Protein AF-0000000065808896 (afdb_homodimer)

Secondary structure (DSSP, 8-state):
--HHHHHHHHHHHHHHHHGGGTT-GGG--EEEE-TTSPEEEHHHHHHHHHHHHHHGGGT-EEEETTTEEE----SEEEEEEEEETHHHHHHT-S--EEEEEEEETTEEEEEEEEETTTTEEEEEETTS-EEETTEEE-PPPP-TTS-EEEEE--TT--HHHHHHH-SEEEB-S-HHHHHHHHHTTS-SEEEEEEEEEEHHHHHHHHHHHHHHT-EEE-TTSSBP---S-SS-EEEEEEESSHHHHHHHHHH-/--HHHHHHHHHHHHHHHHGGGTT-GGG--EEEE-TTSPEEEHHHHHHHHHHHHHHGGGT-EEEETTTEEE----SEEEEEEEEETHHHHHHT-S--EEEEEEEETTEEEEEEEEETTTTEEEEEETTS-EEETTEEE-PPPP-TTS-EEEEE--TT--HHHHHHH-SEEEB-S-HHHHHHHHHTTS-SEEEEEEEEEEHHHHHHHHHHHHHHT-EEE-TTSSBP---S-SS-EEEEEEESSHHHHHHHHHH-

pLDDT: mean 96.2, std 3.29, range [74.62, 98.94]

Radius of gyration: 22.64 Å; Cα contacts (8 Å, |Δi|>4): 1267; chains: 2; bounding box: 44×69×54 Å

Foldseek 3Di:
DPLVVLVVVLQVVLLVPCVVQFQVLVPWDFDDAWPQGHTDIPSQVVSVVSSCVSCVVVQAWEAEQRPWTDCSPAQKYKFWRSKQQVVCRNRNNQFIWIWIWIGGNQHGAKIWIARNPVRWIWIDGVPPAIDIPRHGAAADDDDQVAAEEEEDDDPLFDVVLCVVRHDYYDHRRGQQRSLVCRLRHNHQKYWYLPLPADCSSHNRSVRNHVRRQKQKDALQSHHDDDGRTNHGGGTIMIGRDPVRVVSSNVRD/DPLVVLVVVLQVVLLVPCVVQFQVLVPWDFDDAWPQGHTDIPSQVVSVVSSCVSCVVVLAWEAEQRPWTDDSPAQKYKFWRSKQQVVCRNRNNQFIWIWIWMAGNQHGAKIWIARNPVRWIWIDGVPPAIDIPRHGAAADDDDQVAAEEEEDDDPLFDVVLCVVRHDYYDHRRGQQRRLVCRLRHNHQKYWYQPQPADCSSHNRSVRNHVRRQKAKDALQRHHDDDGRTNHGTGTIMIGRDPVRVVSSNVRD

InterPro domains:
  IPR000760 Inositol monophosphatase-like [PF00459] (5-245)
  IPR000760 Inositol monophosphatase-like [PR00377] (38-58)
  IPR000760 Inositol monophosphatase-like [PR00377] (78-94)
  IPR000760 Inositol monophosphatase-like [PR00377] (127-150)
  IPR000760 Inositol monophosphatase-like [PR00377] (164-185)
  IPR000760 Inositol monophosphatase-like [PR00377] (197-221)
  IPR020550 Inositol monophosphatase, conserved site [PS00630] (200-214)
  IPR020583 Inositol monophosphatase, metal-binding site [PS00629] (78-91)

Solvent-accessible surface area (backbone atoms only — not comparable to full-atom values): 25191 Å² total; per-residue (Å²): 132,65,60,67,58,54,51,50,51,40,50,52,54,38,45,69,69,47,55,87,48,57,38,36,44,91,76,54,47,77,73,50,63,19,75,66,68,44,78,30,39,46,65,50,51,54,32,41,51,54,44,44,66,68,46,61,81,67,56,43,17,35,31,25,47,63,81,21,76,45,82,54,86,39,59,38,36,38,32,27,18,56,47,38,17,53,69,27,36,37,52,53,42,74,44,39,25,32,30,38,14,34,22,50,76,87,32,79,40,36,12,31,36,34,32,64,88,80,67,40,41,36,33,19,40,69,91,68,35,12,25,48,71,83,38,77,41,35,33,41,78,88,47,82,88,65,28,29,34,33,50,51,94,50,77,55,52,41,55,60,59,44,60,73,55,37,69,42,72,31,22,75,66,19,66,30,58,50,40,45,34,21,16,60,34,60,23,45,25,37,37,33,74,55,69,71,42,35,37,34,51,31,48,8,30,50,42,22,19,50,39,13,55,35,46,56,17,26,77,85,68,43,77,62,79,81,66,94,41,48,59,56,57,36,40,40,33,37,15,35,37,72,69,53,40,51,52,53,56,72,32,80,131,65,61,68,58,52,52,52,52,40,51,52,52,39,45,70,70,47,53,87,47,56,38,37,45,91,77,53,47,78,73,49,63,19,75,66,66,44,78,30,38,46,66,50,50,54,31,41,51,53,43,43,68,67,44,62,82,66,56,42,18,37,29,25,46,63,82,22,75,44,83,54,86,41,59,39,36,38,33,27,18,56,48,38,16,52,69,28,36,36,52,53,42,74,44,38,25,33,31,39,12,34,22,51,76,86,33,80,40,38,11,31,37,34,30,63,89,79,67,40,41,37,34,17,40,68,92,68,35,12,26,48,72,84,38,79,39,36,32,40,78,88,47,82,87,65,29,30,34,34,52,52,93,49,78,54,54,42,54,60,60,44,60,73,56,37,70,42,71,28,21,75,66,20,68,30,59,50,40,45,34,21,18,61,34,59,23,43,26,38,36,37,76,76,49,75,44,34,38,33,51,31,48,9,31,50,42,23,19,49,39,13,54,34,46,56,18,26,78,86,68,43,75,62,78,83,68,94,41,48,57,56,55,36,39,40,34,38,18,34,39,70,69,53,41,51,52,52,56,71,33,80

Nearest PDB structures (foldseek):
  1g0i-assembly1_B  TM=9.920E-01  e=6.447E-48  Methanocaldococcus jannaschii
  3luz-assembly1_B  TM=8.859E-01  e=7.071E-20  Bartonella henselae
  3t0j-assembly1_C  TM=7.912E-01  e=3.668E-19  Staphylococcus aureus subsp. aureus MSSA476
  2czk-assembly1_A-2  TM=7.836E-01  e=5.288E-19  Homo sapiens
  5i3s-assembly1_A  TM=7.750E-01  e=8.102E-19  Staphylococcus aureus subsp. aureus MSSA476

Organism: Methanocaldococcus jannaschii (strain ATCC 43067 / DSM 2661 / JAL-1 / JCM 10045 / NBRC 100440) (NCBI:txid243232)

Structure (mmCIF, N/CA/C/O backbone):
data_AF-0000000065808896-model_v1
#
loop_
_entity.id
_entity.type
_entity.pdbx_description
1 polymer Fructose-1,6-bisphosphatase/inositol-1-monophosphatase
#
loop_
_atom_site.group_PDB
_atom_site.id
_atom_site.type_symbol
_atom_site.label_atom_id
_atom_site.label_alt_id
_atom_site.label_comp_id
_atom_site.label_asym_id
_atom_site.label_entity_id
_atom_site.label_seq_id
_atom_site.pdbx_PDB_ins_code
_atom_site.Cartn_x
_atom_site.Cartn_y
_atom_site.Cartn_z
_atom_site.occupancy
_atom_site.B_iso_or_equiv
_atom_site.auth_seq_id
_atom_site.auth_comp_id
_atom_site.auth_asym_id
_atom_site.auth_atom_id
_atom_site.pdbx_PDB_model_num
ATOM 1 N N . MET A 1 1 ? -5.238 35.219 -0.29 1 74.75 1 MET A N 1
ATOM 2 C CA . MET A 1 1 ? -4.266 34.344 -0.957 1 74.75 1 MET A CA 1
ATOM 3 C C . MET A 1 1 ? -4.941 33.094 -1.523 1 74.75 1 MET A C 1
ATOM 5 O O . MET A 1 1 ? -5.863 32.562 -0.911 1 74.75 1 MET A O 1
ATOM 9 N N . LYS A 1 2 ? -4.59 32.688 -2.709 1 93.25 2 LYS A N 1
ATOM 10 C CA . LYS A 1 2 ? -5.137 31.469 -3.332 1 93.25 2 LYS A CA 1
ATOM 11 C C . LYS A 1 2 ? -4.312 30.25 -2.973 1 93.25 2 LYS A C 1
ATOM 13 O O . LYS A 1 2 ? -3.521 29.766 -3.785 1 93.25 2 LYS A O 1
ATOM 18 N N . TRP A 1 3 ? -4.547 29.719 -1.718 1 97.44 3 TRP A N 1
ATOM 19 C CA . TRP A 1 3 ? -3.742 28.656 -1.145 1 97.44 3 TRP A CA 1
ATOM 20 C C . TRP A 1 3 ? -3.84 27.391 -1.991 1 97.44 3 TRP A C 1
ATOM 22 O O . TRP A 1 3 ? -2.861 26.656 -2.133 1 97.44 3 TRP A O 1
ATOM 32 N N . ASP A 1 4 ? -5.055 27.219 -2.553 1 97.94 4 ASP A N 1
ATOM 33 C CA . ASP A 1 4 ? -5.258 26.047 -3.393 1 97.94 4 ASP A CA 1
ATOM 34 C C . ASP A 1 4 ? -4.359 26.094 -4.629 1 97.94 4 ASP A C 1
ATOM 36 O O . ASP A 1 4 ? -3.684 25.109 -4.949 1 97.94 4 ASP A O 1
ATOM 40 N N . GLU A 1 5 ? -4.242 27.25 -5.266 1 97.62 5 GLU A N 1
ATOM 41 C CA . GLU A 1 5 ? -3.391 27.406 -6.441 1 97.62 5 GLU A CA 1
ATOM 42 C C . GLU A 1 5 ? -1.917 27.25 -6.078 1 97.62 5 GLU A C 1
ATOM 44 O O . GLU A 1 5 ? -1.16 26.594 -6.801 1 97.62 5 GLU A O 1
ATOM 49 N N . ILE A 1 6 ? -1.535 27.844 -4.938 1 97.69 6 ILE A N 1
ATOM 50 C CA . ILE A 1 6 ? -0.151 27.781 -4.48 1 97.69 6 ILE A CA 1
ATOM 51 C C . ILE A 1 6 ? 0.228 26.328 -4.195 1 97.69 6 ILE A C 1
ATOM 53 O O . ILE A 1 6 ? 1.244 25.844 -4.695 1 97.69 6 ILE A O 1
ATOM 57 N N . GLY A 1 7 ? -0.607 25.609 -3.402 1 98.12 7 GLY A N 1
ATOM 58 C CA . GLY A 1 7 ? -0.345 24.219 -3.068 1 98.12 7 GLY A CA 1
ATOM 59 C C . GLY A 1 7 ? -0.258 23.312 -4.285 1 98.12 7 GLY A C 1
ATOM 60 O O . GLY A 1 7 ? 0.642 22.469 -4.383 1 98.12 7 GLY A O 1
ATOM 61 N N . LYS A 1 8 ? -1.204 23.547 -5.207 1 98.25 8 LYS A N 1
ATOM 62 C CA . LYS A 1 8 ? -1.245 22.719 -6.414 1 98.25 8 LYS A CA 1
ATOM 63 C C . LYS A 1 8 ? -0.019 22.953 -7.289 1 98.25 8 LYS A C 1
ATOM 65 O O . LYS A 1 8 ? 0.536 22.016 -7.863 1 98.25 8 LYS A O 1
ATOM 70 N N . ASN A 1 9 ? 0.423 24.188 -7.395 1 97.88 9 ASN A N 1
ATOM 71 C CA . ASN A 1 9 ? 1.619 24.5 -8.164 1 97.88 9 ASN A CA 1
ATOM 72 C C . ASN A 1 9 ? 2.863 23.859 -7.562 1 97.88 9 ASN A C 1
ATOM 74 O O . ASN A 1 9 ? 3.699 23.312 -8.289 1 97.88 9 ASN A O 1
ATOM 78 N N . ILE A 1 10 ? 2.961 23.922 -6.254 1 98.38 10 ILE A N 1
ATOM 79 C CA . ILE A 1 10 ? 4.086 23.312 -5.559 1 98.38 10 ILE A CA 1
ATOM 80 C C . ILE A 1 10 ? 4.09 21.797 -5.82 1 98.38 10 ILE A C 1
ATOM 82 O O . ILE A 1 10 ? 5.117 21.234 -6.188 1 98.38 10 ILE A O 1
ATOM 86 N N . ALA A 1 11 ? 2.918 21.172 -5.672 1 98.5 11 ALA A N 1
ATOM 87 C CA . ALA A 1 11 ? 2.781 19.734 -5.852 1 98.5 11 ALA A CA 1
ATOM 88 C C . ALA A 1 11 ? 3.209 19.312 -7.254 1 98.5 11 ALA A C 1
ATOM 90 O O . ALA A 1 11 ? 3.959 18.344 -7.418 1 98.5 11 ALA A O 1
ATOM 91 N N . LYS A 1 12 ? 2.785 20.047 -8.227 1 98.31 12 LYS A N 1
ATOM 92 C CA . LYS A 1 12 ? 3.078 19.734 -9.617 1 98.31 12 LYS A CA 1
ATOM 93 C C . LYS A 1 12 ? 4.566 19.875 -9.914 1 98.31 12 LYS A C 1
ATOM 95 O O . LYS A 1 12 ? 5.141 19.078 -10.656 1 98.31 12 LYS A O 1
ATOM 100 N N . GLU A 1 13 ? 5.125 20.906 -9.391 1 98.5 13 GLU A N 1
ATOM 101 C CA . GLU A 1 13 ? 6.555 21.109 -9.594 1 98.5 13 GLU A CA 1
ATOM 102 C C . GLU A 1 13 ? 7.367 20 -8.922 1 98.5 13 GLU A C 1
ATOM 104 O O . GLU A 1 13 ? 8.336 19.5 -9.492 1 98.5 13 GLU A O 1
ATOM 109 N N . ILE A 1 14 ? 6.988 19.641 -7.676 1 98.56 14 ILE A N 1
ATOM 110 C CA . ILE A 1 14 ? 7.668 18.562 -6.984 1 98.56 14 ILE A CA 1
ATOM 111 C C . ILE A 1 14 ? 7.527 17.266 -7.793 1 98.56 14 ILE A C 1
ATOM 113 O O . ILE A 1 14 ? 8.508 16.547 -7.988 1 98.56 14 ILE A O 1
ATOM 117 N N . GLU A 1 15 ? 6.316 17.016 -8.227 1 98.44 15 GLU A N 1
ATOM 118 C CA . GLU A 1 15 ? 6.055 15.828 -9.031 1 98.44 15 GLU A CA 1
ATOM 119 C C . GLU A 1 15 ? 7.004 15.742 -10.219 1 98.44 15 GLU A C 1
ATOM 121 O O . GLU A 1 15 ? 7.645 14.711 -10.445 1 98.44 15 GLU A O 1
ATOM 126 N N . LYS A 1 16 ? 7.082 16.797 -10.953 1 98.06 16 LYS A N 1
ATOM 127 C CA . LYS A 1 16 ? 7.91 16.859 -12.148 1 98.06 16 LYS A CA 1
ATOM 128 C C . LYS A 1 16 ? 9.375 16.562 -11.82 1 98.06 16 LYS A C 1
ATOM 130 O O . LYS A 1 16 ? 10.062 15.875 -12.578 1 98.06 16 LYS A O 1
ATOM 135 N N . GLU A 1 17 ? 9.828 17 -10.734 1 97.88 17 GLU A N 1
ATOM 136 C CA . GLU A 1 17 ? 11.25 16.938 -10.398 1 97.88 17 GLU A CA 1
ATOM 137 C C . GLU A 1 17 ? 11.617 15.555 -9.852 1 97.88 17 GLU A C 1
ATOM 139 O O . GLU A 1 17 ? 12.688 15.023 -10.148 1 97.88 17 GLU A O 1
ATOM 144 N N . ILE A 1 18 ? 10.727 14.961 -9.047 1 97.62 18 ILE A N 1
ATOM 145 C CA . ILE A 1 18 ? 11.234 13.828 -8.289 1 97.62 18 ILE A CA 1
ATOM 146 C C . ILE A 1 18 ? 10.648 12.531 -8.844 1 97.62 18 ILE A C 1
ATOM 148 O O . ILE A 1 18 ? 11.211 11.445 -8.641 1 97.62 18 ILE A O 1
ATOM 152 N N . LEU A 1 19 ? 9.539 12.562 -9.523 1 97.44 19 LEU A N 1
ATOM 153 C CA . LEU A 1 19 ? 8.82 11.352 -9.906 1 97.44 19 LEU A CA 1
ATOM 154 C C . LEU A 1 19 ? 9.688 10.469 -10.797 1 97.44 19 LEU A C 1
ATOM 156 O O . LEU A 1 19 ? 9.633 9.242 -10.711 1 97.44 19 LEU A O 1
ATOM 160 N N . PRO A 1 20 ? 10.555 11.047 -11.695 1 96.94 20 PRO A N 1
ATOM 161 C CA . PRO A 1 20 ? 11.438 10.211 -12.516 1 96.94 20 PRO A CA 1
ATOM 162 C C . PRO A 1 20 ? 12.367 9.328 -11.672 1 96.94 20 PRO A C 1
ATOM 164 O O . PRO A 1 20 ? 12.945 8.367 -12.188 1 96.94 20 PRO A O 1
ATOM 167 N N . TYR A 1 21 ? 12.523 9.625 -10.391 1 97.12 21 TYR A N 1
ATOM 168 C CA . TYR A 1 21 ? 13.461 8.906 -9.531 1 97.12 21 TYR A CA 1
ATOM 169 C C . TYR A 1 21 ? 12.719 7.938 -8.617 1 97.12 21 TYR A C 1
ATOM 171 O O . TYR A 1 21 ? 13.328 7.324 -7.73 1 97.12 21 TYR A O 1
ATOM 179 N N . PHE A 1 22 ? 11.453 7.824 -8.844 1 97.75 22 PHE A N 1
ATOM 180 C CA . PHE A 1 22 ? 10.648 6.871 -8.086 1 97.75 22 PHE A CA 1
ATOM 181 C C . PHE A 1 22 ? 11.234 5.469 -8.188 1 97.75 22 PHE A C 1
ATOM 183 O O . PHE A 1 22 ? 11.445 4.957 -9.289 1 97.75 22 PHE A O 1
ATOM 190 N N . GLY A 1 23 ? 11.547 4.926 -7.035 1 96.38 23 GLY A N 1
ATOM 191 C CA . GLY A 1 23 ? 12.07 3.57 -6.977 1 96.38 23 GLY A CA 1
ATOM 192 C C . GLY A 1 23 ? 13.555 3.49 -7.246 1 96.38 23 GLY A C 1
ATOM 193 O O . GLY A 1 23 ? 14.117 2.398 -7.34 1 96.38 23 GLY A O 1
ATOM 194 N N . ARG A 1 24 ? 14.164 4.645 -7.418 1 94.81 24 ARG A N 1
ATOM 195 C CA . ARG A 1 24 ? 15.602 4.672 -7.695 1 94.81 24 ARG A CA 1
ATOM 196 C C . ARG A 1 24 ? 16.406 4.867 -6.41 1 94.81 24 ARG A C 1
ATOM 198 O O . ARG A 1 24 ? 17.031 5.906 -6.223 1 94.81 24 ARG A O 1
ATOM 205 N N . LYS A 1 25 ? 16.391 3.846 -5.719 1 93.25 25 LYS A N 1
ATOM 206 C CA . LYS A 1 25 ? 17.125 3.855 -4.453 1 93.25 25 LYS A CA 1
ATOM 207 C C . LYS A 1 25 ? 18.594 4.145 -4.676 1 93.25 25 LYS A C 1
ATOM 209 O O . LYS A 1 25 ? 19.234 4.793 -3.848 1 93.25 25 LYS A O 1
ATOM 214 N N . ASP A 1 26 ? 19.109 3.729 -5.777 1 93.25 26 ASP A N 1
ATOM 215 C CA . ASP A 1 26 ? 20.531 3.893 -6.113 1 93.25 26 ASP A CA 1
ATOM 216 C C . ASP A 1 26 ? 20.875 5.367 -6.297 1 93.25 26 ASP A C 1
ATOM 218 O O . ASP A 1 26 ? 22.062 5.734 -6.281 1 93.25 26 ASP A O 1
ATOM 222 N N . LYS A 1 27 ? 19.875 6.18 -6.445 1 95.31 27 LYS A N 1
ATOM 223 C CA . LYS A 1 27 ? 20.109 7.605 -6.656 1 95.31 27 LYS A CA 1
ATOM 224 C C . LYS A 1 27 ? 19.797 8.406 -5.395 1 95.31 27 LYS A C 1
ATOM 226 O O . LYS A 1 27 ? 19.969 9.625 -5.367 1 95.31 27 LYS A O 1
ATOM 231 N N . SER A 1 28 ? 19.359 7.699 -4.418 1 95.19 28 SER A N 1
ATOM 232 C CA . SER A 1 28 ? 19.047 8.359 -3.152 1 95.19 28 SER A CA 1
ATOM 233 C C . SER A 1 28 ? 20.234 8.289 -2.189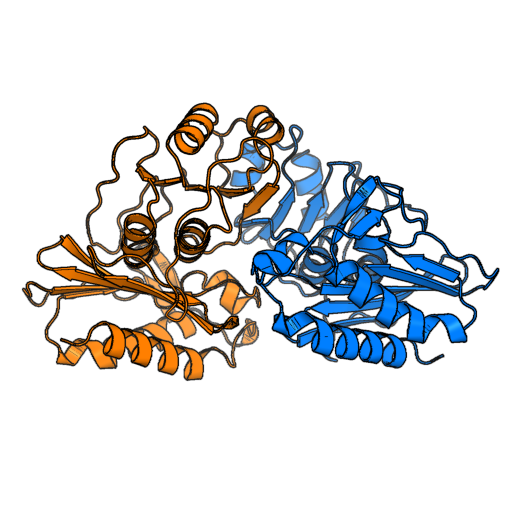 1 95.19 28 SER A C 1
ATOM 235 O O . SER A 1 28 ? 20.938 7.285 -2.141 1 95.19 28 SER A O 1
ATOM 237 N N . TYR A 1 29 ? 20.5 9.391 -1.517 1 95.88 29 TYR A N 1
ATOM 238 C CA . TYR A 1 29 ? 21.562 9.438 -0.512 1 95.88 29 TYR A CA 1
ATOM 239 C C . TYR A 1 29 ? 21.234 10.461 0.569 1 95.88 29 TYR A C 1
ATOM 241 O O . TYR A 1 29 ? 20.469 11.398 0.339 1 95.88 29 TYR A O 1
ATOM 249 N N . VAL A 1 30 ? 21.812 10.227 1.733 1 95.19 30 VAL A N 1
ATOM 250 C CA . VAL A 1 30 ? 21.562 11.062 2.898 1 95.19 30 VAL A CA 1
ATOM 251 C C . VAL A 1 30 ? 22.281 12.398 2.746 1 95.19 30 VAL A C 1
ATOM 253 O O . VAL A 1 30 ? 23.469 12.43 2.42 1 95.19 30 VAL A O 1
ATOM 256 N N . VAL A 1 31 ? 21.562 13.453 3.006 1 95.69 31 VAL A N 1
ATOM 257 C CA . VAL A 1 31 ? 22.156 14.766 2.83 1 95.69 31 VAL A CA 1
ATOM 258 C C . VAL A 1 31 ? 22.078 15.555 4.137 1 95.69 31 VAL A C 1
ATOM 260 O O . VAL A 1 31 ? 22.594 16.672 4.227 1 95.69 31 VAL A O 1
ATOM 263 N N . GLY A 1 32 ? 21.438 15 5.137 1 93.75 32 GLY A N 1
ATOM 264 C CA . GLY A 1 32 ? 21.312 15.672 6.418 1 93.75 32 GLY A CA 1
ATOM 265 C C . GLY A 1 32 ? 20.422 14.93 7.398 1 93.75 32 GLY A C 1
ATOM 266 O O . GLY A 1 32 ? 20.219 13.719 7.27 1 93.75 32 GLY A O 1
ATOM 267 N N . THR A 1 33 ? 20.031 15.719 8.492 1 92.56 33 THR A N 1
ATOM 268 C CA . THR A 1 33 ? 19.156 15.188 9.523 1 92.56 33 THR A CA 1
ATOM 269 C C . THR A 1 33 ? 18.062 16.203 9.875 1 92.56 33 THR A C 1
ATOM 271 O O . THR A 1 33 ? 18.344 17.391 10.047 1 92.56 33 THR A O 1
ATOM 274 N N . SER A 1 34 ? 16.844 15.719 9.914 1 90.31 34 SER A N 1
ATOM 275 C CA . SER A 1 34 ? 15.719 16.562 10.266 1 90.31 34 SER A CA 1
ATOM 276 C C . SER A 1 34 ? 15.758 16.953 11.742 1 90.31 34 SER A C 1
ATOM 278 O O . SER A 1 34 ? 16.5 16.375 12.523 1 90.31 34 SER A O 1
ATOM 280 N N . PRO A 1 35 ? 14.953 17.938 12.109 1 88.5 35 PRO A N 1
ATOM 281 C CA . PRO A 1 35 ? 14.898 18.359 13.516 1 88.5 35 PRO A CA 1
ATOM 282 C C . PRO A 1 35 ? 14.5 17.219 14.453 1 88.5 35 PRO A C 1
ATOM 284 O O . PRO A 1 35 ? 14.898 17.203 15.617 1 88.5 35 PRO A O 1
ATOM 287 N N . SER A 1 36 ? 13.797 16.266 13.938 1 87.56 36 SER A N 1
ATOM 288 C CA . SER A 1 36 ? 13.344 15.141 14.758 1 87.56 36 SER A CA 1
ATOM 289 C C . SER A 1 36 ? 14.414 14.055 14.828 1 87.56 36 SER A C 1
ATOM 291 O O . SER A 1 36 ? 14.234 13.055 15.531 1 87.56 36 SER A O 1
ATOM 293 N N . GLY A 1 37 ? 15.492 14.203 14.102 1 88.25 37 GLY A N 1
ATOM 294 C CA . GLY A 1 37 ? 16.594 13.258 14.164 1 88.25 37 GLY A CA 1
ATOM 295 C C . GLY A 1 37 ? 16.562 12.234 13.047 1 88.25 37 GLY A C 1
ATOM 296 O O . GLY A 1 37 ? 17.438 11.359 12.977 1 88.25 37 GLY A O 1
ATOM 297 N N . ASP A 1 38 ? 15.656 12.336 12.141 1 88.38 38 ASP A N 1
ATOM 298 C CA . ASP A 1 38 ? 15.547 11.406 11.023 1 88.38 38 ASP A CA 1
ATOM 299 C C . ASP A 1 38 ? 16.469 11.805 9.883 1 88.38 38 ASP A C 1
ATOM 301 O O . ASP A 1 38 ? 16.75 12.992 9.68 1 88.38 38 ASP A O 1
ATOM 305 N N . GLU A 1 39 ? 16.906 10.852 9.172 1 91.88 39 GLU A N 1
ATOM 306 C CA . GLU A 1 39 ? 17.75 11.125 8.008 1 91.88 39 GLU A CA 1
ATOM 307 C C . GLU A 1 39 ? 16.953 11.828 6.914 1 91.88 39 GLU A C 1
ATOM 309 O O . GLU A 1 39 ? 15.789 11.5 6.672 1 91.88 39 GLU A O 1
ATOM 314 N N . THR A 1 40 ? 17.609 12.797 6.371 1 94.06 40 THR A N 1
ATOM 315 C CA . THR A 1 40 ? 17.047 13.492 5.215 1 94.06 40 THR A CA 1
ATOM 316 C C . THR A 1 40 ? 17.719 13.008 3.928 1 94.06 40 THR A C 1
ATOM 318 O O . THR A 1 40 ? 18.922 13.148 3.758 1 94.06 40 THR A O 1
ATOM 321 N N . GLU A 1 41 ? 16.828 12.477 3.053 1 95.31 41 GLU A N 1
ATOM 322 C CA . GLU A 1 41 ? 17.344 12.039 1.76 1 95.31 41 GLU A CA 1
ATOM 323 C C . GLU A 1 41 ? 17.281 13.156 0.729 1 95.31 41 GLU A C 1
ATOM 325 O O . GLU A 1 41 ? 16.516 14.109 0.887 1 95.31 41 GLU A O 1
ATOM 330 N N . ILE A 1 42 ? 17.984 13.078 -0.324 1 97.38 42 ILE A N 1
ATOM 331 C CA . ILE A 1 42 ? 18.188 14.102 -1.341 1 97.38 42 ILE A CA 1
ATOM 332 C C . ILE A 1 42 ? 16.828 14.516 -1.917 1 97.38 42 ILE A C 1
ATOM 334 O O . ILE A 1 42 ? 16.578 15.703 -2.131 1 97.38 42 ILE A O 1
ATOM 338 N N . PHE A 1 43 ? 15.914 13.594 -2.16 1 97.25 43 PHE A N 1
ATOM 339 C CA . PHE A 1 43 ? 14.641 13.922 -2.795 1 97.25 43 PHE A CA 1
ATOM 340 C C . PHE A 1 43 ? 13.734 14.664 -1.825 1 97.25 43 PHE A C 1
ATOM 342 O O . PHE A 1 43 ? 12.93 15.508 -2.238 1 97.25 43 PHE A O 1
ATOM 349 N N . ASP A 1 44 ? 13.836 14.359 -0.525 1 96.44 44 ASP A N 1
ATOM 350 C CA . ASP A 1 44 ? 13.148 15.164 0.478 1 96.44 44 ASP A CA 1
ATOM 351 C C . ASP A 1 44 ? 13.617 16.609 0.442 1 96.44 44 ASP A C 1
ATOM 353 O O . ASP A 1 44 ? 12.805 17.531 0.499 1 96.44 44 ASP A O 1
ATOM 357 N N . LYS A 1 45 ? 14.891 16.766 0.315 1 96.56 45 LYS A N 1
ATOM 358 C CA . LYS A 1 45 ? 15.477 18.094 0.288 1 96.56 45 LYS A CA 1
ATOM 359 C C . LYS A 1 45 ? 15.062 18.859 -0.975 1 96.56 45 LYS A C 1
ATOM 361 O O . LYS A 1 45 ? 14.68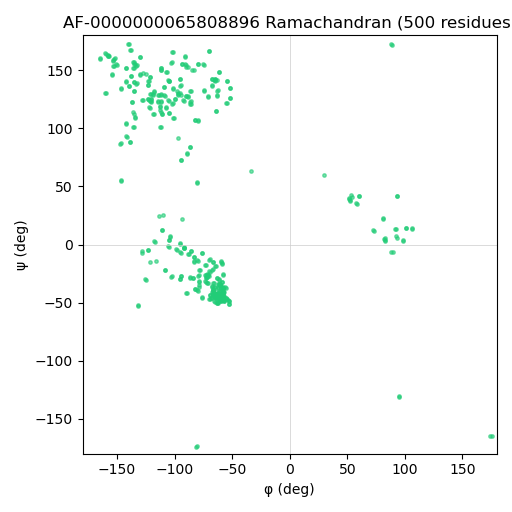8 20.031 -0.91 1 96.56 45 LYS A O 1
ATOM 366 N N . ILE A 1 46 ? 15.148 18.188 -2.088 1 97.56 46 ILE A N 1
ATOM 367 C CA . ILE A 1 46 ? 14.766 18.781 -3.355 1 97.56 46 ILE A CA 1
ATOM 368 C C . ILE A 1 46 ? 13.312 19.266 -3.281 1 97.56 46 ILE A C 1
ATOM 370 O O . ILE A 1 46 ? 13.008 20.391 -3.662 1 97.56 46 ILE A O 1
ATOM 374 N N . SER A 1 47 ? 12.445 18.406 -2.799 1 97.81 47 SER A N 1
ATOM 375 C CA . SER A 1 47 ? 11.023 18.734 -2.689 1 97.81 47 SER A CA 1
ATOM 376 C C . SER A 1 47 ? 10.797 19.906 -1.739 1 97.81 47 SER A C 1
ATOM 378 O O . SER A 1 47 ? 9.977 20.781 -2.021 1 97.81 47 SER A O 1
ATOM 380 N N . GLU A 1 48 ? 11.461 19.875 -0.647 1 97.19 48 GLU A N 1
ATOM 381 C CA . GLU A 1 48 ? 11.336 20.969 0.319 1 97.19 48 GLU A CA 1
ATOM 382 C C . GLU A 1 48 ? 11.789 22.297 -0.284 1 97.19 48 GLU A C 1
ATOM 384 O O . GLU A 1 48 ? 11.117 23.312 -0.113 1 97.19 48 GLU A O 1
ATOM 389 N N . ASP A 1 49 ? 12.891 22.281 -0.991 1 97.38 49 ASP A N 1
ATOM 390 C CA . ASP A 1 49 ? 13.422 23.484 -1.614 1 97.38 49 ASP A CA 1
ATOM 391 C C . ASP A 1 49 ? 12.43 24.062 -2.615 1 97.38 49 ASP A C 1
ATOM 393 O O . ASP A 1 49 ? 12.273 25.281 -2.705 1 97.38 49 ASP A O 1
ATOM 397 N N . ILE A 1 50 ? 11.82 23.25 -3.289 1 97.88 50 ILE A N 1
ATOM 398 C CA . ILE A 1 50 ? 10.812 23.688 -4.246 1 97.88 50 ILE A CA 1
ATOM 399 C C . ILE A 1 50 ? 9.68 24.391 -3.51 1 97.88 50 ILE A C 1
ATOM 401 O O . ILE A 1 50 ? 9.266 25.484 -3.896 1 97.88 50 ILE A O 1
ATOM 405 N N . ALA A 1 51 ? 9.188 23.734 -2.492 1 97.19 51 ALA A N 1
ATOM 406 C CA . ALA A 1 51 ? 8.086 24.328 -1.726 1 97.19 51 ALA A CA 1
ATOM 407 C C . ALA A 1 51 ? 8.492 25.672 -1.14 1 97.19 51 ALA A C 1
ATOM 409 O O . ALA A 1 51 ? 7.727 26.641 -1.195 1 97.19 51 ALA A O 1
ATOM 410 N N . LEU A 1 52 ? 9.695 25.75 -0.639 1 96.12 52 LEU A N 1
ATOM 411 C CA . LEU A 1 52 ? 10.172 26.969 0.019 1 96.12 52 LEU A CA 1
ATOM 412 C C . LEU A 1 52 ? 10.32 28.109 -0.982 1 96.12 52 LEU A C 1
ATOM 414 O O . LEU A 1 52 ? 10.102 29.266 -0.64 1 96.12 52 LEU A O 1
ATOM 418 N N . LYS A 1 53 ? 10.719 27.734 -2.148 1 95.44 53 LYS A N 1
ATOM 419 C CA . LYS A 1 53 ? 10.844 28.75 -3.197 1 95.44 53 LYS A CA 1
ATOM 420 C C . LYS A 1 53 ? 9.523 29.484 -3.408 1 95.44 53 LYS A C 1
ATOM 422 O O . LYS A 1 53 ? 9.516 30.703 -3.639 1 95.44 53 LYS A O 1
ATOM 427 N N . TYR A 1 54 ? 8.414 28.797 -3.309 1 94.44 54 TYR A N 1
ATOM 428 C CA . TYR A 1 54 ? 7.094 29.391 -3.484 1 94.44 54 TYR A CA 1
ATOM 429 C C . TYR A 1 54 ? 6.668 30.141 -2.234 1 94.44 54 TYR A C 1
ATOM 431 O O . TYR A 1 54 ? 6.012 31.188 -2.326 1 94.44 54 TYR A O 1
ATOM 439 N N . LEU A 1 55 ? 7.09 29.703 -1.061 1 96.19 55 LEU A N 1
ATOM 440 C CA . LEU A 1 55 ? 6.492 30.156 0.185 1 96.19 55 LEU A CA 1
ATOM 441 C C . LEU A 1 55 ? 7.281 31.328 0.767 1 96.19 55 LEU A C 1
ATOM 443 O O . LEU A 1 55 ? 6.734 32.156 1.512 1 96.19 55 LEU A O 1
ATOM 447 N N . LYS A 1 56 ? 8.508 31.406 0.488 1 92.25 56 LYS A N 1
ATOM 448 C CA . LYS A 1 56 ? 9.367 32.406 1.1 1 92.25 56 LYS A CA 1
ATOM 449 C C . LYS A 1 56 ? 8.906 33.812 0.755 1 92.25 56 LYS A C 1
ATOM 451 O O . LYS A 1 56 ? 8.969 34.719 1.591 1 92.25 56 LYS A O 1
ATOM 456 N N . SER A 1 57 ? 8.406 33.969 -0.402 1 91.44 57 SER A N 1
ATOM 457 C CA . SER A 1 57 ? 8 35.312 -0.827 1 91.44 57 SER A CA 1
ATOM 458 C C . SER A 1 57 ? 6.691 35.719 -0.165 1 91.44 57 SER A C 1
ATOM 460 O O . SER A 1 57 ? 6.336 36.906 -0.176 1 91.44 57 SER A O 1
ATOM 462 N N . LEU A 1 58 ? 6.035 34.844 0.538 1 95.38 58 LEU A N 1
ATOM 463 C CA . LEU A 1 58 ? 4.715 35.125 1.088 1 95.38 58 LEU A CA 1
ATOM 464 C C . LEU A 1 58 ? 4.812 35.625 2.525 1 95.38 58 LEU A C 1
ATOM 466 O O . LEU A 1 58 ? 3.818 36.062 3.105 1 95.38 58 LEU A O 1
ATOM 470 N N . ASN A 1 59 ? 5.934 35.625 3.139 1 94.38 59 ASN A N 1
ATOM 471 C CA . ASN A 1 59 ? 6.195 36.062 4.508 1 94.38 59 ASN A CA 1
ATOM 472 C C . ASN A 1 59 ? 5.285 35.375 5.504 1 94.38 59 ASN A C 1
ATOM 474 O O . ASN A 1 59 ? 4.711 36 6.387 1 94.38 59 ASN A O 1
ATOM 478 N N . VAL A 1 60 ? 5.07 34.125 5.375 1 97.56 60 VAL A N 1
ATOM 479 C CA . VAL A 1 60 ? 4.27 33.281 6.27 1 97.56 60 VAL A CA 1
ATOM 480 C C . VAL A 1 60 ? 5.188 32.438 7.16 1 97.56 60 VAL A C 1
ATOM 482 O O . VAL A 1 60 ? 6.379 32.312 6.871 1 97.56 60 VAL A O 1
ATOM 485 N N . ASN A 1 61 ? 4.645 32.031 8.312 1 97.56 61 ASN A N 1
ATOM 486 C CA . ASN A 1 61 ? 5.371 31 9.055 1 97.56 61 ASN A CA 1
ATOM 487 C C . ASN A 1 61 ? 5.426 29.688 8.289 1 97.56 61 ASN A C 1
ATOM 489 O O . ASN A 1 61 ? 4.453 29.297 7.633 1 97.56 61 ASN A O 1
ATOM 493 N N . ILE A 1 62 ? 6.555 29.016 8.383 1 97.31 62 ILE A N 1
ATOM 494 C CA . ILE A 1 62 ? 6.711 27.734 7.695 1 97.31 62 ILE A CA 1
ATOM 495 C C . ILE A 1 62 ? 7.184 26.672 8.688 1 97.31 62 ILE A C 1
ATOM 497 O O . ILE A 1 62 ? 8.133 26.891 9.438 1 97.31 62 ILE A O 1
ATOM 501 N N . VAL A 1 63 ? 6.457 25.625 8.773 1 96.75 63 VAL A N 1
ATOM 502 C CA . VAL A 1 63 ? 6.867 24.438 9.5 1 96.75 63 VAL A CA 1
ATOM 503 C C . VAL A 1 63 ? 7.102 23.297 8.516 1 96.75 63 VAL A C 1
ATOM 505 O O . VAL A 1 63 ? 6.176 22.859 7.824 1 96.75 63 VAL A O 1
ATOM 508 N N . SER A 1 64 ? 8.273 22.859 8.43 1 94.5 64 SER A N 1
ATOM 509 C CA . SER A 1 64 ? 8.633 21.812 7.469 1 94.5 64 SER A CA 1
ATOM 510 C C . SER A 1 64 ? 9.336 20.656 8.156 1 94.5 64 SER A C 1
ATOM 512 O O . SER A 1 64 ? 10.086 20.844 9.109 1 94.5 64 SER A O 1
ATOM 514 N N . GLU A 1 65 ? 9.133 19.484 7.641 1 89.38 65 GLU A N 1
ATOM 515 C CA . GLU A 1 65 ? 9.703 18.281 8.219 1 89.38 65 GLU A CA 1
ATOM 516 C C . GLU A 1 65 ? 11.227 18.359 8.273 1 89.38 65 GLU A C 1
ATOM 518 O O . GLU A 1 65 ? 11.836 18.016 9.297 1 89.38 65 GLU A O 1
ATOM 523 N N . GLU A 1 66 ? 11.828 18.844 7.23 1 88.69 66 GLU A N 1
ATOM 524 C CA . GLU A 1 66 ? 13.273 18.797 7.09 1 88.69 66 GLU A CA 1
ATOM 525 C C . GLU A 1 66 ? 13.93 20.047 7.672 1 88.69 66 GLU A C 1
ATOM 527 O O . GLU A 1 66 ? 14.961 19.953 8.344 1 88.69 66 GLU A O 1
ATOM 532 N N . LEU A 1 67 ? 13.359 21.188 7.445 1 88.81 67 LEU A N 1
ATOM 533 C CA . LEU A 1 67 ? 13.938 22.469 7.801 1 88.81 67 LEU A CA 1
ATOM 534 C C . LEU A 1 67 ? 13.586 22.859 9.234 1 88.81 67 LEU A C 1
ATOM 536 O O . LEU A 1 67 ? 14.32 23.609 9.875 1 88.81 67 LEU A O 1
ATOM 540 N N . GLY A 1 68 ? 12.5 22.391 9.648 1 91.31 68 GLY A N 1
ATOM 541 C CA . GLY A 1 68 ? 12.008 22.859 10.938 1 91.31 68 GLY A CA 1
ATOM 542 C C . GLY A 1 68 ? 11.031 24.016 10.82 1 91.31 68 GLY A C 1
ATOM 543 O O . GLY A 1 68 ? 10.062 23.938 10.062 1 91.31 68 GLY A O 1
ATOM 544 N N . VAL A 1 69 ? 11.367 25.062 11.695 1 93.75 69 VAL A N 1
ATOM 545 C CA . VAL A 1 69 ? 10.375 26.125 11.773 1 93.75 69 VAL A CA 1
ATOM 546 C C . VAL A 1 69 ? 11.016 27.453 11.359 1 93.75 69 VAL A C 1
ATOM 548 O O . VAL A 1 69 ? 12.117 27.781 11.805 1 93.75 69 VAL A O 1
ATOM 551 N N . ILE A 1 70 ? 10.359 28.156 10.438 1 94.25 70 ILE A N 1
ATOM 552 C CA . ILE A 1 70 ? 10.625 29.547 10.125 1 94.25 70 ILE A CA 1
ATOM 553 C C . ILE A 1 70 ? 9.5 30.422 10.664 1 94.25 70 ILE A C 1
ATOM 555 O O . ILE A 1 70 ? 8.344 30.281 10.258 1 94.25 70 ILE A O 1
ATOM 559 N N . ASP A 1 71 ? 9.875 31.281 11.562 1 95.56 71 ASP A N 1
ATOM 560 C CA . ASP A 1 71 ? 8.891 32.156 12.188 1 95.56 71 ASP A CA 1
ATOM 561 C C . ASP A 1 71 ? 8.992 33.562 11.633 1 95.56 71 ASP A C 1
ATOM 563 O O . ASP A 1 71 ? 9.953 34.281 11.93 1 95.56 71 ASP A O 1
ATOM 567 N N . ASN A 1 72 ? 7.984 34 10.93 1 96.38 72 ASN A N 1
ATOM 568 C CA . ASN A 1 72 ? 7.941 35.344 10.367 1 96.38 72 ASN A CA 1
ATOM 569 C C . ASN A 1 72 ? 6.883 36.219 11.047 1 96.38 72 ASN A C 1
ATOM 571 O O . ASN A 1 72 ? 6.445 37.219 10.492 1 96.38 72 ASN A O 1
ATOM 575 N N . SER A 1 73 ? 6.398 35.688 12.172 1 96.75 73 SER A N 1
ATOM 576 C CA . SER A 1 73 ? 5.402 36.375 12.977 1 96.75 73 SER A CA 1
ATOM 577 C C . SER A 1 73 ? 4.148 36.688 12.172 1 96.75 73 SER A C 1
ATOM 579 O O . SER A 1 73 ? 3.568 37.781 12.289 1 96.75 73 SER A O 1
ATOM 581 N N . SER A 1 74 ? 3.816 35.812 11.305 1 96.94 74 SER A N 1
ATOM 582 C CA . SER A 1 74 ? 2.625 35.938 10.469 1 96.94 74 SER A CA 1
ATOM 583 C C . SER A 1 74 ? 1.419 35.281 11.141 1 96.94 74 SER A C 1
ATOM 585 O O . SER A 1 74 ? 1.574 34.438 12.023 1 96.94 74 SER A O 1
ATOM 587 N N . GLU A 1 75 ? 0.236 35.75 10.773 1 97.5 75 GLU A N 1
ATOM 588 C CA . GLU A 1 75 ? -0.966 35.031 11.219 1 97.5 75 GLU A CA 1
ATOM 589 C C . GLU A 1 75 ? -1.146 33.719 10.469 1 97.5 75 GLU A C 1
ATOM 591 O O . GLU A 1 75 ? -1.943 32.875 10.875 1 97.5 75 GLU A O 1
ATOM 596 N N . TRP A 1 76 ? -0.452 33.594 9.328 1 97.94 76 TRP A N 1
ATOM 597 C CA . TRP A 1 76 ? -0.522 32.406 8.5 1 97.94 76 TRP A CA 1
ATOM 598 C C . TRP A 1 76 ? 0.654 31.469 8.789 1 97.94 76 TRP A C 1
ATOM 600 O O . TRP A 1 76 ? 1.8 31.922 8.867 1 97.94 76 TRP A O 1
ATOM 610 N N . THR A 1 77 ? 0.367 30.25 9 1 98 77 THR A N 1
ATOM 611 C CA . THR A 1 77 ? 1.376 29.203 9.125 1 98 77 THR A CA 1
ATOM 612 C C . THR A 1 77 ? 1.147 28.094 8.102 1 98 77 THR A C 1
ATOM 614 O O . THR A 1 77 ? 0.045 27.562 7.996 1 98 77 THR A O 1
ATOM 617 N N . VAL A 1 78 ? 2.158 27.828 7.348 1 98.12 78 VAL A N 1
ATOM 618 C CA . VAL A 1 78 ? 2.115 26.734 6.379 1 98.12 78 VAL A CA 1
ATOM 619 C C . VAL A 1 78 ? 2.936 25.547 6.895 1 98.12 78 VAL A C 1
ATOM 621 O O . VAL A 1 78 ? 4.094 25.719 7.293 1 98.12 78 VAL A O 1
ATOM 624 N N . VAL A 1 79 ? 2.297 24.453 6.977 1 97.81 79 VAL A N 1
ATOM 625 C CA . VAL A 1 79 ? 2.939 23.219 7.41 1 97.81 79 VAL A CA 1
ATOM 626 C C . VAL A 1 79 ? 3.102 22.266 6.219 1 97.81 79 VAL A C 1
ATOM 628 O O . VAL A 1 79 ? 2.127 21.953 5.527 1 97.81 79 VAL A O 1
ATOM 631 N N . ILE A 1 80 ? 4.332 21.766 6 1 96.94 80 ILE A N 1
ATOM 632 C CA . ILE A 1 80 ? 4.523 20.938 4.812 1 96.94 80 ILE A CA 1
ATOM 633 C C . ILE A 1 80 ? 5.273 19.656 5.188 1 96.94 80 ILE A C 1
ATOM 635 O O . ILE A 1 80 ? 6.16 19.672 6.043 1 96.94 80 ILE A O 1
ATOM 639 N N . ASP A 1 81 ? 4.914 18.594 4.68 1 96.31 81 ASP A N 1
ATOM 640 C CA . ASP A 1 81 ? 5.664 17.359 4.492 1 96.31 81 ASP A CA 1
ATOM 641 C C . ASP A 1 81 ? 5.906 17.078 3.01 1 96.31 81 ASP A C 1
ATOM 643 O O . ASP A 1 81 ? 5.008 16.625 2.301 1 96.31 81 ASP A O 1
ATOM 647 N N . PRO A 1 82 ? 7.059 17.375 2.584 1 95.38 82 PRO A N 1
ATOM 648 C CA . PRO A 1 82 ? 7.309 17.297 1.143 1 95.38 82 PRO A CA 1
ATOM 649 C C . PRO A 1 82 ? 7.043 15.914 0.561 1 95.38 82 PRO A C 1
ATOM 651 O O . PRO A 1 82 ? 6.539 15.797 -0.56 1 95.38 82 PRO A O 1
ATOM 654 N N . ILE A 1 83 ? 7.418 14.898 1.288 1 97.12 83 ILE A N 1
ATOM 655 C CA . ILE A 1 83 ? 7.152 13.539 0.829 1 97.12 83 ILE A CA 1
ATOM 656 C C . ILE A 1 83 ? 6.695 12.68 2.006 1 97.12 83 ILE A C 1
ATOM 658 O O . ILE A 1 83 ? 7.516 12.055 2.68 1 97.12 83 ILE A O 1
ATOM 662 N N . ASP A 1 84 ? 5.445 12.672 2.244 1 97 84 ASP A N 1
ATOM 663 C CA . ASP A 1 84 ? 4.898 11.648 3.129 1 97 84 ASP A CA 1
ATOM 664 C C . ASP A 1 84 ? 5.066 10.25 2.531 1 97 84 ASP A C 1
ATOM 666 O O . ASP A 1 84 ? 4.43 9.922 1.528 1 97 84 ASP A O 1
ATOM 670 N N . GLY A 1 85 ? 5.859 9.406 3.154 1 97.25 85 GLY A N 1
ATOM 671 C CA . GLY A 1 85 ? 6.195 8.117 2.57 1 97.25 85 GLY A CA 1
ATOM 672 C C . GLY A 1 85 ? 7.48 8.141 1.763 1 97.25 85 GLY A C 1
ATOM 673 O O . GLY A 1 85 ? 7.535 7.598 0.659 1 97.25 85 GLY A O 1
ATOM 674 N N . SER A 1 86 ? 8.5 8.836 2.291 1 96.19 86 SER A N 1
ATOM 675 C CA . SER A 1 86 ? 9.781 8.93 1.613 1 96.19 86 SER A CA 1
ATOM 676 C C . SER A 1 86 ? 10.398 7.555 1.392 1 96.19 86 SER A C 1
ATOM 678 O O . SER A 1 86 ? 10.961 7.281 0.331 1 96.19 86 SER A O 1
ATOM 680 N N . PHE A 1 87 ? 10.258 6.648 2.406 1 96.19 87 PHE A N 1
ATOM 681 C CA . PHE A 1 87 ? 10.727 5.277 2.252 1 96.19 87 PHE A CA 1
ATOM 682 C C . PHE A 1 87 ? 10.055 4.602 1.065 1 96.19 87 PHE A C 1
ATOM 684 O O . PHE A 1 87 ? 10.711 3.926 0.27 1 96.19 87 PHE A O 1
ATOM 691 N N . ASN A 1 88 ? 8.742 4.758 0.99 1 98.38 88 ASN A N 1
ATOM 692 C CA . ASN A 1 88 ? 7.988 4.195 -0.127 1 98.38 88 ASN A CA 1
ATOM 693 C C . ASN A 1 88 ? 8.492 4.727 -1.466 1 98.38 88 ASN A C 1
ATOM 695 O O . ASN A 1 88 ? 8.742 3.951 -2.393 1 98.38 88 ASN A O 1
ATOM 699 N N . PHE A 1 89 ? 8.734 6.031 -1.542 1 98.44 89 PHE A N 1
ATOM 700 C CA . PHE A 1 89 ? 9.188 6.676 -2.77 1 98.44 89 PHE A CA 1
ATOM 701 C C . PHE A 1 89 ? 10.508 6.078 -3.238 1 98.44 89 PHE A C 1
ATOM 703 O O . PHE A 1 89 ? 10.625 5.652 -4.391 1 98.44 89 PHE A O 1
ATOM 710 N N . ILE A 1 90 ? 11.438 5.969 -2.342 1 97.31 90 ILE A N 1
ATOM 711 C CA . ILE A 1 90 ? 12.797 5.559 -2.684 1 97.31 90 ILE A CA 1
ATOM 712 C C . ILE A 1 90 ? 12.812 4.074 -3.043 1 97.31 90 ILE A C 1
ATOM 714 O O . ILE A 1 90 ? 13.602 3.645 -3.885 1 97.31 90 ILE A O 1
ATOM 718 N N . ASN A 1 91 ? 11.875 3.338 -2.529 1 97.38 91 ASN A N 1
ATOM 719 C CA . ASN A 1 91 ? 11.906 1.889 -2.703 1 97.38 91 ASN A CA 1
ATOM 720 C C . ASN A 1 91 ? 10.875 1.423 -3.727 1 97.38 91 ASN A C 1
ATOM 722 O O . ASN A 1 91 ? 10.656 0.221 -3.889 1 97.38 91 ASN A O 1
ATOM 726 N N . GLY A 1 92 ? 10.172 2.33 -4.367 1 97.62 92 GLY A N 1
ATOM 727 C CA . GLY A 1 92 ? 9.273 1.998 -5.457 1 97.62 92 GLY A CA 1
ATOM 728 C C . GLY A 1 92 ? 7.926 1.489 -4.984 1 97.62 92 GLY A C 1
ATOM 729 O O . GLY A 1 92 ? 7.297 0.665 -5.652 1 97.62 92 GLY A O 1
ATOM 730 N N . ILE A 1 93 ? 7.504 1.768 -3.828 1 98.38 93 ILE A N 1
ATOM 731 C CA . ILE A 1 93 ? 6.164 1.475 -3.328 1 98.38 93 ILE A CA 1
ATOM 732 C C . ILE A 1 93 ? 5.215 2.611 -3.697 1 98.38 93 ILE A C 1
ATOM 734 O O . ILE A 1 93 ? 5.465 3.771 -3.361 1 98.38 93 ILE A O 1
ATOM 738 N N . PRO A 1 94 ? 4.18 2.334 -4.426 1 98.38 94 PRO A N 1
ATOM 739 C CA . PRO A 1 94 ? 3.355 3.385 -5.027 1 98.38 94 PRO A CA 1
ATOM 740 C C . PRO A 1 94 ? 2.359 3.992 -4.043 1 98.38 94 PRO A C 1
ATOM 742 O O . PRO A 1 94 ? 1.179 4.148 -4.367 1 98.38 94 PRO A O 1
ATOM 745 N N . PHE A 1 95 ? 2.805 4.457 -2.908 1 98.69 95 PHE A N 1
ATOM 746 C CA . PHE A 1 95 ? 1.961 5.062 -1.885 1 98.69 95 PHE A CA 1
ATOM 747 C C . PHE A 1 95 ? 2.713 6.16 -1.141 1 98.69 95 PHE A C 1
ATOM 749 O O . PHE A 1 95 ? 3.352 5.898 -0.12 1 98.69 95 PHE A O 1
ATOM 756 N N . PHE A 1 96 ? 2.676 7.371 -1.671 1 98.5 96 PHE A N 1
ATOM 757 C CA . PHE A 1 96 ? 3.336 8.547 -1.107 1 98.5 96 PHE A CA 1
ATOM 758 C C . PHE A 1 96 ? 2.67 9.828 -1.594 1 98.5 96 PHE A C 1
ATOM 760 O O . PHE A 1 96 ? 1.907 9.805 -2.561 1 98.5 96 PHE A O 1
ATOM 767 N N . ALA A 1 97 ? 2.955 10.906 -0.857 1 98.62 97 ALA A N 1
ATOM 768 C CA . ALA A 1 97 ? 2.189 12.117 -1.155 1 98.62 97 ALA A CA 1
ATOM 769 C C . ALA A 1 97 ? 2.93 13.367 -0.691 1 98.62 97 ALA A C 1
ATOM 771 O O . ALA A 1 97 ? 3.889 13.273 0.079 1 98.62 97 ALA A O 1
ATOM 772 N N . PHE A 1 98 ? 2.498 14.469 -1.232 1 98.56 98 PHE A N 1
ATOM 773 C CA . PHE A 1 98 ? 2.852 15.797 -0.746 1 98.56 98 PHE A CA 1
ATOM 774 C C . PHE A 1 98 ? 1.766 16.344 0.175 1 98.56 98 PHE A C 1
ATOM 776 O O . PHE A 1 98 ? 0.583 16.328 -0.174 1 98.56 98 PHE A O 1
ATOM 783 N N . CYS A 1 99 ? 2.158 16.812 1.359 1 98.38 99 CYS A N 1
ATOM 784 C CA . CYS A 1 99 ? 1.202 17.344 2.324 1 98.38 99 CYS A CA 1
ATOM 785 C C . CYS A 1 99 ? 1.415 18.828 2.545 1 98.38 99 CYS A C 1
ATOM 787 O O . CYS A 1 99 ? 2.535 19.266 2.812 1 98.38 99 CYS A O 1
ATOM 789 N N . PHE A 1 100 ? 0.338 19.594 2.422 1 98.56 100 PHE A N 1
ATOM 790 C CA . PHE A 1 100 ? 0.315 21.047 2.494 1 98.56 100 PHE A CA 1
ATOM 791 C C . PHE A 1 100 ? -0.848 21.531 3.355 1 98.56 100 PHE A C 1
ATOM 793 O O . PHE A 1 100 ? -2 21.5 2.918 1 98.56 100 PHE A O 1
ATOM 800 N N . GLY A 1 101 ? -0.537 21.891 4.598 1 98.44 101 GLY A N 1
ATOM 801 C CA . GLY A 1 101 ? -1.543 22.406 5.508 1 98.44 101 GLY A CA 1
ATOM 802 C C . GLY A 1 101 ? -1.384 23.891 5.793 1 98.44 101 GLY A C 1
ATOM 803 O O . GLY A 1 101 ? -0.268 24.359 6 1 98.44 101 GLY A O 1
ATOM 804 N N . VAL A 1 102 ? -2.49 24.625 5.77 1 98.62 102 VAL A N 1
ATOM 805 C CA . VAL A 1 102 ? -2.486 26.062 6.039 1 98.62 102 VAL A CA 1
ATOM 806 C C . VAL A 1 102 ? -3.355 26.359 7.262 1 98.62 102 VAL A C 1
ATOM 808 O O . VAL A 1 102 ? -4.508 25.922 7.328 1 98.62 102 VAL A O 1
ATOM 811 N N . PHE A 1 103 ? -2.754 27.078 8.133 1 98.25 103 PHE A N 1
ATOM 812 C CA . PHE A 1 103 ? -3.432 27.484 9.359 1 98.25 103 PHE A CA 1
ATOM 813 C C . PHE A 1 103 ? -3.443 29 9.508 1 98.25 103 PHE A C 1
ATOM 815 O O . PHE A 1 103 ? -2.467 29.672 9.156 1 98.25 103 PHE A O 1
ATOM 822 N N . LYS A 1 104 ? -4.508 29.531 9.969 1 98 104 LYS A N 1
ATOM 823 C CA . LYS A 1 104 ? -4.633 30.938 10.32 1 98 104 LYS A CA 1
ATOM 824 C C . LYS A 1 104 ? -4.809 31.109 11.828 1 98 104 LYS A C 1
ATOM 826 O O . LYS A 1 104 ? -5.789 30.625 12.406 1 98 104 LYS A O 1
ATOM 831 N N . ASN A 1 105 ? -3.844 31.828 12.461 1 96.69 105 ASN A N 1
ATOM 832 C CA . ASN A 1 105 ? -3.857 31.969 13.914 1 96.69 105 ASN A CA 1
ATOM 833 C C . ASN A 1 105 ? -3.961 30.625 14.609 1 96.69 105 ASN A C 1
ATOM 835 O O . ASN A 1 105 ? -4.793 30.438 15.5 1 96.69 105 ASN A O 1
ATOM 839 N N . ASN A 1 106 ? -3.268 29.609 14.031 1 94 106 ASN A N 1
ATOM 840 C CA . ASN A 1 106 ? -3.123 28.266 14.57 1 94 106 ASN A CA 1
ATOM 841 C C . ASN A 1 106 ? -4.422 27.469 14.453 1 94 106 ASN A C 1
ATOM 843 O O . ASN A 1 106 ? -4.578 26.438 15.094 1 94 106 ASN A O 1
ATOM 847 N N . GLU A 1 107 ? -5.332 28.016 13.68 1 96.88 107 GLU A N 1
ATOM 848 C CA . GLU A 1 107 ? -6.562 27.297 13.367 1 96.88 107 GLU A CA 1
ATOM 849 C C . GLU A 1 107 ? -6.539 26.75 11.938 1 96.88 107 GLU A C 1
ATOM 851 O O . GLU A 1 107 ? -6.066 27.422 11.023 1 96.88 107 GLU A O 1
ATOM 856 N N . PRO A 1 108 ? -7.051 25.562 11.805 1 97.75 108 PRO A N 1
ATOM 857 C CA . PRO A 1 108 ? -7.07 25 10.453 1 97.75 108 PRO A CA 1
ATOM 858 C C . PRO A 1 108 ? -7.758 25.906 9.438 1 97.75 108 PRO A C 1
ATOM 860 O O . PRO A 1 108 ? -8.781 26.516 9.75 1 97.75 108 PRO A O 1
ATOM 863 N N . TYR A 1 109 ? -7.191 25.984 8.211 1 98.62 109 TYR A N 1
ATOM 864 C CA . TYR A 1 109 ? -7.773 26.844 7.18 1 98.62 109 TYR A CA 1
ATOM 865 C C . TYR A 1 109 ? -7.902 26.078 5.859 1 98.62 109 TYR A C 1
ATOM 867 O O . TYR A 1 109 ? -8.992 26 5.293 1 98.62 109 TYR A O 1
ATOM 875 N N . TYR A 1 110 ? -6.812 25.469 5.402 1 98.81 110 TYR A N 1
ATOM 876 C CA . TYR A 1 110 ? -6.789 24.766 4.129 1 98.81 110 TYR A CA 1
ATOM 877 C C . TYR A 1 110 ? -5.848 23.562 4.195 1 98.81 110 TYR A C 1
ATOM 879 O O . TYR A 1 110 ? -4.766 23.641 4.777 1 98.81 110 TYR A O 1
ATOM 887 N N . GLY A 1 111 ? -6.301 22.453 3.715 1 98.88 111 GLY A N 1
ATOM 888 C CA . GLY A 1 111 ? -5.477 21.266 3.57 1 98.88 111 GLY A CA 1
ATOM 889 C C . GLY A 1 111 ? -5.426 20.734 2.146 1 98.88 111 GLY A C 1
ATOM 890 O O . GLY A 1 111 ? -6.438 20.734 1.444 1 98.88 111 GLY A O 1
ATOM 891 N N . LEU A 1 112 ? -4.211 20.359 1.741 1 98.88 112 LEU A N 1
ATOM 892 C CA . LEU A 1 112 ? -3.984 19.719 0.453 1 98.88 112 LEU A CA 1
ATOM 893 C C . LEU A 1 112 ? -3.012 18.547 0.592 1 98.88 112 LEU A C 1
ATOM 895 O O . LEU A 1 112 ? -1.93 18.703 1.164 1 98.88 112 LEU A O 1
ATOM 899 N N . THR A 1 113 ? -3.418 17.422 0.217 1 98.94 113 THR A N 1
ATOM 900 C CA . THR A 1 113 ? -2.564 16.25 0.071 1 98.94 113 THR A CA 1
ATOM 901 C C . THR A 1 113 ? -2.594 15.734 -1.365 1 98.94 113 THR A C 1
ATOM 903 O O . THR A 1 113 ? -3.664 15.469 -1.912 1 98.94 113 THR A O 1
ATOM 906 N N . TYR A 1 114 ? -1.441 15.664 -1.953 1 98.88 114 TYR A N 1
ATOM 907 C CA . TYR A 1 114 ? -1.348 15.234 -3.344 1 98.88 114 TYR A CA 1
ATOM 908 C C . TYR A 1 114 ? -0.688 13.867 -3.449 1 98.88 114 TYR A C 1
ATOM 910 O O . TYR A 1 114 ? 0.484 13.703 -3.1 1 98.88 114 TYR A O 1
ATOM 918 N N . GLU A 1 115 ? -1.435 12.883 -3.848 1 98.62 115 GLU A N 1
ATOM 919 C CA . GLU A 1 115 ? -0.915 11.547 -4.109 1 98.62 115 GLU A CA 1
ATOM 920 C C . GLU A 1 115 ? -0.306 11.453 -5.504 1 98.62 115 GLU A C 1
ATOM 922 O O . GLU A 1 115 ? -1.029 11.367 -6.5 1 98.62 115 GLU A O 1
ATOM 927 N N . PHE A 1 116 ? 0.975 11.383 -5.613 1 97.88 116 PHE A N 1
ATOM 928 C CA . PHE A 1 116 ? 1.753 11.633 -6.82 1 97.88 116 PHE A CA 1
ATOM 929 C C . PHE A 1 116 ? 1.361 10.664 -7.926 1 97.88 116 PHE A C 1
ATOM 931 O O . PHE A 1 116 ? 1.028 11.078 -9.039 1 97.88 116 PHE A O 1
ATOM 938 N N . LEU A 1 117 ? 1.267 9.398 -7.625 1 96.31 117 LEU A N 1
ATOM 939 C CA . LEU A 1 117 ? 1.173 8.391 -8.68 1 96.31 117 LEU A CA 1
ATOM 940 C C . LEU A 1 117 ? -0.244 8.32 -9.242 1 96.31 117 LEU A C 1
ATOM 942 O O . LEU A 1 117 ? -0.433 8.117 -10.438 1 96.31 117 LEU A O 1
ATOM 946 N N . THR A 1 118 ? -1.219 8.492 -8.391 1 96.75 118 THR A N 1
ATOM 947 C CA . THR A 1 118 ? -2.6 8.422 -8.859 1 96.75 118 THR A CA 1
ATOM 948 C C . THR A 1 118 ? -3.076 9.789 -9.344 1 96.75 118 THR A C 1
ATOM 950 O O . THR A 1 118 ? -4.168 9.906 -9.898 1 96.75 118 THR A O 1
ATOM 953 N N . LYS A 1 119 ? -2.242 10.805 -9.109 1 96.94 119 LYS A N 1
ATOM 954 C CA . LYS A 1 119 ? -2.57 12.172 -9.484 1 96.94 119 LYS A CA 1
ATOM 955 C C . LYS A 1 119 ? -3.84 12.648 -8.773 1 96.94 119 LYS A C 1
ATOM 957 O O . LYS A 1 119 ? -4.707 13.266 -9.398 1 96.94 119 LYS A O 1
ATOM 962 N N . SER A 1 120 ? -3.938 12.312 -7.555 1 98.31 120 SER A N 1
ATOM 963 C CA . SER A 1 120 ? -5.117 12.641 -6.758 1 98.31 120 SER A CA 1
ATOM 964 C C . SER A 1 120 ? -4.867 13.859 -5.879 1 98.31 120 SER A C 1
ATOM 966 O O . SER A 1 120 ? -3.924 13.875 -5.086 1 98.31 120 SER A O 1
ATOM 968 N N . PHE A 1 121 ? -5.734 14.844 -6.012 1 98.75 121 PHE A N 1
ATOM 969 C CA . PHE A 1 121 ? -5.723 16.016 -5.141 1 98.75 121 PHE A CA 1
ATOM 970 C C . PHE A 1 121 ? -6.812 15.906 -4.078 1 98.75 121 PHE A C 1
ATOM 972 O O . PHE A 1 121 ? -8 16.016 -4.391 1 98.75 121 PHE A O 1
ATOM 979 N N . TYR A 1 122 ? -6.383 15.695 -2.875 1 98.88 122 TYR A N 1
ATOM 980 C CA . TYR A 1 122 ? -7.281 15.852 -1.737 1 98.88 122 TYR A CA 1
ATOM 981 C C . TYR A 1 122 ? -7.234 17.281 -1.196 1 98.88 122 TYR A C 1
ATOM 983 O O . TYR A 1 122 ? -6.156 17.797 -0.916 1 98.88 122 TYR A O 1
ATOM 991 N N . GLU A 1 123 ? -8.398 17.859 -1.072 1 98.81 123 GLU A N 1
ATOM 992 C CA . GLU A 1 123 ? -8.422 19.25 -0.635 1 98.81 123 GLU A CA 1
ATOM 993 C C . GLU A 1 123 ? -9.602 19.516 0.298 1 98.81 123 GLU A C 1
ATOM 995 O O . GLU A 1 123 ? -10.648 18.875 0.176 1 98.81 123 GLU A O 1
ATOM 1000 N N . ALA A 1 124 ? -9.375 20.484 1.147 1 98.81 124 ALA A N 1
ATOM 1001 C CA . ALA A 1 124 ? -10.469 20.953 1.987 1 98.81 124 ALA A CA 1
ATOM 1002 C C . ALA A 1 124 ? -10.188 22.359 2.525 1 98.81 124 ALA A C 1
ATOM 1004 O O . ALA A 1 124 ? -9.078 22.641 2.99 1 98.81 124 ALA A O 1
ATOM 1005 N N . TYR A 1 125 ? -11.094 23.234 2.408 1 98.62 125 TYR A N 1
ATOM 1006 C CA . TYR A 1 125 ? -11.172 24.469 3.191 1 98.62 125 TYR A CA 1
ATOM 1007 C C . TYR A 1 125 ? -12.078 24.281 4.398 1 98.62 125 TYR A C 1
ATOM 1009 O O . TYR A 1 125 ? -13.117 23.625 4.309 1 98.62 125 TYR A O 1
ATOM 1017 N N . LYS A 1 126 ? -11.656 24.891 5.449 1 98.12 126 LYS A N 1
ATOM 1018 C CA . LYS A 1 126 ? -12.492 24.812 6.645 1 98.12 126 LYS A CA 1
ATOM 1019 C C . LYS A 1 126 ? -13.93 25.219 6.328 1 98.12 126 LYS A C 1
ATOM 1021 O O . LYS A 1 126 ? -14.172 26.281 5.746 1 98.12 126 LYS A O 1
ATOM 1026 N N . GLY A 1 127 ? -14.82 24.344 6.676 1 98.25 127 GLY A N 1
ATOM 1027 C CA . GLY A 1 127 ? -16.234 24.625 6.566 1 98.25 127 GLY A CA 1
ATOM 1028 C C . GLY A 1 127 ? -16.781 24.406 5.168 1 98.25 127 GLY A C 1
ATOM 1029 O O . GLY A 1 127 ? -17.969 24.641 4.918 1 98.25 127 GLY A O 1
ATOM 1030 N N . LYS A 1 128 ? -16 23.922 4.27 1 98.25 128 LYS A N 1
ATOM 1031 C CA . LYS A 1 128 ? -16.453 23.828 2.885 1 98.25 128 LYS A CA 1
ATOM 1032 C C . LYS A 1 128 ? -16.516 22.391 2.408 1 98.25 128 LYS A C 1
ATOM 1034 O O . LYS A 1 128 ? -16.844 22.125 1.249 1 98.25 128 LYS A O 1
ATOM 1039 N N . GLY A 1 129 ? -16.219 21.453 3.25 1 98.69 129 GLY A N 1
ATOM 1040 C CA . GLY A 1 129 ? -16.203 20.062 2.848 1 98.69 129 GLY A CA 1
ATOM 1041 C C . GLY A 1 129 ? -14.859 19.609 2.299 1 98.69 129 GLY A C 1
ATOM 1042 O O . GLY A 1 129 ? -13.945 20.422 2.141 1 98.69 129 GLY A O 1
ATOM 1043 N N . ALA A 1 130 ? -14.703 18.406 2.078 1 98.88 130 ALA A N 1
ATOM 1044 C CA . ALA A 1 130 ? -13.5 17.812 1.51 1 98.88 130 ALA A CA 1
ATOM 1045 C C . ALA A 1 130 ? -13.734 17.375 0.069 1 98.88 130 ALA A C 1
ATOM 1047 O O . ALA A 1 130 ? -14.844 16.953 -0.288 1 98.88 130 ALA A O 1
ATOM 1048 N N . TYR A 1 131 ? -12.727 17.422 -0.746 1 98.88 131 TYR A N 1
ATOM 1049 C CA . TYR A 1 131 ? -12.859 17.125 -2.168 1 98.88 131 TYR A CA 1
ATOM 1050 C C . TYR A 1 131 ? -11.695 16.281 -2.658 1 98.88 131 TYR A C 1
ATOM 1052 O O . TYR A 1 131 ? -10.57 16.406 -2.168 1 98.88 131 TYR A O 1
ATOM 1060 N N . LEU A 1 132 ? -11.977 15.406 -3.582 1 98.69 132 LEU A N 1
ATOM 1061 C CA . LEU A 1 132 ? -11.008 14.641 -4.355 1 98.69 132 LEU A CA 1
ATOM 1062 C C . LEU A 1 132 ? -11.117 14.961 -5.84 1 98.69 132 LEU A C 1
ATOM 1064 O O . LEU A 1 132 ? -12.125 14.641 -6.477 1 98.69 132 LEU A O 1
ATOM 1068 N N . ASN A 1 133 ? -10.094 15.578 -6.305 1 98 133 ASN A N 1
ATOM 1069 C CA . ASN A 1 133 ? -10.102 16 -7.699 1 98 133 ASN A CA 1
ATOM 1070 C C . ASN A 1 133 ? -11.367 16.781 -8.047 1 98 133 ASN A C 1
ATOM 1072 O O . ASN A 1 133 ? -11.992 16.531 -9.07 1 98 133 ASN A O 1
ATOM 1076 N N . GLY A 1 134 ? -11.75 17.562 -7.16 1 97.69 134 GLY A N 1
ATOM 1077 C CA . GLY A 1 134 ? -12.867 18.469 -7.402 1 97.69 134 GLY A CA 1
ATOM 1078 C C . GLY A 1 134 ? -14.211 17.859 -7.043 1 97.69 134 GLY A C 1
ATOM 1079 O O . GLY A 1 134 ? -15.227 18.562 -7.043 1 97.69 134 GLY A O 1
ATOM 1080 N N . ARG A 1 135 ? -14.273 16.672 -6.719 1 97.62 135 ARG A N 1
ATOM 1081 C CA . ARG A 1 135 ? -15.516 16 -6.316 1 97.62 135 ARG A CA 1
ATOM 1082 C C . ARG A 1 135 ? -15.594 15.859 -4.801 1 97.62 135 ARG A C 1
ATOM 1084 O O . ARG A 1 135 ? -14.617 15.453 -4.164 1 97.62 135 ARG A O 1
ATOM 1091 N N . LYS A 1 136 ? -16.703 16.172 -4.215 1 98.56 136 LYS A N 1
ATOM 1092 C CA . LYS A 1 136 ? -16.875 16.094 -2.768 1 98.56 136 LYS A CA 1
ATOM 1093 C C . LYS A 1 136 ? -16.734 14.656 -2.271 1 98.56 136 LYS A C 1
ATOM 1095 O O . LYS A 1 136 ? -17.219 13.727 -2.916 1 98.56 136 LYS A O 1
ATOM 1100 N N . ILE A 1 137 ? -16.125 14.531 -1.175 1 98.56 137 ILE A N 1
ATOM 1101 C CA . ILE A 1 137 ? -15.945 13.211 -0.58 1 98.56 137 ILE A CA 1
ATOM 1102 C C . ILE A 1 137 ? -16.391 13.242 0.882 1 98.56 137 ILE A C 1
ATOM 1104 O O . ILE A 1 137 ? -16.484 14.312 1.484 1 98.56 137 ILE A O 1
ATOM 1108 N N . LYS A 1 138 ? -16.641 12.102 1.43 1 98.62 138 LYS A N 1
ATOM 1109 C CA . LYS A 1 138 ? -16.984 11.898 2.836 1 98.62 138 LYS A CA 1
ATOM 1110 C C . LYS A 1 138 ? -16.562 10.5 3.303 1 98.62 138 LYS A C 1
ATOM 1112 O O . LYS A 1 138 ? -16.359 9.609 2.484 1 98.62 138 LYS A O 1
ATOM 1117 N N . VAL A 1 139 ? -16.438 10.375 4.539 1 98.81 139 VAL A N 1
ATOM 1118 C CA . VAL A 1 139 ? -16.141 9.07 5.113 1 98.81 139 VAL A CA 1
ATOM 1119 C C . VAL A 1 139 ? -17.266 8.094 4.797 1 98.81 139 VAL A C 1
ATOM 1121 O O . VAL A 1 139 ? -18.406 8.5 4.602 1 98.81 139 VAL A O 1
ATOM 1124 N N . LYS A 1 140 ? -16.922 6.82 4.648 1 97.62 140 LYS A N 1
ATOM 1125 C CA . LYS A 1 140 ? -17.953 5.832 4.359 1 97.62 140 LYS A CA 1
ATOM 1126 C C . LYS A 1 140 ? -18.797 5.531 5.602 1 97.62 140 LYS A C 1
ATOM 1128 O O . LYS A 1 140 ? -18.328 5.699 6.727 1 97.62 140 LYS A O 1
ATOM 1133 N N . ASP A 1 141 ? -20 5.094 5.363 1 97.69 141 ASP A N 1
ATOM 1134 C CA . ASP A 1 141 ? -20.875 4.699 6.465 1 97.69 141 ASP A CA 1
ATOM 1135 C C . ASP A 1 141 ? -20.344 3.447 7.164 1 97.69 141 ASP A C 1
ATOM 1137 O O . ASP A 1 141 ? -19.844 2.533 6.512 1 97.69 141 ASP A O 1
ATOM 1141 N N . PHE A 1 142 ? -20.516 3.492 8.398 1 97.94 142 PHE A N 1
ATOM 1142 C CA . PHE A 1 142 ? -20.047 2.365 9.195 1 97.94 142 PHE A CA 1
ATOM 1143 C C . PHE A 1 142 ? -20.797 1.092 8.828 1 97.94 142 PHE A C 1
ATOM 1145 O O . PHE A 1 142 ? -22.031 1.101 8.711 1 97.94 142 PHE A O 1
ATOM 1152 N N . ASN A 1 143 ? -20.125 0.051 8.547 1 97.69 143 ASN A N 1
ATOM 1153 C CA . ASN A 1 143 ? -20.609 -1.303 8.305 1 97.69 143 ASN A CA 1
ATOM 1154 C C . ASN A 1 143 ? -19.766 -2.34 9.047 1 97.69 143 ASN A C 1
ATOM 1156 O O . ASN A 1 143 ? -18.641 -2.631 8.648 1 97.69 143 ASN A O 1
ATOM 1160 N N . PRO A 1 144 ? -20.328 -2.977 10.094 1 96.31 144 PRO A N 1
ATOM 1161 C CA . PRO A 1 144 ? -19.547 -3.898 10.922 1 96.31 144 PRO A CA 1
ATOM 1162 C C . PRO A 1 144 ? -19.078 -5.137 10.156 1 96.31 144 PRO A C 1
ATOM 1164 O O . PRO A 1 144 ? -18.172 -5.836 10.594 1 96.31 144 PRO A O 1
ATOM 1167 N N . ASN A 1 145 ? -19.703 -5.438 9.016 1 95.12 145 ASN A N 1
ATOM 1168 C CA . ASN A 1 145 ? -19.391 -6.656 8.281 1 95.12 145 ASN A CA 1
ATOM 1169 C C . ASN A 1 145 ? -18.297 -6.41 7.234 1 95.12 145 ASN A C 1
ATOM 1171 O O . ASN A 1 145 ? -17.875 -7.336 6.547 1 95.12 145 ASN A O 1
ATOM 1175 N N . ASN A 1 146 ? -17.859 -5.18 7.121 1 95.75 146 ASN A N 1
ATOM 1176 C CA . ASN A 1 146 ? -16.891 -4.84 6.082 1 95.75 146 ASN A CA 1
ATOM 1177 C C . ASN A 1 146 ? -15.938 -3.744 6.543 1 95.75 146 ASN A C 1
ATOM 1179 O O . ASN A 1 146 ? -15.789 -2.723 5.871 1 95.75 146 ASN A O 1
ATOM 1183 N N . ILE A 1 147 ? -15.297 -3.99 7.676 1 98.25 147 ILE A N 1
ATOM 1184 C CA . ILE A 1 147 ? -14.383 -3.016 8.258 1 98.25 147 ILE A CA 1
ATOM 1185 C C . ILE A 1 147 ? -12.992 -3.184 7.652 1 98.25 147 ILE A C 1
ATOM 1187 O O . ILE A 1 147 ? -12.445 -4.293 7.629 1 98.25 147 ILE A O 1
ATOM 1191 N N . VAL A 1 148 ? -12.508 -2.172 7.105 1 98.44 148 VAL A N 1
ATOM 1192 C CA . VAL A 1 148 ? -11.156 -2.119 6.562 1 98.44 148 VAL A CA 1
ATOM 1193 C C . VAL A 1 148 ? -10.359 -1.02 7.258 1 98.44 148 VAL A C 1
ATOM 1195 O O . VAL A 1 148 ? -10.773 0.143 7.27 1 98.44 148 VAL A O 1
ATOM 1198 N N . ILE A 1 149 ? -9.188 -1.343 7.84 1 98.69 149 ILE A N 1
ATOM 1199 C CA . ILE A 1 149 ? -8.43 -0.333 8.57 1 98.69 149 ILE A CA 1
ATOM 1200 C C . ILE A 1 149 ? -6.957 -0.4 8.172 1 98.69 149 ILE A C 1
ATOM 1202 O O . ILE A 1 149 ? -6.504 -1.403 7.617 1 98.69 149 ILE A O 1
ATOM 1206 N N . SER A 1 150 ? -6.305 0.637 8.32 1 98.5 150 SER A N 1
ATOM 1207 C CA . SER A 1 150 ? -4.848 0.669 8.43 1 98.5 150 SER A CA 1
ATOM 1208 C C . SER A 1 150 ? -4.41 0.932 9.867 1 98.5 150 SER A C 1
ATOM 1210 O O . SER A 1 150 ? -5.074 1.665 10.602 1 98.5 150 SER A O 1
ATOM 1212 N N . TYR A 1 151 ? -3.355 0.252 10.258 1 96.44 151 TYR A N 1
ATOM 1213 C CA . TYR A 1 151 ? -2.889 0.435 11.625 1 96.44 151 TYR A CA 1
ATOM 1214 C C . TYR A 1 151 ? -1.397 0.135 11.742 1 96.44 151 TYR A C 1
ATOM 1216 O O . TYR A 1 151 ? -0.823 -0.518 10.867 1 96.44 151 TYR A O 1
ATOM 1224 N N . TYR A 1 152 ? -0.812 0.649 12.727 1 95.25 152 TYR A N 1
ATOM 1225 C CA . TYR A 1 152 ? 0.582 0.336 13.023 1 95.25 152 TYR A CA 1
ATOM 1226 C C . TYR A 1 152 ? 0.695 -0.468 14.312 1 95.25 152 TYR A C 1
ATOM 1228 O O . TYR A 1 152 ? 0.193 -0.051 15.359 1 95.25 152 TYR A O 1
ATOM 1236 N N . PRO A 1 153 ? 1.314 -1.633 14.18 1 91.44 153 PRO A N 1
ATOM 1237 C CA . PRO A 1 153 ? 1.292 -2.578 15.297 1 91.44 153 PRO A CA 1
ATOM 1238 C C . PRO A 1 153 ? 1.993 -2.037 16.547 1 91.44 153 PRO A C 1
ATOM 1240 O O . PRO A 1 153 ? 3.09 -1.479 16.438 1 91.44 153 PRO A O 1
ATOM 1243 N N . SER A 1 154 ? 1.289 -2.201 17.625 1 89 154 SER A N 1
ATOM 1244 C CA . SER A 1 154 ? 1.78 -1.923 18.969 1 89 154 SER A CA 1
ATOM 1245 C C . SER A 1 154 ? 1.455 -3.066 19.922 1 89 154 SER A C 1
ATOM 1247 O O . SER A 1 154 ? 0.52 -3.834 19.688 1 89 154 SER A O 1
ATOM 1249 N N . LYS A 1 155 ? 2.229 -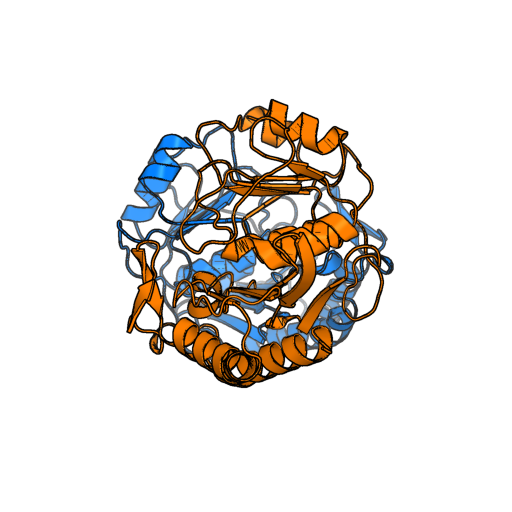3.213 20.953 1 85.19 155 LYS A N 1
ATOM 1250 C CA . LYS A 1 155 ? 2.008 -4.27 21.938 1 85.19 155 LYS A CA 1
ATOM 1251 C C . LYS A 1 155 ? 0.636 -4.133 22.594 1 85.19 155 LYS A C 1
ATOM 1253 O O . LYS A 1 155 ? 0.134 -5.086 23.188 1 85.19 155 LYS A O 1
ATOM 1258 N N . LYS A 1 156 ? 0.05 -3.031 22.406 1 85.94 156 LYS A N 1
ATOM 1259 C CA . LYS A 1 156 ? -1.234 -2.75 23.047 1 85.94 156 LYS A CA 1
ATOM 1260 C C . LYS A 1 156 ? -2.383 -3.396 22.281 1 85.94 156 LYS A C 1
ATOM 1262 O O . LYS A 1 156 ? -3.496 -3.51 22.797 1 85.94 156 LYS A O 1
ATOM 1267 N N . ILE A 1 157 ? -2.125 -3.832 21.094 1 90.75 157 ILE A N 1
ATOM 1268 C CA . ILE A 1 157 ? -3.219 -4.234 20.219 1 90.75 157 ILE A CA 1
ATOM 1269 C C . ILE A 1 157 ? -3.547 -5.707 20.453 1 90.75 157 ILE A C 1
ATOM 1271 O O . ILE A 1 157 ? -2.656 -6.562 20.422 1 90.75 157 ILE A O 1
ATOM 1275 N N . ASP A 1 158 ? -4.738 -5.988 20.688 1 91.75 158 ASP A N 1
ATOM 1276 C CA . ASP A 1 158 ? -5.242 -7.355 20.781 1 91.75 158 ASP A CA 1
ATOM 1277 C C . ASP A 1 158 ? -5.48 -7.953 19.406 1 91.75 158 ASP A C 1
ATOM 1279 O O . ASP A 1 158 ? -6.512 -7.699 18.781 1 91.75 158 ASP A O 1
ATOM 1283 N N . LEU A 1 159 ? -4.652 -8.852 18.984 1 90.94 159 LEU A N 1
ATOM 1284 C CA . LEU A 1 159 ? -4.68 -9.383 17.641 1 90.94 159 LEU A CA 1
ATOM 1285 C C . LEU A 1 159 ? -5.895 -10.289 17.438 1 90.94 159 LEU A C 1
ATOM 1287 O O . LEU A 1 159 ? -6.441 -10.367 16.328 1 90.94 159 LEU A O 1
ATOM 1291 N N . GLU A 1 160 ? -6.301 -10.953 18.406 1 91.38 160 GLU A N 1
ATOM 1292 C CA . GLU A 1 160 ? -7.477 -11.812 18.297 1 91.38 160 GLU A CA 1
ATOM 1293 C C . GLU A 1 160 ? -8.742 -10.984 18.047 1 91.38 160 GLU A C 1
ATOM 1295 O O . GLU A 1 160 ? -9.547 -11.305 17.172 1 91.38 160 GLU A O 1
ATOM 1300 N N . LYS A 1 161 ? -8.859 -9.977 18.891 1 92.75 161 LYS A N 1
ATOM 1301 C CA . LYS A 1 161 ? -10 -9.086 18.703 1 92.75 161 LYS A CA 1
ATOM 1302 C C . LYS A 1 161 ? -9.953 -8.398 17.344 1 92.75 161 LYS A C 1
ATOM 1304 O O . LYS A 1 161 ? -10.984 -8.234 16.703 1 92.75 161 LYS A O 1
ATOM 1309 N N . LEU A 1 162 ? -8.781 -7.957 16.969 1 93.38 162 LEU A N 1
ATOM 1310 C CA . LEU A 1 162 ? -8.594 -7.32 15.664 1 93.38 162 LEU A CA 1
ATOM 1311 C C . LEU A 1 162 ? -9.109 -8.219 14.539 1 93.38 162 LEU A C 1
ATOM 1313 O O . LEU A 1 162 ? -9.883 -7.777 13.688 1 93.38 162 LEU A O 1
ATOM 1317 N N . ARG A 1 163 ? -8.734 -9.453 14.57 1 90.75 163 ARG A N 1
ATOM 1318 C CA . ARG A 1 163 ? -9.094 -10.414 13.523 1 90.75 163 ARG A CA 1
ATOM 1319 C C . ARG A 1 163 ? -10.602 -10.664 13.508 1 90.75 163 ARG A C 1
ATOM 1321 O O . ARG A 1 163 ? -11.188 -10.852 12.438 1 90.75 163 ARG A O 1
ATOM 1328 N N . ASN A 1 164 ? -11.188 -10.617 14.633 1 93.44 164 ASN A N 1
ATOM 1329 C CA . ASN A 1 164 ? -12.602 -10.93 14.75 1 93.44 164 ASN A CA 1
ATOM 1330 C C . ASN A 1 164 ? -13.477 -9.75 14.32 1 93.44 164 ASN A C 1
ATOM 1332 O O . ASN A 1 164 ? -14.594 -9.938 13.836 1 93.44 164 ASN A O 1
ATOM 1336 N N . LYS A 1 165 ? -12.914 -8.578 14.461 1 95.5 165 LYS A N 1
ATOM 1337 C CA . LYS A 1 165 ? -13.742 -7.395 14.266 1 95.5 165 LYS A CA 1
ATOM 1338 C C . LYS A 1 165 ? -13.477 -6.762 12.898 1 95.5 165 LYS A C 1
ATOM 1340 O O . LYS A 1 165 ? -14.352 -6.098 12.344 1 95.5 165 LYS A O 1
ATOM 1345 N N . VAL A 1 166 ? -12.312 -6.957 12.406 1 96.81 166 VAL A N 1
ATOM 1346 C CA . VAL A 1 166 ? -11.883 -6.234 11.211 1 96.81 166 VAL A CA 1
ATOM 1347 C C . VAL A 1 166 ? -11.742 -7.207 10.047 1 96.81 166 VAL A C 1
ATOM 1349 O O . VAL A 1 166 ? -11.07 -8.234 10.164 1 96.81 166 VAL A O 1
ATOM 1352 N N . LYS A 1 167 ? -12.344 -6.867 8.945 1 96 167 LYS A N 1
ATOM 1353 C CA . LYS A 1 167 ? -12.336 -7.734 7.773 1 96 167 LYS A CA 1
ATOM 1354 C C . LYS A 1 167 ? -10.992 -7.68 7.059 1 96 167 LYS A C 1
ATOM 1356 O O . LYS A 1 167 ? -10.469 -8.711 6.629 1 96 167 LYS A O 1
ATOM 1361 N N . ARG A 1 168 ? -10.461 -6.473 6.855 1 96.88 168 ARG A N 1
ATOM 1362 C CA . ARG A 1 168 ? -9.195 -6.289 6.148 1 96.88 168 ARG A CA 1
ATOM 1363 C C . ARG A 1 168 ? -8.305 -5.289 6.875 1 96.88 168 ARG A C 1
ATOM 1365 O O . ARG A 1 168 ? -8.781 -4.27 7.375 1 96.88 168 ARG A O 1
ATOM 1372 N N . VAL A 1 169 ? -7.012 -5.605 6.91 1 97.25 169 VAL A N 1
ATOM 1373 C CA . VAL A 1 169 ? -6.031 -4.719 7.527 1 97.25 169 VAL A CA 1
ATOM 1374 C C . VAL A 1 169 ? -4.969 -4.332 6.496 1 97.25 169 VAL A C 1
ATOM 1376 O O . VAL A 1 169 ? -4.617 -5.133 5.629 1 97.25 169 VAL A O 1
ATOM 1379 N N . ARG A 1 170 ? -4.543 -3.129 6.613 1 98.56 170 ARG A N 1
ATOM 1380 C CA . ARG A 1 170 ? -3.477 -2.596 5.77 1 98.56 170 ARG A CA 1
ATOM 1381 C C . ARG A 1 170 ? -2.467 -1.809 6.598 1 98.56 170 ARG A C 1
ATOM 1383 O O . ARG A 1 170 ? -2.766 -1.39 7.719 1 98.56 170 ARG A O 1
ATOM 1390 N N . ILE A 1 171 ? -1.299 -1.676 6.098 1 98.44 171 ILE A N 1
ATOM 1391 C CA . ILE A 1 171 ? -0.239 -0.755 6.496 1 98.44 171 ILE A CA 1
ATOM 1392 C C . ILE A 1 171 ? 0.496 -0.247 5.258 1 98.44 171 ILE A C 1
ATOM 1394 O O . ILE A 1 171 ? 1.348 -0.946 4.703 1 98.44 171 ILE A O 1
ATOM 1398 N N . PHE A 1 172 ? 0.189 0.969 4.914 1 98.5 172 PHE A N 1
ATOM 1399 C CA . PHE A 1 172 ? 0.704 1.449 3.639 1 98.5 172 PHE A CA 1
ATOM 1400 C C . PHE A 1 172 ? 2.002 2.223 3.836 1 98.5 172 PHE A C 1
ATOM 1402 O O . PHE A 1 172 ? 2.82 2.318 2.92 1 98.5 172 PHE A O 1
ATOM 1409 N N . GLY A 1 173 ? 2.203 2.863 4.961 1 97.75 173 GLY A N 1
ATOM 1410 C CA . GLY A 1 173 ? 3.512 3.41 5.281 1 97.75 173 GLY A CA 1
ATOM 1411 C C . GLY A 1 173 ? 3.613 4.902 5.031 1 97.75 173 GLY A C 1
ATOM 1412 O O . GLY A 1 173 ? 4.715 5.453 4.953 1 97.75 173 GLY A O 1
ATOM 1413 N N . ALA A 1 174 ? 2.498 5.543 4.848 1 98 174 ALA A N 1
ATOM 1414 C CA . ALA A 1 174 ? 2.375 6.996 4.742 1 98 174 ALA A CA 1
ATOM 1415 C C . ALA A 1 174 ? 1.113 7.492 5.445 1 98 174 ALA A C 1
ATOM 1417 O O . ALA A 1 174 ? 0.058 7.617 4.82 1 98 174 ALA A O 1
ATOM 1418 N N . PHE A 1 175 ? 1.269 7.844 6.656 1 97.88 175 PHE A N 1
ATOM 1419 C CA . PHE A 1 175 ? 0.142 8.016 7.562 1 97.88 175 PHE A CA 1
ATOM 1420 C C . PHE A 1 175 ? -0.77 9.141 7.09 1 97.88 175 PHE A C 1
ATOM 1422 O O . PHE A 1 175 ? -1.995 9 7.105 1 97.88 175 PHE A O 1
ATOM 1429 N N . GLY A 1 176 ? -0.189 10.273 6.715 1 98.19 176 GLY A N 1
ATOM 1430 C CA . GLY A 1 176 ? -1.006 11.367 6.207 1 98.19 176 GLY A CA 1
ATOM 1431 C C . GLY A 1 176 ? -1.886 10.961 5.039 1 98.19 176 GLY A C 1
ATOM 1432 O O . GLY A 1 176 ? -3.072 11.297 5.008 1 98.19 176 GLY A O 1
ATOM 1433 N N . LEU A 1 177 ? -1.284 10.273 4.137 1 98.81 177 LEU A N 1
ATOM 1434 C CA . LEU A 1 177 ? -2.043 9.797 2.986 1 98.81 177 LEU A CA 1
ATOM 1435 C C . LEU A 1 177 ? -3.084 8.766 3.41 1 98.81 177 LEU A C 1
ATOM 1437 O O . LEU A 1 177 ? -4.195 8.742 2.873 1 98.81 177 LEU A O 1
ATOM 1441 N N . GLU A 1 178 ? -2.754 7.906 4.312 1 98.88 178 GLU A N 1
ATOM 1442 C CA . GLU A 1 178 ? -3.713 6.934 4.828 1 98.88 178 GLU A CA 1
ATOM 1443 C C . GLU A 1 178 ? -4.934 7.629 5.43 1 98.88 178 GLU A C 1
ATOM 1445 O O . GLU A 1 178 ? -6.059 7.141 5.297 1 98.88 178 GLU A O 1
ATOM 1450 N N . MET A 1 179 ? -4.68 8.766 6.094 1 98.88 179 MET A N 1
ATOM 1451 C CA . MET A 1 179 ? -5.797 9.555 6.613 1 98.88 179 MET A CA 1
ATOM 1452 C C . MET A 1 179 ? -6.742 9.961 5.488 1 98.88 179 MET A C 1
ATOM 1454 O O . MET A 1 179 ? -7.961 9.891 5.641 1 98.88 179 MET A O 1
ATOM 1458 N N . CYS A 1 180 ? -6.18 10.352 4.363 1 98.88 180 CYS A N 1
ATOM 1459 C CA . CYS A 1 180 ? -7 10.75 3.227 1 98.88 180 CYS A CA 1
ATOM 1460 C C . CYS A 1 180 ? -7.84 9.586 2.721 1 98.88 180 CYS A C 1
ATOM 1462 O O . CYS A 1 180 ? -8.938 9.789 2.197 1 98.88 180 CYS A O 1
ATOM 1464 N N . TYR A 1 181 ? -7.367 8.391 2.895 1 98.88 181 TYR A N 1
ATOM 1465 C CA . TYR A 1 181 ? -8.117 7.211 2.475 1 98.88 181 TYR A CA 1
ATOM 1466 C C . TYR A 1 181 ? -9.312 6.973 3.387 1 98.88 181 TYR A C 1
ATOM 1468 O O . TYR A 1 181 ? -10.305 6.375 2.973 1 98.88 181 TYR A O 1
ATOM 1476 N N . VAL A 1 182 ? -9.219 7.402 4.625 1 98.88 182 VAL A N 1
ATOM 1477 C CA . VAL A 1 182 ? -10.406 7.426 5.473 1 98.88 182 VAL A CA 1
ATOM 1478 C C . VAL A 1 182 ? -11.375 8.492 4.973 1 98.88 182 VAL A C 1
ATOM 1480 O O . VAL A 1 182 ? -12.578 8.234 4.848 1 98.88 182 VAL A O 1
ATOM 1483 N N . ALA A 1 183 ? -10.797 9.641 4.648 1 98.94 183 ALA A N 1
ATOM 1484 C CA . ALA A 1 183 ? -11.617 10.773 4.223 1 98.94 183 ALA A CA 1
ATOM 1485 C C . ALA A 1 183 ? -12.414 10.43 2.969 1 98.94 183 ALA A C 1
ATOM 1487 O O . ALA A 1 183 ? -13.562 10.867 2.816 1 98.94 183 ALA A O 1
ATOM 1488 N N . LYS A 1 184 ? -11.812 9.641 2.094 1 98.62 184 LYS A N 1
ATOM 1489 C CA . LYS A 1 184 ? -12.5 9.352 0.834 1 98.62 184 LYS A CA 1
ATOM 1490 C C . LYS A 1 184 ? -13.344 8.086 0.941 1 98.62 184 LYS A C 1
ATOM 1492 O O . LYS A 1 184 ? -13.914 7.629 -0.05 1 98.62 184 LYS A O 1
ATOM 1497 N N . GLY A 1 185 ? -13.305 7.445 2.037 1 98.44 185 GLY A N 1
ATOM 1498 C CA . GLY A 1 185 ? -14.203 6.328 2.277 1 98.44 185 GLY A CA 1
ATOM 1499 C C . GLY A 1 185 ? -13.609 4.988 1.87 1 98.44 185 GLY A C 1
ATOM 1500 O O . GLY A 1 185 ? -14.336 3.998 1.749 1 98.44 185 GLY A O 1
ATOM 1501 N N . THR A 1 186 ? -12.359 4.938 1.622 1 98.25 186 THR A N 1
ATOM 1502 C CA . THR A 1 186 ? -11.688 3.682 1.302 1 98.25 186 THR A CA 1
ATOM 1503 C C . THR A 1 186 ? -11.398 2.883 2.57 1 98.25 186 THR A C 1
ATOM 1505 O O . THR A 1 186 ? -11.508 1.654 2.574 1 98.25 186 THR A O 1
ATOM 1508 N N . LEU A 1 187 ? -11.008 3.541 3.605 1 98.75 187 LEU A N 1
ATOM 1509 C CA . LEU A 1 187 ? -10.75 2.939 4.91 1 98.75 187 LEU A CA 1
ATOM 1510 C C . LEU A 1 187 ? -11.789 3.389 5.93 1 98.75 187 LEU A C 1
ATOM 1512 O O . LEU A 1 187 ? -12.312 4.5 5.836 1 98.75 187 LEU A O 1
ATOM 1516 N N . ASP A 1 188 ? -12.008 2.512 6.898 1 98.88 188 ASP A N 1
ATOM 1517 C CA . ASP A 1 188 ? -12.875 2.891 8.008 1 98.88 188 ASP A CA 1
ATOM 1518 C C . ASP A 1 188 ? -12.094 3.664 9.07 1 98.88 188 ASP A C 1
ATOM 1520 O O . ASP A 1 188 ? -12.672 4.469 9.805 1 98.88 188 ASP A O 1
ATOM 1524 N N . ALA A 1 189 ? -10.812 3.336 9.125 1 98.88 189 ALA A N 1
ATOM 1525 C CA . ALA A 1 189 ? -10.008 3.971 10.156 1 98.88 189 ALA A CA 1
ATOM 1526 C C . ALA A 1 189 ? -8.516 3.797 9.875 1 98.88 189 ALA A C 1
ATOM 1528 O O . ALA A 1 189 ? -8.125 2.924 9.102 1 98.88 189 ALA A O 1
ATOM 1529 N N . VAL A 1 190 ? -7.773 4.621 10.469 1 98.75 190 VAL A N 1
ATOM 1530 C CA . VAL A 1 190 ? -6.324 4.488 10.586 1 98.75 190 VAL A CA 1
ATOM 1531 C C . VAL A 1 190 ? -5.867 4.961 11.961 1 98.75 190 VAL A C 1
ATOM 1533 O O . VAL A 1 190 ? -6.402 5.93 12.5 1 98.75 190 VAL A O 1
ATOM 1536 N N . PHE A 1 191 ? -4.891 4.219 12.531 1 98.19 191 PHE A N 1
ATOM 1537 C CA . PHE A 1 191 ? -4.414 4.684 13.828 1 98.19 191 PHE A CA 1
ATOM 1538 C C . PHE A 1 191 ? -2.988 4.211 14.078 1 98.19 191 PHE A C 1
ATOM 1540 O O . PHE A 1 191 ? -2.572 3.172 13.562 1 98.19 191 PHE A O 1
ATOM 1547 N N . ASP A 1 192 ? -2.277 5.004 14.727 1 97.12 192 ASP A N 1
ATOM 1548 C CA . ASP A 1 192 ? -0.935 4.742 15.234 1 97.12 192 ASP A CA 1
ATOM 1549 C C . ASP A 1 192 ? -0.788 5.227 16.672 1 97.12 192 ASP A C 1
ATOM 1551 O O . ASP A 1 192 ? -0.772 6.434 16.922 1 97.12 192 ASP A O 1
ATOM 1555 N N . VAL A 1 193 ? -0.644 4.289 17.516 1 94 193 VAL A N 1
ATOM 1556 C CA . VAL A 1 193 ? -0.571 4.66 18.922 1 94 193 VAL A CA 1
ATOM 1557 C C . VAL A 1 193 ? 0.844 4.426 19.438 1 94 193 VAL A C 1
ATOM 1559 O O . VAL A 1 193 ? 1.034 4.137 20.625 1 94 193 VAL A O 1
ATOM 1562 N N . ARG A 1 194 ? 1.837 4.484 18.359 1 88 194 ARG A N 1
ATOM 1563 C CA . ARG A 1 194 ? 3.266 4.535 18.641 1 88 194 ARG A CA 1
ATOM 1564 C C . ARG A 1 194 ? 3.785 5.969 18.609 1 88 194 ARG A C 1
ATOM 1566 O O . ARG A 1 194 ? 3.582 6.68 17.625 1 88 194 ARG A O 1
ATOM 1573 N N . PRO A 1 195 ? 3.832 6.676 19.594 1 87.75 195 PRO A N 1
ATOM 1574 C CA . PRO A 1 195 ? 4.211 8.086 19.547 1 87.75 195 PRO A CA 1
ATOM 1575 C C . PRO A 1 195 ? 5.254 8.375 18.469 1 87.75 195 PRO A C 1
ATOM 1577 O O . PRO A 1 195 ? 6.355 8.844 18.781 1 87.75 195 PRO A O 1
ATOM 1580 N N . LYS A 1 196 ? 4.789 8.109 17.062 1 89.81 196 LYS A N 1
ATOM 1581 C CA . LYS A 1 196 ? 5.711 8.234 15.93 1 89.81 196 LYS A CA 1
ATOM 1582 C C . LYS A 1 196 ? 5.207 9.266 14.922 1 89.81 196 LYS A C 1
ATOM 1584 O O . LYS A 1 196 ? 5.969 9.734 14.07 1 89.81 196 LYS A O 1
ATOM 1589 N N . VAL A 1 197 ? 3.965 9.617 15.047 1 92.88 197 VAL A N 1
ATOM 1590 C CA . VAL A 1 197 ? 3.367 10.531 14.078 1 92.88 197 VAL A CA 1
ATOM 1591 C C . VAL A 1 197 ? 3.646 11.969 14.492 1 92.88 197 VAL A C 1
ATOM 1593 O O . VAL A 1 197 ? 3.457 12.344 15.656 1 92.88 197 VAL A O 1
ATOM 1596 N N . ARG A 1 198 ? 4.117 12.781 13.508 1 92.56 198 ARG A N 1
ATOM 1597 C CA . ARG A 1 198 ? 4.387 14.188 13.773 1 92.56 198 ARG A CA 1
ATOM 1598 C C . ARG A 1 198 ? 3.266 15.07 13.234 1 92.56 198 ARG A C 1
ATOM 1600 O O . ARG A 1 198 ? 2.471 14.633 12.398 1 92.56 198 ARG A O 1
ATOM 1607 N N . ALA A 1 199 ? 3.307 16.266 13.688 1 90.44 199 ALA A N 1
ATOM 1608 C CA . ALA A 1 199 ? 2.311 17.234 13.211 1 90.44 199 ALA A CA 1
ATOM 1609 C C . ALA A 1 199 ? 2.447 17.469 11.711 1 90.44 199 ALA A C 1
ATOM 1611 O O . ALA A 1 199 ? 1.445 17.578 11 1 90.44 199 ALA A O 1
ATOM 1612 N N . VAL A 1 200 ? 3.652 17.469 11.211 1 92.25 200 VAL A N 1
ATOM 1613 C CA . VAL A 1 200 ? 3.916 17.734 9.797 1 92.25 200 VAL A CA 1
ATOM 1614 C C . VAL A 1 200 ? 3.365 16.609 8.945 1 92.25 200 VAL A C 1
ATOM 1616 O O . VAL A 1 200 ? 2.967 16.812 7.797 1 92.25 200 VAL A O 1
ATOM 1619 N N . ASP A 1 201 ? 3.172 15.453 9.539 1 92.5 201 ASP A N 1
ATOM 1620 C CA . ASP A 1 201 ? 2.682 14.281 8.82 1 92.5 201 ASP A CA 1
ATOM 1621 C C . ASP A 1 201 ? 1.172 14.367 8.602 1 92.5 201 ASP A C 1
ATOM 1623 O O . ASP A 1 201 ? 0.642 13.766 7.664 1 92.5 201 ASP A O 1
ATOM 1627 N N . ILE A 1 202 ? 0.526 15.172 9.438 1 96.12 202 ILE A N 1
ATOM 1628 C CA . ILE A 1 202 ? -0.923 15.008 9.422 1 96.12 202 ILE A CA 1
ATOM 1629 C C . ILE A 1 202 ? -1.598 16.359 9.227 1 96.12 202 ILE A C 1
ATOM 1631 O O . ILE A 1 202 ? -2.82 16.438 9.094 1 96.12 202 ILE A O 1
ATOM 1635 N N . ALA A 1 203 ? -0.859 17.453 9.219 1 96.31 203 ALA A N 1
ATOM 1636 C CA . ALA A 1 203 ? -1.441 18.797 9.242 1 96.31 203 ALA A CA 1
ATOM 1637 C C . ALA A 1 203 ? -2.467 18.969 8.125 1 96.31 203 ALA A C 1
ATOM 1639 O O . ALA A 1 203 ? -3.58 19.438 8.367 1 96.31 203 ALA A O 1
ATOM 1640 N N . SER A 1 204 ? -2.098 18.594 6.93 1 98 204 SER A N 1
ATOM 1641 C CA . SER A 1 204 ? -3.008 18.734 5.797 1 98 204 SER A CA 1
ATOM 1642 C C . SER A 1 204 ? -4.172 17.75 5.902 1 98 204 SER A C 1
ATOM 1644 O O . SER A 1 204 ? -5.336 18.156 5.812 1 98 204 SER A O 1
ATOM 1646 N N . SER A 1 205 ? -3.885 16.531 6.184 1 98.69 205 SER A N 1
ATOM 1647 C CA . SER A 1 205 ? -4.883 15.461 6.188 1 98.69 205 SER A CA 1
ATOM 1648 C C . SER A 1 205 ? -5.852 15.617 7.355 1 98.69 205 SER A C 1
ATOM 1650 O O . SER A 1 205 ? -7 15.172 7.277 1 98.69 205 SER A O 1
ATOM 1652 N N . TYR A 1 206 ? -5.359 16.266 8.422 1 98.44 206 TYR A N 1
ATOM 1653 C CA . TYR A 1 206 ? -6.234 16.594 9.547 1 98.44 206 TYR A CA 1
ATOM 1654 C C . TYR A 1 206 ? -7.426 17.422 9.086 1 98.44 206 TYR A C 1
ATOM 1656 O O . TYR A 1 206 ? -8.57 17.109 9.414 1 98.44 206 TYR A O 1
ATOM 1664 N N . ILE A 1 207 ? -7.164 18.453 8.32 1 98.81 207 ILE A N 1
ATOM 1665 C CA . ILE A 1 207 ? -8.203 19.359 7.832 1 98.81 207 ILE A CA 1
ATOM 1666 C C . ILE A 1 207 ? -9.125 18.609 6.871 1 98.81 207 ILE A C 1
ATOM 1668 O O . ILE A 1 207 ? -10.352 18.703 6.977 1 98.81 207 ILE A O 1
ATOM 1672 N N . ILE A 1 208 ? -8.562 17.812 6.016 1 98.94 208 ILE A N 1
ATOM 1673 C CA . ILE A 1 208 ? -9.312 17.078 5.008 1 98.94 208 ILE A CA 1
ATOM 1674 C C . ILE A 1 208 ? -10.227 16.062 5.688 1 98.94 208 ILE A C 1
ATOM 1676 O O . ILE A 1 208 ? -11.414 15.984 5.367 1 98.94 208 ILE A O 1
ATOM 1680 N N . CYS A 1 209 ? -9.727 15.352 6.637 1 98.88 209 CYS A N 1
ATOM 1681 C CA . CYS A 1 209 ? -10.5 14.336 7.344 1 98.88 209 CYS A CA 1
ATOM 1682 C C . CYS A 1 209 ? -11.641 14.969 8.125 1 98.88 209 CYS A C 1
ATOM 1684 O O . CYS A 1 209 ? -12.766 14.461 8.094 1 98.88 209 CYS A O 1
ATOM 1686 N N . LYS A 1 210 ? -11.312 16.047 8.812 1 98.62 210 LYS A N 1
ATOM 1687 C CA . LYS A 1 210 ? -12.359 16.719 9.57 1 98.62 210 LYS A CA 1
ATOM 1688 C C . LYS A 1 210 ? -13.5 17.172 8.656 1 98.62 210 LYS A C 1
ATOM 1690 O O . LYS A 1 210 ? -14.672 16.922 8.953 1 98.62 210 LYS A O 1
ATOM 1695 N N . GLU A 1 211 ? -13.156 17.75 7.551 1 98.88 211 GLU A N 1
ATOM 1696 C CA . GLU A 1 211 ? -14.141 18.266 6.609 1 98.88 211 GLU A CA 1
ATOM 1697 C C . GLU A 1 211 ? -14.898 17.125 5.926 1 98.88 211 GLU A C 1
ATOM 1699 O O . GLU A 1 211 ? -16.016 17.312 5.457 1 98.88 211 GLU A O 1
ATOM 1704 N N . ALA A 1 212 ? -14.305 15.938 5.883 1 98.88 212 ALA A N 1
ATOM 1705 C CA . ALA A 1 212 ? -14.945 14.758 5.293 1 98.88 212 ALA A CA 1
ATOM 1706 C C . ALA A 1 212 ? -15.875 14.078 6.297 1 98.88 212 ALA A C 1
ATOM 1708 O O . ALA A 1 212 ? -16.625 13.172 5.938 1 98.88 212 ALA A O 1
ATOM 1709 N N . GLY A 1 213 ? -15.75 14.445 7.555 1 98.75 213 GLY A N 1
ATOM 1710 C CA . GLY A 1 213 ? -16.656 13.922 8.57 1 98.75 213 GLY A CA 1
ATOM 1711 C C . GLY A 1 213 ? -16 12.883 9.461 1 98.75 213 GLY A C 1
ATOM 1712 O O . GLY A 1 213 ? -16.688 12.18 10.203 1 98.75 213 GLY A O 1
ATOM 1713 N N . ALA A 1 214 ? -14.766 12.789 9.43 1 98.88 214 ALA A N 1
ATOM 1714 C CA . ALA A 1 214 ? -14.07 11.805 10.258 1 98.88 214 ALA A CA 1
ATOM 1715 C C . ALA A 1 214 ? -13.93 12.305 11.695 1 98.88 214 ALA A C 1
ATOM 1717 O O . ALA A 1 214 ? -13.922 13.516 11.945 1 98.88 214 ALA A O 1
ATOM 1718 N N . LEU A 1 215 ? -13.789 11.352 12.625 1 98.75 215 LEU A N 1
ATOM 1719 C CA . LEU A 1 215 ? -13.414 11.625 14.008 1 98.75 215 LEU A CA 1
ATOM 1720 C C . LEU A 1 215 ? -11.906 11.461 14.195 1 98.75 215 LEU A C 1
ATOM 1722 O O . LEU A 1 215 ? -11.32 10.477 13.742 1 98.75 215 LEU A O 1
ATOM 1726 N N . ILE A 1 216 ? -11.32 12.445 14.789 1 98.69 216 ILE A N 1
ATOM 1727 C CA . ILE A 1 216 ? -9.891 12.414 15.047 1 98.69 216 ILE A CA 1
ATOM 1728 C C . ILE A 1 216 ? -9.625 12.57 16.547 1 98.69 216 ILE A C 1
ATOM 1730 O O . ILE A 1 216 ? -9.953 13.609 17.125 1 98.69 216 ILE A O 1
ATOM 1734 N N . THR A 1 217 ? -9 11.531 17.156 1 98.44 217 THR A N 1
ATOM 1735 C CA . THR A 1 217 ? -8.828 11.531 18.609 1 98.44 217 THR A CA 1
ATOM 1736 C C . THR A 1 217 ? -7.441 11.031 18.984 1 98.44 217 THR A C 1
ATOM 1738 O O . THR A 1 217 ? -6.695 10.547 18.125 1 98.44 217 THR A O 1
ATOM 1741 N N . ASP A 1 218 ? -7.098 11.234 20.25 1 96.69 218 ASP A N 1
ATOM 1742 C CA . ASP A 1 218 ? -5.918 10.578 20.797 1 96.69 218 ASP A CA 1
ATOM 1743 C C . ASP A 1 218 ? -6.234 9.133 21.203 1 96.69 218 ASP A C 1
ATOM 1745 O O . ASP A 1 218 ? -7.293 8.609 20.859 1 96.69 218 ASP A O 1
ATOM 1749 N N . GLU A 1 219 ? -5.289 8.461 21.828 1 95.44 219 GLU A N 1
ATOM 1750 C CA . GLU A 1 219 ? -5.41 7.035 22.125 1 95.44 219 GLU A CA 1
ATOM 1751 C C . GLU A 1 219 ? -6.473 6.785 23.188 1 95.44 219 GLU A C 1
ATOM 1753 O O . GLU A 1 219 ? -6.887 5.645 23.406 1 95.44 219 GLU A O 1
ATOM 1758 N N . ASN A 1 220 ? -6.922 7.867 23.859 1 95.62 220 ASN A N 1
ATOM 1759 C CA . ASN A 1 220 ? -7.938 7.734 24.906 1 95.62 220 ASN A CA 1
ATOM 1760 C C . ASN A 1 220 ? -9.328 8.062 24.359 1 95.62 220 ASN A C 1
ATOM 1762 O O . ASN A 1 220 ? -10.32 7.945 25.094 1 95.62 220 ASN A O 1
ATOM 1766 N N . GLY A 1 221 ? -9.453 8.484 23.141 1 97.12 221 GLY A N 1
ATOM 1767 C CA . GLY A 1 221 ? -10.727 8.828 22.531 1 97.12 221 GLY A CA 1
ATOM 1768 C C . GLY A 1 221 ? -11.078 10.297 22.672 1 97.12 221 GLY A C 1
ATOM 1769 O O . GLY A 1 221 ? -12.148 10.727 22.25 1 97.12 221 GLY A O 1
ATOM 1770 N N . ASP A 1 222 ? -10.18 11.062 23.156 1 96.94 222 ASP A N 1
ATOM 1771 C CA . ASP A 1 222 ? -10.398 12.5 23.312 1 96.94 222 ASP A CA 1
ATOM 1772 C C . ASP A 1 222 ? -9.961 13.25 22.047 1 96.94 222 ASP A C 1
ATOM 1774 O O . ASP A 1 222 ? -9.109 12.773 21.297 1 96.94 222 ASP A O 1
ATOM 1778 N N . GLU A 1 223 ? -10.609 14.375 21.859 1 95.94 223 GLU A N 1
ATOM 1779 C CA . GLU A 1 223 ? -10.258 15.18 20.688 1 95.94 223 GLU A CA 1
ATOM 1780 C C . GLU A 1 223 ? -8.75 15.422 20.625 1 95.94 223 GLU A C 1
ATOM 1782 O O . GLU A 1 223 ? -8.125 15.758 21.625 1 95.94 223 GLU A O 1
ATOM 1787 N N . LEU A 1 224 ? -8.18 15.258 19.484 1 95.31 224 LEU A N 1
ATOM 1788 C CA . LEU A 1 224 ? -6.742 15.422 19.312 1 95.31 224 LEU A CA 1
ATOM 1789 C C . LEU A 1 224 ? -6.344 16.891 19.422 1 95.31 224 LEU A C 1
ATOM 1791 O O . LEU A 1 224 ? -6.938 17.75 18.766 1 95.31 224 LEU A O 1
ATOM 1795 N N . LYS A 1 225 ? -5.438 17.172 20.234 1 91.75 225 LYS A N 1
ATOM 1796 C CA . LYS A 1 225 ? -4.801 18.484 20.328 1 91.75 225 LYS A CA 1
ATOM 1797 C C . LYS A 1 225 ? -3.312 18.406 20.016 1 91.75 225 LYS A C 1
ATOM 1799 O O . LYS A 1 225 ? -2.639 17.453 20.422 1 91.75 225 LYS A O 1
ATOM 1804 N N . PHE A 1 226 ? -2.873 19.312 19.141 1 90.19 226 PHE A N 1
ATOM 1805 C CA . PHE A 1 226 ? -1.451 19.297 18.812 1 90.19 226 PHE A CA 1
ATOM 1806 C C . PHE A 1 226 ? -0.971 20.672 18.391 1 90.19 226 PHE A C 1
ATOM 1808 O O . PHE A 1 226 ? -1.763 21.5 17.922 1 90.19 226 PHE A O 1
ATOM 1815 N N . ASP A 1 227 ? 0.284 20.875 18.609 1 90.75 227 ASP A N 1
ATOM 1816 C CA . ASP A 1 227 ? 0.932 22.109 18.188 1 90.75 227 ASP A CA 1
ATOM 1817 C C . ASP A 1 227 ? 1.57 21.938 16.797 1 90.75 227 ASP A C 1
ATOM 1819 O O . ASP A 1 227 ? 1.88 20.812 16.391 1 90.75 227 ASP A O 1
ATOM 1823 N N . LEU A 1 228 ? 1.676 23.109 16.203 1 92.56 228 LEU A N 1
ATOM 1824 C CA . LEU A 1 228 ? 2.297 23.094 14.883 1 92.56 228 LEU A CA 1
ATOM 1825 C C . LEU A 1 228 ? 3.814 23.203 14.992 1 92.56 228 LEU A C 1
ATOM 1827 O O . LEU A 1 228 ? 4.375 24.297 14.914 1 92.56 228 LEU A O 1
ATOM 1831 N N . ASN A 1 229 ? 4.422 22.141 15.203 1 88.94 229 ASN A N 1
ATOM 1832 C CA . ASN A 1 229 ? 5.879 22.094 15.242 1 88.94 229 ASN A CA 1
ATOM 1833 C C . ASN A 1 229 ? 6.418 20.844 14.539 1 88.94 229 ASN A C 1
ATOM 1835 O O . ASN A 1 229 ? 5.645 19.984 14.133 1 88.94 229 ASN A O 1
ATOM 1839 N N . ALA A 1 230 ? 7.742 20.828 14.406 1 88.81 230 ALA A N 1
ATOM 1840 C CA . ALA A 1 230 ? 8.344 19.812 13.547 1 88.81 230 ALA A CA 1
ATOM 1841 C C . ALA A 1 230 ? 8.789 18.594 14.359 1 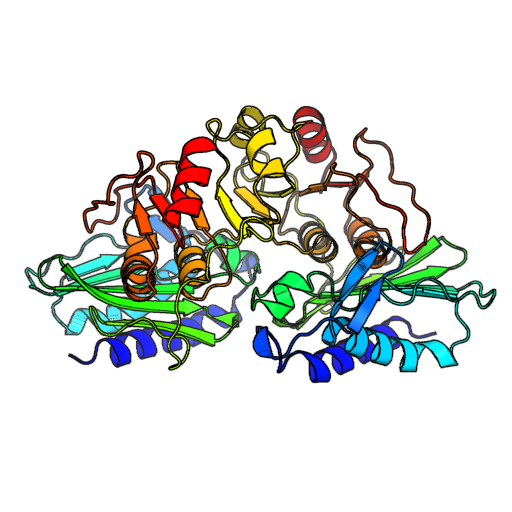88.81 230 ALA A C 1
ATOM 1843 O O . ALA A 1 230 ? 9.156 17.562 13.789 1 88.81 230 ALA A O 1
ATOM 1844 N N . THR A 1 231 ? 8.586 18.578 15.641 1 88.62 231 THR A N 1
ATOM 1845 C CA . THR A 1 231 ? 9.281 17.578 16.438 1 88.62 231 THR A CA 1
ATOM 1846 C C . THR A 1 231 ? 8.297 16.75 17.25 1 88.62 231 THR A C 1
ATOM 1848 O O . THR A 1 231 ? 8.531 15.57 17.516 1 88.62 231 THR A O 1
ATOM 1851 N N . ASP A 1 232 ? 7.215 17.359 17.609 1 89.5 232 ASP A N 1
ATOM 1852 C CA . ASP A 1 232 ? 6.285 16.672 18.5 1 89.5 232 ASP A CA 1
ATOM 1853 C C . ASP A 1 232 ? 5.676 15.445 17.812 1 89.5 232 ASP A C 1
ATOM 1855 O O . ASP A 1 232 ? 5.363 15.484 16.625 1 89.5 232 ASP A O 1
ATOM 1859 N N . ARG A 1 233 ? 5.531 14.375 18.641 1 92.44 233 ARG A N 1
ATOM 1860 C CA . ARG A 1 233 ? 4.953 13.125 18.172 1 92.44 233 ARG A CA 1
ATOM 1861 C C . ARG A 1 233 ? 3.596 12.867 18.812 1 92.44 233 ARG A C 1
ATOM 1863 O O . ARG A 1 233 ? 3.391 13.172 19.984 1 92.44 233 ARG A O 1
ATOM 1870 N N . LEU A 1 234 ? 2.807 12.195 18.047 1 92.94 234 LEU A N 1
ATOM 1871 C CA . LEU A 1 234 ? 1.41 12.078 18.453 1 92.94 234 LEU A CA 1
ATOM 1872 C C . LEU A 1 234 ? 0.95 10.625 18.406 1 92.94 234 LEU A C 1
ATOM 1874 O O . LEU A 1 234 ? 1.444 9.844 17.594 1 92.94 234 LEU A O 1
ATOM 1878 N N . ASN A 1 235 ? 0.022 10.289 19.375 1 95.44 235 ASN A N 1
ATOM 1879 C CA . ASN A 1 235 ? -0.874 9.148 19.234 1 95.44 235 ASN A CA 1
ATOM 1880 C C . ASN A 1 235 ? -2.207 9.547 18.609 1 95.44 235 ASN A C 1
ATOM 1882 O O . ASN A 1 235 ? -2.918 10.398 19.141 1 95.44 235 ASN A O 1
ATOM 1886 N N . ILE A 1 236 ? -2.533 8.898 17.547 1 97.62 236 ILE A N 1
ATOM 1887 C CA . ILE A 1 236 ? -3.666 9.445 16.797 1 97.62 236 ILE A CA 1
ATOM 1888 C C . ILE A 1 236 ? -4.547 8.297 16.297 1 97.62 236 ILE A C 1
ATOM 1890 O O . ILE A 1 236 ? -4.039 7.273 15.844 1 97.62 236 ILE A O 1
ATOM 1894 N N . ILE A 1 237 ? -5.855 8.484 16.438 1 98.44 237 ILE A N 1
ATOM 1895 C CA . ILE A 1 237 ? -6.891 7.621 15.875 1 98.44 237 ILE A CA 1
ATOM 1896 C C . ILE A 1 237 ? -7.805 8.43 14.961 1 98.44 237 ILE A C 1
ATOM 1898 O O . ILE A 1 237 ? -8.305 9.492 15.352 1 98.44 237 ILE A O 1
ATOM 1902 N N . VAL A 1 238 ? -7.93 8.023 13.758 1 98.81 238 VAL A N 1
ATOM 1903 C CA . VAL A 1 238 ? -8.891 8.586 12.812 1 98.81 238 VAL A CA 1
ATOM 1904 C C . VAL A 1 238 ? -9.938 7.531 12.453 1 98.81 238 VAL A C 1
ATOM 1906 O O . VAL A 1 238 ? -9.594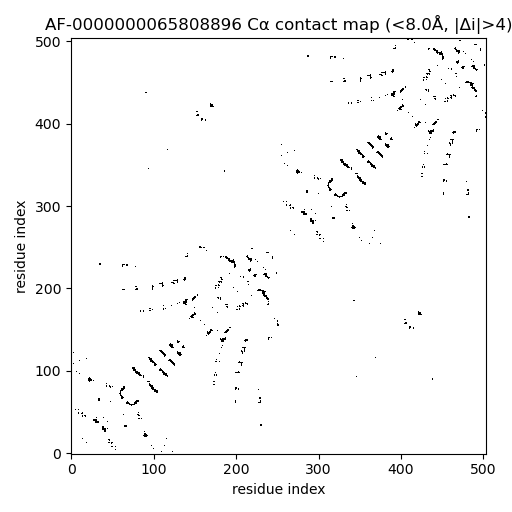 6.438 12 1 98.81 238 VAL A O 1
ATOM 1909 N N . ALA A 1 239 ? -11.203 7.836 12.656 1 98.88 239 ALA A N 1
ATOM 1910 C CA . ALA A 1 239 ? -12.281 6.879 12.422 1 98.88 239 ALA A CA 1
ATOM 1911 C C . ALA A 1 239 ? -13.453 7.531 11.688 1 98.88 239 ALA A C 1
ATOM 1913 O O . ALA A 1 239 ? -13.68 8.734 11.828 1 98.88 239 ALA A O 1
ATOM 1914 N N . ASN A 1 240 ? -14.156 6.723 10.961 1 98.81 240 ASN A N 1
ATOM 1915 C CA . ASN A 1 240 ? -15.25 7.254 10.148 1 98.81 240 ASN A CA 1
ATOM 1916 C C . ASN A 1 240 ? -16.531 7.418 10.969 1 98.81 240 ASN A C 1
ATOM 1918 O O . ASN A 1 240 ? -17.5 8 10.492 1 98.81 240 ASN A O 1
ATOM 1922 N N . SER A 1 241 ? -16.516 6.848 12.211 1 98.69 241 SER A N 1
ATOM 1923 C CA . SER A 1 241 ? -17.719 6.867 13.031 1 98.69 241 SER A CA 1
ATOM 1924 C C . SER A 1 241 ? -17.391 6.641 14.5 1 98.69 241 SER A C 1
ATOM 1926 O O . SER A 1 241 ? -16.281 6.242 14.844 1 98.69 241 SER A O 1
ATOM 1928 N N . LYS A 1 242 ? -18.375 6.961 15.312 1 98.5 242 LYS A N 1
ATOM 1929 C CA . LYS A 1 242 ? -18.219 6.695 16.734 1 98.5 242 LYS A CA 1
ATOM 1930 C C . LYS A 1 242 ? -18.141 5.199 17.016 1 98.5 242 LYS A C 1
ATOM 1932 O O . LYS A 1 242 ? -17.391 4.758 17.891 1 98.5 242 LYS A O 1
ATOM 1937 N N . GLU A 1 243 ? -18.891 4.418 16.281 1 98.56 243 GLU A N 1
ATOM 1938 C CA . GLU A 1 243 ? -18.859 2.965 16.406 1 98.56 243 GLU A CA 1
ATOM 1939 C C . GLU A 1 243 ? -17.469 2.422 16.125 1 98.56 243 GLU A C 1
ATOM 1941 O O . GLU A 1 243 ? -16.938 1.604 16.875 1 98.56 243 GLU A O 1
ATOM 1946 N N . MET A 1 244 ? -16.906 2.9 15.055 1 98.62 244 MET A N 1
ATOM 1947 C CA . MET A 1 244 ? -15.562 2.459 14.672 1 98.62 244 MET A CA 1
ATOM 1948 C C . MET A 1 244 ? -14.531 2.881 15.711 1 98.62 244 MET A C 1
ATOM 1950 O O . MET A 1 244 ? -13.625 2.111 16.047 1 98.62 244 MET A O 1
ATOM 1954 N N . LEU A 1 245 ? -14.648 4.105 16.203 1 98.62 245 LEU A N 1
ATOM 1955 C CA . LEU A 1 245 ? -13.766 4.586 17.25 1 98.62 245 LEU A CA 1
ATOM 1956 C C . LEU A 1 245 ? -13.836 3.684 18.469 1 98.62 245 LEU A C 1
ATOM 1958 O O . LEU A 1 245 ? -12.805 3.299 19.031 1 98.62 245 LEU A O 1
ATOM 1962 N N . ASP A 1 246 ? -14.992 3.312 18.859 1 98.38 246 ASP A N 1
ATOM 1963 C CA . ASP A 1 246 ? -15.188 2.459 20.031 1 98.38 246 ASP A CA 1
ATOM 1964 C C . ASP A 1 246 ? -14.523 1.096 19.828 1 98.38 246 ASP A C 1
ATOM 1966 O O . ASP A 1 246 ? -13.93 0.547 20.75 1 98.38 246 ASP A O 1
ATOM 1970 N N . ILE A 1 247 ? -14.664 0.593 18.672 1 98.06 247 ILE A N 1
ATOM 1971 C CA . ILE A 1 247 ? -14.031 -0.685 18.344 1 98.06 247 ILE A CA 1
ATOM 1972 C C . ILE A 1 247 ? -12.523 -0.571 18.516 1 98.06 247 ILE A C 1
ATOM 1974 O O . ILE A 1 247 ? -11.891 -1.445 19.109 1 98.06 247 ILE A O 1
ATOM 1978 N N . ILE A 1 248 ? -11.922 0.513 18.016 1 97.75 248 ILE A N 1
ATOM 1979 C CA . ILE A 1 248 ? -10.477 0.704 18.078 1 97.75 248 ILE A CA 1
ATOM 1980 C C . ILE A 1 248 ? -10.047 0.823 19.547 1 97.75 248 ILE A C 1
ATOM 1982 O O . ILE A 1 248 ? -9.055 0.224 19.953 1 97.75 248 ILE A O 1
ATOM 1986 N N . LEU A 1 249 ? -10.805 1.611 20.281 1 97.19 249 LEU A N 1
ATOM 1987 C CA . LEU A 1 249 ? -10.477 1.797 21.688 1 97.19 249 LEU A CA 1
ATOM 1988 C C . LEU A 1 249 ? -10.547 0.473 22.453 1 97.19 249 LEU A C 1
ATOM 1990 O O . LEU A 1 249 ? -9.766 0.239 23.375 1 97.19 249 LEU A O 1
ATOM 1994 N N . ASP A 1 250 ? -11.422 -0.424 22.016 1 95.75 250 ASP A N 1
ATOM 1995 C CA . ASP A 1 250 ? -11.547 -1.751 22.609 1 95.75 250 ASP A CA 1
ATOM 1996 C C . ASP A 1 250 ? -10.352 -2.629 22.234 1 95.75 250 ASP A C 1
ATOM 1998 O O . ASP A 1 250 ? -10.016 -3.564 22.969 1 95.75 250 ASP A O 1
ATOM 2002 N N . LEU A 1 251 ? -9.781 -2.35 21.094 1 93.94 251 LEU A N 1
ATOM 2003 C CA . LEU A 1 251 ? -8.625 -3.107 20.641 1 93.94 251 LEU A CA 1
ATOM 2004 C C . LEU A 1 251 ? -7.379 -2.742 21.438 1 93.94 251 LEU A C 1
ATOM 2006 O O . LEU A 1 251 ? -6.426 -3.525 21.516 1 93.94 251 LEU A O 1
ATOM 2010 N N . LEU A 1 252 ? -7.395 -1.544 21.938 1 92.12 252 LEU A N 1
ATOM 2011 C CA . LEU A 1 252 ? -6.219 -1.011 22.609 1 92.12 252 LEU A CA 1
ATOM 2012 C C . LEU A 1 252 ? -6.262 -1.325 24.109 1 92.12 252 LEU A C 1
ATOM 2014 O O . LEU A 1 252 ? -5.219 -1.53 24.734 1 92.12 252 LEU A O 1
ATOM 2018 N N . MET B 1 1 ? 6.602 -21.953 -27.594 1 74.62 1 MET B N 1
ATOM 2019 C CA . MET B 1 1 ? 5.648 -20.875 -27.391 1 74.62 1 MET B CA 1
ATOM 2020 C C . MET B 1 1 ? 6.328 -19.672 -26.734 1 74.62 1 MET B C 1
ATOM 2022 O O . MET B 1 1 ? 7.203 -19.844 -25.891 1 74.62 1 MET B O 1
ATOM 2026 N N . LYS B 1 2 ? 6.023 -18.469 -27.172 1 93.25 2 LYS B N 1
ATOM 2027 C CA . LYS B 1 2 ? 6.57 -17.25 -26.578 1 93.25 2 LYS B CA 1
ATOM 2028 C C . LYS B 1 2 ? 5.695 -16.75 -25.438 1 93.25 2 LYS B C 1
ATOM 2030 O O . LYS B 1 2 ? 4.934 -15.797 -25.609 1 93.25 2 LYS B O 1
ATOM 2035 N N . TRP B 1 3 ? 5.848 -17.438 -24.234 1 97.44 3 TRP B N 1
ATOM 2036 C CA . TRP B 1 3 ? 4.988 -17.188 -23.078 1 97.44 3 TRP B CA 1
ATOM 2037 C C . TRP B 1 3 ? 5.094 -15.75 -22.609 1 97.44 3 TRP B C 1
ATOM 2039 O O . TRP B 1 3 ? 4.105 -15.156 -22.172 1 97.44 3 TRP B O 1
ATOM 2049 N N . ASP B 1 4 ? 6.332 -15.227 -22.766 1 97.94 4 ASP B N 1
ATOM 2050 C CA . ASP B 1 4 ? 6.543 -13.844 -22.344 1 97.94 4 ASP B CA 1
ATOM 2051 C C . ASP B 1 4 ? 5.711 -12.883 -23.203 1 97.94 4 ASP B C 1
ATOM 2053 O O . ASP B 1 4 ? 5.027 -12.008 -22.656 1 97.94 4 ASP B O 1
ATOM 2057 N N . GLU B 1 5 ? 5.668 -13.094 -24.5 1 97.62 5 GLU B N 1
ATOM 2058 C CA . GLU B 1 5 ? 4.879 -12.258 -25.406 1 97.62 5 GLU B CA 1
ATOM 2059 C C . GLU B 1 5 ? 3.385 -12.406 -25.125 1 97.62 5 GLU B C 1
ATOM 2061 O O . GLU B 1 5 ? 2.648 -11.422 -25.109 1 97.62 5 GLU B O 1
ATOM 2066 N N . ILE B 1 6 ? 2.961 -13.656 -24.906 1 97.75 6 ILE B N 1
ATOM 2067 C CA . ILE B 1 6 ? 1.555 -13.938 -24.641 1 97.75 6 ILE B CA 1
ATOM 2068 C C . ILE B 1 6 ? 1.126 -13.25 -23.344 1 97.75 6 ILE B C 1
ATOM 2070 O O . ILE B 1 6 ? 0.124 -12.531 -23.312 1 97.75 6 ILE B O 1
ATOM 2074 N N . GLY B 1 7 ? 1.898 -13.445 -22.25 1 98.12 7 GLY B N 1
ATOM 2075 C CA . GLY B 1 7 ? 1.585 -12.844 -20.969 1 98.12 7 GLY B CA 1
ATOM 2076 C C . GLY B 1 7 ? 1.537 -11.328 -21.016 1 98.12 7 GLY B C 1
ATOM 2077 O O . GLY B 1 7 ? 0.623 -10.711 -20.453 1 98.12 7 GLY B O 1
ATOM 2078 N N . LYS B 1 8 ? 2.539 -10.766 -21.719 1 98.25 8 LYS B N 1
ATOM 2079 C CA . LYS B 1 8 ? 2.619 -9.312 -21.812 1 98.25 8 LYS B CA 1
ATOM 2080 C C . LYS B 1 8 ? 1.446 -8.742 -22.609 1 98.25 8 LYS B C 1
ATOM 2082 O O . LYS B 1 8 ? 0.896 -7.699 -22.25 1 98.25 8 LYS B O 1
ATOM 2087 N N . ASN B 1 9 ? 1.039 -9.414 -23.656 1 97.94 9 ASN B N 1
ATOM 2088 C CA . ASN B 1 9 ? -0.108 -8.977 -24.438 1 97.94 9 ASN B CA 1
ATOM 2089 C C . ASN B 1 9 ? -1.397 -9.016 -23.625 1 97.94 9 ASN B C 1
ATOM 2091 O O . ASN B 1 9 ? -2.209 -8.094 -23.688 1 97.94 9 ASN B O 1
ATOM 2095 N N . ILE B 1 10 ? -1.559 -10.086 -22.875 1 98.38 10 ILE B N 1
ATOM 2096 C CA . ILE B 1 10 ? -2.732 -10.219 -22.016 1 98.38 10 ILE B CA 1
ATOM 2097 C C . ILE B 1 10 ? -2.762 -9.078 -21 1 98.38 10 ILE B C 1
ATOM 2099 O O . ILE B 1 10 ? -3.785 -8.406 -20.828 1 98.38 10 ILE B O 1
ATOM 2103 N N . ALA B 1 11 ? -1.615 -8.836 -20.359 1 98.56 11 ALA B N 1
ATOM 2104 C CA . ALA B 1 11 ? -1.505 -7.805 -19.328 1 98.56 11 ALA B CA 1
ATOM 2105 C C . ALA B 1 11 ? -1.871 -6.434 -19.891 1 98.56 11 ALA B C 1
ATOM 2107 O O . ALA B 1 11 ? -2.637 -5.688 -19.281 1 98.56 11 ALA B O 1
ATOM 2108 N N . LYS B 1 12 ? -1.384 -6.137 -21.047 1 98.31 12 LYS B N 1
ATOM 2109 C CA . LYS B 1 12 ? -1.613 -4.836 -21.672 1 98.31 12 LYS B CA 1
ATOM 2110 C C . LYS B 1 12 ? -3.08 -4.66 -22.047 1 98.31 12 LYS B C 1
ATOM 2112 O O . LYS B 1 12 ? -3.637 -3.568 -21.906 1 98.31 12 LYS B O 1
ATOM 2117 N N . GLU B 1 13 ? -3.635 -5.691 -22.547 1 98.5 13 GLU B N 1
ATOM 2118 C CA . GLU B 1 13 ? -5.047 -5.617 -22.906 1 98.5 13 GLU B CA 1
ATOM 2119 C C . GLU B 1 13 ? -5.922 -5.441 -21.672 1 98.5 13 GLU B C 1
ATOM 2121 O O . GLU B 1 13 ? -6.871 -4.656 -21.688 1 98.5 13 GLU B O 1
ATOM 2126 N N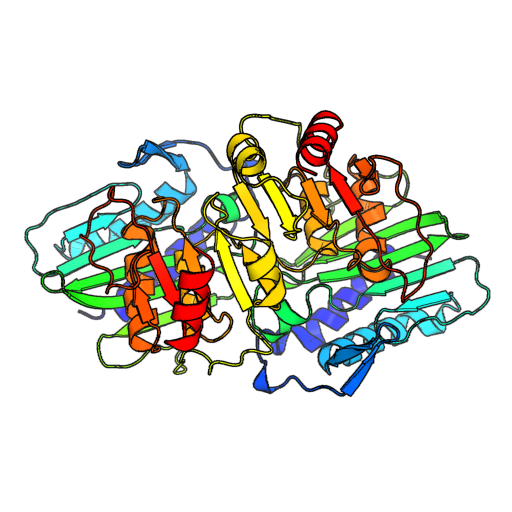 . ILE B 1 14 ? -5.613 -6.211 -20.609 1 98.56 14 ILE B N 1
ATOM 2127 C CA . ILE B 1 14 ? -6.355 -6.062 -19.359 1 98.56 14 ILE B CA 1
ATOM 2128 C C . ILE B 1 14 ? -6.207 -4.633 -18.844 1 98.56 14 ILE B C 1
ATOM 2130 O O . ILE B 1 14 ? -7.191 -4.004 -18.438 1 98.56 14 ILE B O 1
ATOM 2134 N N . GLU B 1 15 ? -4.977 -4.168 -18.844 1 98.5 15 GLU B N 1
ATOM 2135 C CA . GLU B 1 15 ? -4.707 -2.807 -18.391 1 98.5 15 GLU B CA 1
ATOM 2136 C C . GLU B 1 15 ? -5.598 -1.799 -19.125 1 98.5 15 GLU B C 1
ATOM 2138 O O . GLU B 1 15 ? -6.254 -0.974 -18.484 1 98.5 15 GLU B O 1
ATOM 2143 N N . LYS B 1 16 ? -5.605 -1.867 -20.391 1 98.06 16 LYS B N 1
ATOM 2144 C CA . LYS B 1 16 ? -6.371 -0.946 -21.219 1 98.06 16 LYS B CA 1
ATOM 2145 C C . LYS B 1 16 ? -7.855 -0.99 -20.875 1 98.06 16 LYS B C 1
ATOM 2147 O O . LYS B 1 16 ? -8.516 0.048 -20.828 1 98.06 16 LYS B O 1
ATOM 2152 N N . GLU B 1 17 ? -8.359 -2.105 -20.562 1 97.94 17 GLU B N 1
ATOM 2153 C CA . GLU B 1 17 ? -9.789 -2.291 -20.375 1 97.94 17 GLU B CA 1
ATOM 2154 C C . GLU B 1 17 ? -10.227 -1.864 -18.984 1 97.94 17 GLU B C 1
ATOM 2156 O O . GLU B 1 17 ? -11.289 -1.271 -18.812 1 97.94 17 GLU B O 1
ATOM 2161 N N . ILE B 1 18 ? -9.383 -2.143 -17.969 1 97.62 18 ILE B N 1
ATOM 2162 C CA . ILE B 1 18 ? -9.961 -2.021 -16.641 1 97.62 18 ILE B CA 1
ATOM 2163 C C . ILE B 1 18 ? -9.383 -0.793 -15.938 1 97.62 18 ILE B C 1
ATOM 2165 O O . ILE B 1 18 ? -9.984 -0.272 -15 1 97.62 18 ILE B O 1
ATOM 2169 N N . LEU B 1 19 ? -8.25 -0.3 -16.312 1 97.44 19 LEU B N 1
ATOM 2170 C CA . LEU B 1 19 ? -7.551 0.738 -15.57 1 97.44 19 LEU B CA 1
ATOM 2171 C C . LEU B 1 19 ? -8.391 2.004 -15.477 1 97.44 19 LEU B C 1
ATOM 2173 O O . LEU B 1 19 ? -8.383 2.691 -14.453 1 97.44 19 LEU B O 1
ATOM 2177 N N . PRO B 1 20 ? -9.203 2.365 -16.531 1 97 20 PRO B N 1
ATOM 2178 C CA . PRO B 1 20 ? -10.07 3.545 -16.422 1 97 20 PRO B CA 1
ATOM 2179 C C . PRO B 1 20 ? -11.055 3.449 -15.258 1 97 20 PRO B C 1
ATOM 2181 O O . PRO B 1 20 ? -11.641 4.457 -14.852 1 97 20 PRO B O 1
ATOM 2184 N N . TYR B 1 21 ? -11.266 2.26 -14.711 1 97.19 21 TYR B N 1
ATOM 2185 C CA . TYR B 1 21 ? -12.258 2.057 -13.656 1 97.19 21 TYR B CA 1
ATOM 2186 C C . TYR B 1 21 ? -11.594 1.912 -12.297 1 97.19 21 TYR B C 1
ATOM 2188 O O . TYR B 1 21 ? -12.258 1.611 -11.305 1 97.19 21 TYR B O 1
ATOM 2196 N N . PHE B 1 22 ? -10.312 2.141 -12.289 1 97.75 22 PHE B N 1
ATOM 2197 C CA . PHE B 1 22 ? -9.578 2.117 -11.031 1 97.75 22 PHE B CA 1
ATOM 2198 C C . PHE B 1 22 ? -10.188 3.08 -10.023 1 97.75 22 PHE B C 1
ATOM 2200 O O . PHE B 1 22 ? -10.359 4.266 -10.312 1 97.75 22 PHE B O 1
ATOM 2207 N N . GLY B 1 23 ? -10.578 2.512 -8.898 1 96.44 23 GLY B N 1
ATOM 2208 C CA . GLY B 1 23 ? -11.133 3.318 -7.82 1 96.44 23 GLY B CA 1
ATOM 2209 C C . GLY B 1 23 ? -12.609 3.621 -8.008 1 96.44 23 GLY B C 1
ATOM 2210 O O . GLY B 1 23 ? -13.195 4.383 -7.227 1 96.44 23 GLY B O 1
ATOM 2211 N N . ARG B 1 24 ? -13.172 3.064 -9.055 1 94.88 24 ARG B N 1
ATOM 2212 C CA . ARG B 1 24 ? -14.586 3.303 -9.32 1 94.88 24 ARG B CA 1
ATOM 2213 C C . ARG B 1 24 ? -15.453 2.199 -8.719 1 94.88 24 ARG B C 1
ATOM 2215 O O . ARG B 1 24 ? -16.062 1.419 -9.453 1 94.88 24 ARG B O 1
ATOM 2222 N N . LYS B 1 25 ? -15.508 2.287 -7.484 1 93.38 25 LYS B N 1
ATOM 2223 C CA . LYS B 1 25 ? -16.312 1.308 -6.75 1 93.38 25 LYS B CA 1
ATOM 2224 C C . LYS B 1 25 ? -17.766 1.339 -7.195 1 93.38 25 LYS B C 1
ATOM 2226 O O . LYS B 1 25 ? -18.438 0.303 -7.23 1 93.38 25 LYS B O 1
ATOM 2231 N N . ASP B 1 26 ? -18.219 2.479 -7.574 1 93.31 26 ASP B N 1
ATOM 2232 C CA . ASP B 1 26 ? -19.609 2.68 -7.988 1 93.31 26 ASP B CA 1
ATOM 2233 C C . ASP B 1 26 ? -19.906 1.922 -9.281 1 93.31 26 ASP B C 1
ATOM 2235 O O . ASP B 1 26 ? -21.078 1.715 -9.625 1 93.31 26 ASP B O 1
ATOM 2239 N N . LYS B 1 27 ? -18.875 1.499 -9.945 1 95.44 27 LYS B N 1
ATOM 2240 C CA . LYS B 1 27 ? -19.062 0.79 -11.211 1 95.44 27 LYS B CA 1
ATOM 2241 C C . LYS B 1 27 ? -18.797 -0.705 -11.047 1 95.44 27 LYS B C 1
ATOM 2243 O O . LYS B 1 27 ? -18.938 -1.474 -12 1 95.44 27 LYS B O 1
ATOM 2248 N N . SER B 1 28 ? -18.438 -1.043 -9.875 1 95.25 28 SER B N 1
ATOM 2249 C CA . SER B 1 28 ? -18.172 -2.451 -9.594 1 95.25 28 SER B CA 1
ATOM 2250 C C . SER B 1 28 ? -19.406 -3.137 -9.008 1 95.25 28 SER B C 1
ATOM 2252 O O . SER B 1 28 ? -20.141 -2.535 -8.219 1 95.25 28 SER B O 1
ATOM 2254 N N . TYR B 1 29 ? -19.703 -4.328 -9.469 1 95.94 29 TYR B N 1
ATOM 2255 C CA . TYR B 1 29 ? -20.797 -5.121 -8.938 1 95.94 29 TYR B CA 1
ATOM 2256 C C . TYR B 1 29 ? -20.516 -6.613 -9.062 1 95.94 29 TYR B C 1
ATOM 2258 O O . TYR B 1 29 ? -19.703 -7.027 -9.891 1 95.94 29 TYR B O 1
ATOM 2266 N N . VAL B 1 30 ? -21.156 -7.359 -8.18 1 95.38 30 VAL B N 1
ATOM 2267 C CA . VAL B 1 30 ? -20.938 -8.797 -8.102 1 95.38 30 VAL B CA 1
ATOM 2268 C C . VAL B 1 30 ? -21.625 -9.492 -9.281 1 95.38 30 VAL B C 1
ATOM 2270 O O . VAL B 1 30 ? -22.797 -9.234 -9.57 1 95.38 30 VAL B O 1
ATOM 2273 N N . VAL B 1 31 ? -20.875 -10.375 -9.906 1 95.88 31 VAL B N 1
ATOM 2274 C CA . VAL B 1 31 ? -21.438 -11.039 -11.078 1 95.88 31 VAL B CA 1
ATOM 2275 C C . VAL B 1 31 ? -21.406 -12.555 -10.883 1 95.88 31 VAL B C 1
ATOM 2277 O O . VAL B 1 31 ? -21.891 -13.305 -11.727 1 95.88 31 VAL B O 1
ATOM 2280 N N . GLY B 1 32 ? -20.812 -13.008 -9.789 1 93.94 32 GLY B N 1
ATOM 2281 C CA . GLY B 1 32 ? -20.734 -14.43 -9.523 1 93.94 32 GLY B CA 1
ATOM 2282 C C . GLY B 1 32 ? -19.922 -14.758 -8.281 1 93.94 32 GLY B C 1
ATOM 2283 O O . GLY B 1 32 ? -19.766 -13.922 -7.395 1 93.94 32 GLY B O 1
ATOM 2284 N N . THR B 1 33 ? -19.562 -16.109 -8.211 1 92.94 33 THR B N 1
ATOM 2285 C CA . THR B 1 33 ? -18.75 -16.609 -7.109 1 92.94 33 THR B CA 1
ATOM 2286 C C . THR B 1 33 ? -17.641 -17.547 -7.621 1 92.94 33 THR B C 1
ATOM 2288 O O . THR B 1 33 ? -17.891 -18.406 -8.461 1 92.94 33 THR B O 1
ATOM 2291 N N . SER B 1 34 ? -16.453 -17.297 -7.145 1 90.88 34 SER B N 1
ATOM 2292 C CA . SER B 1 34 ? -15.312 -18.125 -7.535 1 90.88 34 SER B CA 1
ATOM 2293 C C . SER B 1 34 ? -15.414 -19.531 -6.93 1 90.88 34 SER B C 1
ATOM 2295 O O . SER B 1 34 ? -16.203 -19.75 -6.016 1 90.88 34 SER B O 1
ATOM 2297 N N . PRO B 1 35 ? -14.602 -20.438 -7.434 1 89.06 35 PRO B N 1
ATOM 2298 C CA . PRO B 1 35 ? -14.609 -21.797 -6.891 1 89.06 35 PRO B CA 1
ATOM 2299 C C . PRO B 1 35 ? -14.297 -21.828 -5.395 1 89.06 35 PRO B C 1
ATOM 2301 O O . PRO B 1 35 ? -14.758 -22.734 -4.688 1 89.06 35 PRO B O 1
ATOM 2304 N N . SER B 1 36 ? -13.594 -20.859 -4.926 1 88.38 36 SER B N 1
ATOM 2305 C CA . SER B 1 36 ? -13.219 -20.812 -3.514 1 88.38 36 SER B CA 1
ATOM 2306 C C . SER B 1 36 ? -14.32 -20.172 -2.672 1 88.38 36 SER B C 1
ATOM 2308 O O . SER B 1 36 ? -14.211 -20.109 -1.446 1 88.38 36 SER B O 1
ATOM 2310 N N . GLY B 1 37 ? -15.359 -19.672 -3.301 1 89 37 GLY B N 1
ATOM 2311 C CA . GLY B 1 37 ? -16.484 -19.109 -2.584 1 89 37 GLY B CA 1
ATOM 2312 C C . GLY B 1 37 ? -16.438 -17.594 -2.473 1 89 37 GLY B C 1
ATOM 2313 O O . GLY B 1 37 ? -17.328 -16.984 -1.879 1 89 37 GLY B O 1
ATOM 2314 N N . ASP B 1 38 ? -15.469 -16.969 -3.062 1 88.69 38 ASP B N 1
ATOM 2315 C CA . ASP B 1 38 ? -15.336 -15.523 -3.016 1 88.69 38 ASP B CA 1
ATOM 2316 C C . ASP B 1 38 ? -16.203 -14.852 -4.086 1 88.69 38 ASP B C 1
ATOM 2318 O O . ASP B 1 38 ? -16.422 -15.43 -5.152 1 88.69 38 ASP B O 1
ATOM 2322 N N . GLU B 1 39 ? -16.625 -13.695 -3.789 1 92.06 39 GLU B N 1
ATOM 2323 C CA . GLU B 1 39 ? -17.391 -12.93 -4.77 1 92.06 39 GLU B CA 1
ATOM 2324 C C . GLU B 1 39 ? -16.531 -12.531 -5.957 1 92.06 39 GLU B C 1
ATOM 2326 O O . GLU B 1 39 ? -15.359 -12.156 -5.785 1 92.06 39 GLU B O 1
ATOM 2331 N N . THR B 1 40 ? -17.125 -12.703 -7.09 1 94.25 40 THR B N 1
ATOM 2332 C CA . THR B 1 40 ? -16.484 -12.242 -8.32 1 94.25 40 THR B CA 1
ATOM 2333 C C . THR B 1 40 ? -17.094 -10.914 -8.773 1 94.25 40 THR B C 1
ATOM 2335 O O . THR B 1 40 ? -18.297 -10.844 -9.055 1 94.25 40 THR B O 1
ATOM 2338 N N . GLU B 1 41 ? -16.188 -9.922 -8.867 1 95.44 41 GLU B N 1
ATOM 2339 C CA . GLU B 1 41 ? -16.641 -8.617 -9.352 1 95.44 41 GLU B CA 1
ATOM 2340 C C . GLU B 1 41 ? -16.5 -8.508 -10.859 1 95.44 41 GLU B C 1
ATOM 2342 O O . GLU B 1 41 ? -15.719 -9.25 -11.477 1 95.44 41 GLU B O 1
ATOM 2347 N N . ILE B 1 42 ? -17.156 -7.625 -11.477 1 97.5 42 ILE B N 1
ATOM 2348 C CA . ILE B 1 42 ? -17.266 -7.461 -12.922 1 97.5 42 ILE B CA 1
ATOM 2349 C C . ILE B 1 42 ? -15.867 -7.305 -13.531 1 97.5 42 ILE B C 1
ATOM 2351 O O . ILE B 1 42 ? -15.578 -7.879 -14.586 1 97.5 42 ILE B O 1
ATOM 2355 N N . PHE B 1 43 ? -14.961 -6.574 -12.914 1 97.38 43 PHE B N 1
ATOM 2356 C CA . PHE B 1 43 ? -13.656 -6.312 -13.5 1 97.38 43 PHE B CA 1
ATOM 2357 C C . PHE B 1 43 ? -12.773 -7.555 -13.43 1 97.38 43 PHE B C 1
ATOM 2359 O O . PHE B 1 43 ? -11.93 -7.77 -14.305 1 97.38 43 PHE B O 1
ATOM 2366 N N . ASP B 1 44 ? -12.961 -8.375 -12.391 1 96.69 44 ASP B N 1
ATOM 2367 C CA . ASP B 1 44 ? -12.297 -9.68 -12.359 1 96.69 44 ASP B CA 1
ATOM 2368 C C . ASP B 1 44 ? -12.734 -10.539 -13.547 1 96.69 44 ASP B C 1
ATOM 2370 O O . ASP B 1 44 ? -11.898 -11.18 -14.195 1 96.69 44 ASP B O 1
ATOM 2374 N N . LYS B 1 45 ? -13.984 -10.492 -13.812 1 96.75 45 LYS B N 1
ATOM 2375 C CA . LYS B 1 45 ? -14.539 -11.289 -14.906 1 96.75 45 LYS B CA 1
ATOM 2376 C C . LYS B 1 45 ? -14.047 -10.773 -16.266 1 96.75 45 LYS B C 1
ATOM 2378 O O . LYS B 1 45 ? -13.641 -11.562 -17.109 1 96.75 45 LYS B O 1
ATOM 2383 N N . ILE B 1 46 ? -14.094 -9.477 -16.422 1 97.69 46 ILE B N 1
ATOM 2384 C CA . ILE B 1 46 ? -13.633 -8.867 -17.672 1 97.69 46 ILE B CA 1
ATOM 2385 C C . ILE B 1 46 ? -12.172 -9.258 -17.922 1 97.69 46 ILE B C 1
ATOM 2387 O O . ILE B 1 46 ? -11.812 -9.664 -19.016 1 97.69 46 ILE B O 1
ATOM 2391 N N . SER B 1 47 ? -11.352 -9.133 -16.906 1 97.88 47 SER B N 1
ATOM 2392 C CA . SER B 1 47 ? -9.93 -9.453 -17.016 1 97.88 47 SER B CA 1
ATOM 2393 C C . SER B 1 47 ? -9.719 -10.93 -17.328 1 97.88 47 SER B C 1
ATOM 2395 O O . SER B 1 47 ? -8.867 -11.273 -18.156 1 97.88 47 SER B O 1
ATOM 2397 N N . GLU B 1 48 ? -10.445 -11.75 -16.672 1 97.38 48 GLU B N 1
ATOM 2398 C CA . GLU B 1 48 ? -10.344 -13.188 -16.922 1 97.38 48 GLU B CA 1
ATOM 2399 C C . GLU B 1 48 ? -10.719 -13.523 -18.359 1 97.38 48 GLU B C 1
ATOM 2401 O O . GLU B 1 48 ? -10.031 -14.305 -19.016 1 97.38 48 GLU B O 1
ATOM 2406 N N . ASP B 1 49 ? -11.789 -12.938 -18.844 1 97.5 49 ASP B N 1
ATOM 2407 C CA . ASP B 1 49 ? -12.258 -13.188 -20.203 1 97.5 49 ASP B CA 1
ATOM 2408 C C . ASP B 1 49 ? -11.195 -12.789 -21.219 1 97.5 49 ASP B C 1
ATOM 2410 O O . ASP B 1 49 ? -11.008 -13.477 -22.234 1 97.5 49 ASP B O 1
ATOM 2414 N N . ILE B 1 50 ? -10.578 -11.758 -20.969 1 98 50 ILE B N 1
ATOM 2415 C CA . ILE B 1 50 ? -9.508 -11.305 -21.859 1 98 50 ILE B CA 1
ATOM 2416 C C . ILE B 1 50 ? -8.391 -12.344 -21.891 1 98 50 ILE B C 1
ATOM 2418 O O . ILE B 1 50 ? -7.93 -12.734 -22.969 1 98 50 ILE B O 1
ATOM 2422 N N . ALA B 1 51 ? -7.969 -12.758 -20.734 1 97.31 51 ALA B N 1
ATOM 2423 C CA . ALA B 1 51 ? -6.898 -13.758 -20.656 1 97.31 51 ALA B CA 1
ATOM 2424 C C . ALA B 1 51 ? -7.297 -15.039 -21.375 1 97.31 51 ALA B C 1
ATOM 2426 O O . ALA B 1 51 ? -6.5 -15.609 -22.125 1 97.31 51 ALA B O 1
ATOM 2427 N N . LEU B 1 52 ? -8.516 -15.445 -21.188 1 96.19 52 LEU B N 1
ATOM 2428 C CA . LEU B 1 52 ? -9 -16.703 -21.766 1 96.19 52 LEU B CA 1
ATOM 2429 C C . LEU B 1 52 ? -9.062 -16.609 -23.281 1 96.19 52 LEU B C 1
ATOM 2431 O O . LEU B 1 52 ? -8.836 -17.609 -23.969 1 96.19 52 LEU B O 1
ATOM 2435 N N . LYS B 1 53 ? -9.414 -15.461 -23.734 1 95.5 53 LYS B N 1
ATOM 2436 C CA . LYS B 1 53 ? -9.453 -15.258 -25.172 1 95.5 53 LYS B CA 1
ATOM 2437 C C . LYS B 1 53 ? -8.109 -15.594 -25.812 1 95.5 53 LYS B C 1
ATOM 2439 O O . LYS B 1 53 ? -8.062 -16.156 -26.922 1 95.5 53 LYS B O 1
ATOM 2444 N N . TYR B 1 54 ? -7.02 -15.281 -25.156 1 94.44 54 TYR B N 1
ATOM 2445 C CA . TYR B 1 54 ? -5.68 -15.547 -25.656 1 94.44 54 TYR B CA 1
ATOM 2446 C C . TYR B 1 54 ? -5.305 -17.016 -25.453 1 94.44 54 TYR B C 1
ATOM 2448 O O . TYR B 1 54 ? -4.621 -17.609 -26.297 1 94.44 54 TYR B O 1
ATOM 2456 N N . LEU B 1 55 ? -5.793 -17.656 -24.406 1 96.19 55 LEU B N 1
ATOM 2457 C CA . LEU B 1 55 ? -5.25 -18.922 -23.953 1 96.19 55 LEU B CA 1
ATOM 2458 C C . LEU B 1 55 ? -6.043 -20.094 -24.547 1 96.19 55 LEU B C 1
ATOM 2460 O O . LEU B 1 55 ? -5.512 -21.188 -24.703 1 96.19 55 LEU B O 1
ATOM 2464 N N . LYS B 1 56 ? -7.254 -19.891 -24.844 1 92.25 56 LYS B N 1
ATOM 2465 C CA . LYS B 1 56 ? -8.125 -20.969 -25.297 1 92.25 56 LYS B CA 1
ATOM 2466 C C . LYS B 1 56 ? -7.613 -21.578 -26.594 1 92.25 56 LYS B C 1
ATOM 2468 O O . LYS B 1 56 ? -7.699 -22.797 -26.797 1 92.25 56 LYS B O 1
ATOM 2473 N N . SER B 1 57 ? -7.047 -20.781 -27.391 1 91.38 57 SER B N 1
ATOM 2474 C CA . SER B 1 57 ? -6.598 -21.281 -28.688 1 91.38 57 SER B CA 1
ATOM 2475 C C . SER B 1 57 ? -5.312 -22.094 -28.547 1 91.38 57 SER B C 1
ATOM 2477 O O . SER B 1 57 ? -4.926 -22.812 -29.469 1 91.38 57 SER B O 1
ATOM 2479 N N . LEU B 1 58 ? -4.711 -22.125 -27.391 1 95.31 58 LEU B N 1
ATOM 2480 C CA . LEU B 1 58 ? -3.408 -22.75 -27.203 1 95.31 58 LEU B CA 1
ATOM 2481 C C . LEU B 1 58 ? -3.564 -24.188 -26.703 1 95.31 58 LEU B C 1
ATOM 2483 O O . LEU B 1 58 ? -2.586 -24.938 -26.641 1 95.31 58 LEU B O 1
ATOM 2487 N N . ASN B 1 59 ? -4.707 -24.656 -26.391 1 94.31 59 ASN B N 1
ATOM 2488 C CA . ASN B 1 59 ? -5.023 -26 -25.906 1 94.31 59 ASN B CA 1
ATOM 2489 C C . ASN B 1 59 ? -4.188 -26.359 -24.688 1 94.31 59 ASN B C 1
ATOM 2491 O O . ASN B 1 59 ? -3.646 -27.453 -24.594 1 94.31 59 ASN B O 1
ATOM 2495 N N . VAL B 1 60 ? -3.984 -25.484 -23.781 1 97.62 60 VAL B N 1
ATOM 2496 C CA . VAL B 1 60 ? -3.254 -25.688 -22.531 1 97.62 60 VAL B CA 1
ATOM 2497 C C . VAL B 1 60 ? -4.238 -25.844 -21.375 1 97.62 60 VAL B C 1
ATOM 2499 O O . VAL B 1 60 ? -5.418 -25.516 -21.5 1 97.62 60 VAL B O 1
ATOM 2502 N N . ASN B 1 61 ? -3.773 -26.5 -20.297 1 97.62 61 ASN B N 1
ATOM 2503 C CA . ASN B 1 61 ? -4.562 -26.422 -19.062 1 97.62 61 ASN B CA 1
ATOM 2504 C C . ASN B 1 61 ? -4.613 -25 -18.516 1 97.62 61 ASN B C 1
ATOM 2506 O O . ASN B 1 61 ? -3.623 -24.281 -18.578 1 97.62 61 ASN B O 1
ATOM 2510 N N . ILE B 1 62 ? -5.762 -24.641 -17.984 1 97.44 62 ILE B N 1
ATOM 2511 C CA . ILE B 1 62 ? -5.914 -23.297 -17.422 1 97.44 62 ILE B CA 1
ATOM 2512 C C . ILE B 1 62 ? -6.465 -23.406 -16 1 97.44 62 ILE B C 1
ATOM 2514 O O . ILE B 1 62 ? -7.441 -24.109 -15.758 1 97.44 62 ILE B O 1
ATOM 2518 N N . VAL B 1 63 ? -5.762 -22.844 -15.094 1 96.94 63 VAL B N 1
ATOM 2519 C CA . VAL B 1 63 ? -6.238 -22.656 -13.727 1 96.94 63 VAL B CA 1
ATOM 2520 C C . VAL B 1 63 ? -6.457 -21.172 -13.453 1 96.94 63 VAL B C 1
ATOM 2522 O O . VAL B 1 63 ? -5.508 -20.391 -13.484 1 96.94 63 VAL B O 1
ATOM 2525 N N . SER B 1 64 ? -7.641 -20.812 -13.25 1 94.81 64 SER B N 1
ATOM 2526 C CA . SER B 1 64 ? -7.98 -19.406 -13.062 1 94.81 64 SER B CA 1
ATOM 2527 C C . SER B 1 64 ? -8.734 -19.188 -11.758 1 94.81 64 SER B C 1
ATOM 2529 O O . SER B 1 64 ? -9.531 -20.031 -11.344 1 94.81 64 SER B O 1
ATOM 2531 N N . GLU B 1 65 ? -8.523 -18.062 -11.156 1 89.88 65 GLU B N 1
ATOM 2532 C CA . GLU B 1 65 ? -9.148 -17.734 -9.875 1 89.88 65 GLU B CA 1
ATOM 2533 C C . GLU B 1 65 ? -10.672 -17.797 -9.969 1 89.88 65 GLU B C 1
ATOM 2535 O O . GLU B 1 65 ? -11.328 -18.375 -9.102 1 89.88 65 GLU B O 1
ATOM 2540 N N . GLU B 1 66 ? -11.219 -17.25 -11.039 1 89.38 66 GLU B N 1
ATOM 2541 C CA . GLU B 1 66 ? -12.672 -17.094 -11.156 1 89.38 66 GLU B CA 1
ATOM 2542 C C . GLU B 1 66 ? -13.312 -18.328 -11.789 1 89.38 66 GLU B C 1
ATOM 2544 O O . GLU B 1 66 ? -14.367 -18.781 -11.344 1 89.38 66 GLU B O 1
ATOM 2549 N N . LEU B 1 67 ? -12.711 -18.875 -12.797 1 89.38 67 LEU B N 1
ATOM 2550 C CA . LEU B 1 67 ? -13.281 -19.938 -13.609 1 89.38 67 LEU B CA 1
ATOM 2551 C C . LEU B 1 67 ? -12.984 -21.297 -13 1 89.38 67 LEU B C 1
ATOM 2553 O O . LEU B 1 67 ? -13.727 -22.266 -13.227 1 89.38 67 LEU B O 1
ATOM 2557 N N . GLY B 1 68 ? -11.93 -21.359 -12.328 1 91.75 68 GLY B N 1
ATOM 2558 C CA . GLY B 1 68 ? -11.484 -22.672 -11.859 1 91.75 68 GLY B CA 1
ATOM 2559 C C . GLY B 1 68 ? -10.477 -23.328 -12.789 1 91.75 68 GLY B C 1
ATOM 2560 O O . GLY B 1 68 ? -9.469 -22.719 -13.148 1 91.75 68 GLY B O 1
ATOM 2561 N N . VAL B 1 69 ? -10.836 -24.641 -13.086 1 94.06 69 VAL B N 1
ATOM 2562 C CA . VAL B 1 69 ? -9.82 -25.391 -13.82 1 94.06 69 VAL B CA 1
ATOM 2563 C C . VAL B 1 69 ? -10.398 -25.891 -15.148 1 94.06 69 VAL B C 1
ATOM 2565 O O . VAL B 1 69 ? -11.516 -26.406 -15.188 1 94.06 69 VAL B O 1
ATOM 2568 N N . ILE B 1 70 ? -9.688 -25.625 -16.219 1 94.44 70 ILE B N 1
ATOM 2569 C CA . ILE B 1 70 ? -9.898 -26.25 -17.531 1 94.44 70 ILE B CA 1
ATOM 2570 C C . ILE B 1 70 ? -8.773 -27.234 -17.812 1 94.44 70 ILE B C 1
ATOM 2572 O O . ILE B 1 70 ? -7.609 -26.844 -17.906 1 94.44 70 ILE B O 1
ATOM 2576 N N . ASP B 1 71 ? -9.172 -28.469 -17.953 1 95.62 71 ASP B N 1
ATOM 2577 C CA . ASP B 1 71 ? -8.195 -29.516 -18.219 1 95.62 71 ASP B CA 1
ATOM 2578 C C . ASP B 1 71 ? -8.234 -29.969 -19.672 1 95.62 71 ASP B C 1
ATOM 2580 O O . ASP B 1 71 ? -9.188 -30.625 -20.094 1 95.62 71 ASP B O 1
ATOM 2584 N N . ASN B 1 72 ? -7.188 -29.688 -20.375 1 96.44 72 ASN B N 1
ATOM 2585 C CA . ASN B 1 72 ? -7.086 -30.078 -21.781 1 96.44 72 ASN B CA 1
ATOM 2586 C C . ASN B 1 72 ? -6.039 -31.172 -21.984 1 96.44 72 ASN B C 1
ATOM 2588 O O . ASN B 1 72 ? -5.551 -31.359 -23.109 1 96.44 72 ASN B O 1
ATOM 2592 N N . SER B 1 73 ? -5.617 -31.75 -20.875 1 96.81 73 SER B N 1
ATOM 2593 C CA . SER B 1 73 ? -4.648 -32.844 -20.875 1 96.81 73 SER B CA 1
ATOM 2594 C C . SER B 1 73 ? -3.344 -32.406 -21.547 1 96.81 73 SER B C 1
ATOM 2596 O O . SER B 1 73 ? -2.748 -33.188 -22.297 1 96.81 73 SER B O 1
ATOM 2598 N N . SER B 1 74 ? -2.99 -31.203 -21.375 1 97 74 SER B N 1
ATOM 2599 C CA . SER B 1 74 ? -1.755 -30.641 -21.922 1 97 74 SER B CA 1
ATOM 2600 C C . SER B 1 74 ? -0.602 -30.797 -20.938 1 97 74 SER B C 1
ATOM 2602 O O . SER B 1 74 ? -0.823 -30.969 -19.734 1 97 74 SER B O 1
ATOM 2604 N N . GLU B 1 75 ? 0.612 -30.828 -21.453 1 97.5 75 GLU B N 1
ATOM 2605 C CA . GLU B 1 75 ? 1.772 -30.781 -20.578 1 97.5 75 GLU B CA 1
ATOM 2606 C C . GLU B 1 75 ? 1.955 -29.375 -20 1 97.5 75 GLU B C 1
ATOM 2608 O O . GLU B 1 75 ? 2.707 -29.188 -19.031 1 97.5 75 GLU B O 1
ATOM 2613 N N . TRP B 1 76 ? 1.314 -28.391 -20.641 1 97.94 76 TRP B N 1
ATOM 2614 C CA . TRP B 1 76 ? 1.394 -27 -20.203 1 97.94 76 TRP B CA 1
ATOM 2615 C C . TRP B 1 76 ? 0.182 -26.625 -19.359 1 97.94 76 TRP B C 1
ATOM 2617 O O . TRP B 1 76 ? -0.956 -26.938 -19.719 1 97.94 76 TRP B O 1
ATOM 2627 N N . THR B 1 77 ? 0.427 -26.031 -18.266 1 98.06 77 THR B N 1
ATOM 2628 C CA . THR B 1 77 ? -0.613 -25.453 -17.406 1 98.06 77 THR B CA 1
ATOM 2629 C C . THR B 1 77 ? -0.364 -23.969 -17.172 1 98.06 77 THR B C 1
ATOM 2631 O O . THR B 1 77 ? 0.729 -23.578 -16.766 1 98.06 77 THR B O 1
ATOM 2634 N N . VAL B 1 78 ? -1.343 -23.188 -17.469 1 98.25 78 VAL B N 1
ATOM 2635 C CA . VAL B 1 78 ? -1.282 -21.75 -17.203 1 98.25 78 VAL B CA 1
ATOM 2636 C C . VAL B 1 78 ? -2.158 -21.406 -16.016 1 98.25 78 VAL B C 1
ATOM 2638 O O . VAL B 1 78 ? -3.328 -21.797 -15.953 1 98.25 78 VAL B O 1
ATOM 2641 N N . VAL B 1 79 ? -1.558 -20.797 -15.07 1 97.94 79 VAL B N 1
ATOM 2642 C CA . VAL B 1 79 ? -2.254 -20.359 -13.867 1 97.94 79 VAL B CA 1
ATOM 2643 C C . VAL B 1 79 ? -2.379 -18.828 -13.867 1 97.94 79 VAL B C 1
ATOM 2645 O O . VAL B 1 79 ? -1.381 -18.125 -14.008 1 97.94 79 VAL B O 1
ATOM 2648 N N . ILE B 1 80 ? -3.607 -18.312 -13.664 1 97.12 80 ILE B N 1
ATOM 2649 C CA . ILE B 1 80 ? -3.756 -16.859 -13.758 1 97.12 80 ILE B CA 1
ATOM 2650 C C . ILE B 1 80 ? -4.559 -16.344 -12.57 1 97.12 80 ILE B C 1
ATOM 2652 O O . ILE B 1 80 ? -5.488 -17 -12.102 1 97.12 80 ILE B O 1
ATOM 2656 N N . ASP B 1 81 ? -4.195 -15.305 -12.023 1 96.62 81 ASP B N 1
ATOM 2657 C CA . ASP B 1 81 ? -4.973 -14.367 -11.211 1 96.62 81 ASP B CA 1
ATOM 2658 C C . ASP B 1 81 ? -5.148 -13.031 -11.93 1 96.62 81 ASP B C 1
ATOM 2660 O O . ASP B 1 81 ? -4.227 -12.219 -11.969 1 96.62 81 ASP B O 1
ATOM 2664 N N . PRO B 1 82 ? -6.273 -12.859 -12.477 1 95.69 82 PRO B N 1
ATOM 2665 C CA . PRO B 1 82 ? -6.457 -11.68 -13.328 1 95.69 82 PRO B CA 1
ATOM 2666 C C . PRO B 1 82 ? -6.191 -10.367 -12.586 1 95.69 82 PRO B C 1
ATOM 2668 O O . PRO B 1 82 ? -5.637 -9.43 -13.164 1 95.69 82 PRO B O 1
ATOM 2671 N N . ILE B 1 83 ? -6.625 -10.297 -11.367 1 97.31 83 ILE B N 1
ATOM 2672 C CA . ILE B 1 83 ? -6.371 -9.102 -10.57 1 97.31 83 ILE B CA 1
ATOM 2673 C C . ILE B 1 83 ? -5.996 -9.492 -9.141 1 97.31 83 ILE B C 1
ATOM 2675 O O . ILE B 1 83 ? -6.863 -9.609 -8.273 1 97.31 83 ILE B O 1
ATOM 2679 N N . ASP B 1 84 ? -4.762 -9.711 -8.93 1 97.19 84 ASP B N 1
ATOM 2680 C CA . ASP B 1 84 ? -4.285 -9.781 -7.547 1 97.19 84 ASP B CA 1
ATOM 2681 C C . ASP B 1 84 ? -4.457 -8.445 -6.836 1 97.19 84 ASP B C 1
ATOM 2683 O O . ASP B 1 84 ? -3.779 -7.469 -7.16 1 97.19 84 ASP B O 1
ATOM 2687 N N . GLY B 1 85 ? -5.305 -8.391 -5.82 1 97.31 85 GLY B N 1
ATOM 2688 C CA . GLY B 1 85 ? -5.645 -7.125 -5.188 1 97.31 85 GLY B CA 1
ATOM 2689 C C . GLY B 1 85 ? -6.883 -6.477 -5.773 1 97.31 85 GLY B C 1
ATOM 2690 O O . GLY B 1 85 ? -6.898 -5.273 -6.031 1 97.31 85 GLY B O 1
ATOM 2691 N N . SER B 1 86 ? -7.906 -7.301 -6.039 1 96.25 86 SER B N 1
ATOM 2692 C CA . SER B 1 86 ? -9.156 -6.801 -6.598 1 96.25 86 SER B CA 1
ATOM 2693 C C . SER B 1 86 ? -9.789 -5.758 -5.684 1 96.25 86 SER B C 1
ATOM 2695 O O . SER B 1 86 ? -10.312 -4.742 -6.156 1 96.25 86 SER B O 1
ATOM 2697 N N . PHE B 1 87 ? -9.719 -5.996 -4.34 1 96.19 87 PHE B N 1
ATOM 2698 C CA . PHE B 1 87 ? -10.219 -5.016 -3.385 1 96.19 87 PHE B CA 1
ATOM 2699 C C . PHE B 1 87 ? -9.5 -3.682 -3.555 1 96.19 87 PHE B C 1
ATOM 2701 O O . PHE B 1 87 ? -10.133 -2.625 -3.553 1 96.19 87 PHE B O 1
ATOM 2708 N N . ASN B 1 88 ? -8.188 -3.754 -3.66 1 98.38 88 ASN B N 1
ATOM 2709 C CA . ASN B 1 88 ? -7.391 -2.549 -3.875 1 98.38 88 ASN B CA 1
ATOM 2710 C C . ASN B 1 88 ? -7.82 -1.815 -5.141 1 98.38 88 ASN B C 1
ATOM 2712 O O . ASN B 1 88 ? -8.047 -0.604 -5.117 1 98.38 88 ASN B O 1
ATOM 2716 N N . PHE B 1 89 ? -8.023 -2.545 -6.219 1 98.44 89 PHE B N 1
ATOM 2717 C CA . PHE B 1 89 ? -8.398 -1.972 -7.504 1 98.44 89 PHE B CA 1
ATOM 2718 C C . PHE B 1 89 ? -9.711 -1.203 -7.391 1 98.44 89 PHE B C 1
ATOM 2720 O O . PHE B 1 89 ? -9.789 -0.036 -7.781 1 98.44 89 PHE B O 1
ATOM 2727 N N . ILE B 1 90 ? -10.672 -1.819 -6.809 1 97.31 90 ILE B N 1
ATOM 2728 C CA . ILE B 1 90 ? -12.023 -1.27 -6.762 1 97.31 90 ILE B CA 1
ATOM 2729 C C . ILE B 1 90 ? -12.062 -0.063 -5.828 1 97.31 90 ILE B C 1
ATOM 2731 O O . ILE B 1 90 ? -12.82 0.885 -6.055 1 97.31 90 ILE B O 1
ATOM 2735 N N . ASN B 1 91 ? -11.18 -0.031 -4.879 1 97.31 91 ASN B N 1
ATOM 2736 C CA . ASN B 1 91 ? -11.242 1.006 -3.854 1 97.31 91 ASN B CA 1
ATOM 2737 C C . ASN B 1 91 ? -10.172 2.072 -4.07 1 97.31 91 ASN B C 1
ATOM 2739 O O . ASN B 1 91 ? -9.969 2.939 -3.217 1 97.31 91 ASN B O 1
ATOM 2743 N N . GLY B 1 92 ? -9.414 1.996 -5.141 1 97.62 92 GLY B N 1
ATOM 2744 C CA . GLY B 1 92 ? -8.461 3.035 -5.512 1 97.62 92 GLY B CA 1
ATOM 2745 C C . GLY B 1 92 ? -7.152 2.945 -4.75 1 97.62 92 GLY B C 1
ATOM 2746 O O . GLY B 1 92 ? -6.508 3.963 -4.492 1 97.62 92 GLY B O 1
ATOM 2747 N N . ILE B 1 93 ? -6.789 1.853 -4.227 1 98.38 93 ILE B N 1
ATOM 2748 C CA . ILE B 1 93 ? -5.484 1.607 -3.621 1 98.38 93 ILE B CA 1
ATOM 2749 C C . ILE B 1 93 ? -4.492 1.175 -4.695 1 98.38 93 ILE B C 1
ATOM 2751 O O . ILE B 1 93 ? -4.727 0.197 -5.41 1 98.38 93 ILE B O 1
ATOM 2755 N N . PRO B 1 94 ? -3.43 1.893 -4.879 1 98.38 94 PRO B N 1
ATOM 2756 C CA . PRO B 1 94 ? -2.553 1.696 -6.039 1 98.38 94 PRO B CA 1
ATOM 2757 C C . PRO B 1 94 ? -1.596 0.52 -5.859 1 98.38 94 PRO B C 1
ATOM 2759 O O . PRO B 1 94 ? -0.399 0.646 -6.137 1 98.38 94 PRO B O 1
ATOM 2762 N N . PHE B 1 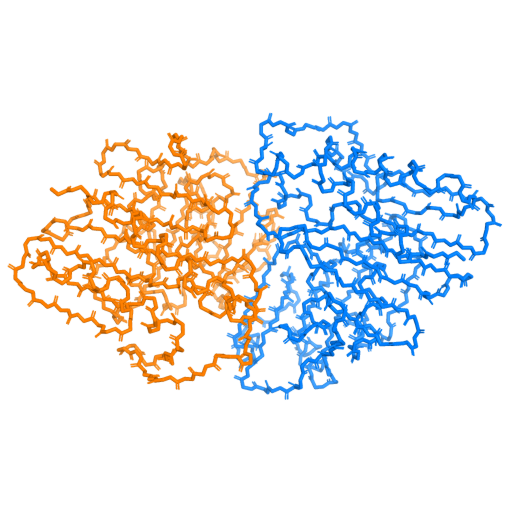95 ? -2.07 -0.636 -5.531 1 98.69 95 PHE B N 1
ATOM 2763 C CA . PHE B 1 95 ? -1.268 -1.837 -5.328 1 98.69 95 PHE B CA 1
ATOM 2764 C C . PHE B 1 95 ? -2.033 -3.08 -5.766 1 98.69 95 PHE B C 1
ATOM 2766 O O . PHE B 1 95 ? -2.738 -3.695 -4.965 1 98.69 95 PHE B O 1
ATOM 2773 N N . PHE B 1 96 ? -1.929 -3.424 -7.051 1 98.5 96 PHE B N 1
ATOM 2774 C CA . PHE B 1 96 ? -2.588 -4.578 -7.648 1 98.5 96 PHE B CA 1
ATOM 2775 C C . PHE B 1 96 ? -1.868 -5.012 -8.922 1 98.5 96 PHE B C 1
ATOM 2777 O O . PHE B 1 96 ? -1.056 -4.262 -9.469 1 98.5 96 PHE B O 1
ATOM 2784 N N . ALA B 1 97 ? -2.166 -6.246 -9.328 1 98.69 97 ALA B N 1
ATOM 2785 C CA . ALA B 1 97 ? -1.354 -6.781 -10.414 1 98.69 97 ALA B CA 1
ATOM 2786 C C . ALA B 1 97 ? -2.088 -7.902 -11.148 1 98.69 97 ALA B C 1
ATOM 2788 O O . ALA B 1 97 ? -3.086 -8.43 -10.648 1 98.69 97 ALA B O 1
ATOM 2789 N N . PHE B 1 98 ? -1.598 -8.18 -12.328 1 98.62 98 PHE B N 1
ATOM 2790 C CA . PHE B 1 98 ? -1.941 -9.375 -13.094 1 98.62 98 PHE B CA 1
ATOM 2791 C C . PHE B 1 98 ? -0.891 -10.461 -12.891 1 98.62 98 PHE B C 1
ATOM 2793 O O . PHE B 1 98 ? 0.307 -10.203 -13.039 1 98.62 98 PHE B O 1
ATOM 2800 N N . CYS B 1 99 ? -1.328 -11.664 -12.539 1 98.5 99 CYS B N 1
ATOM 2801 C CA . CYS B 1 99 ? -0.408 -12.773 -12.305 1 98.5 99 CYS B CA 1
ATOM 2802 C C . CYS B 1 99 ? -0.595 -13.867 -13.352 1 98.5 99 CYS B C 1
ATOM 2804 O O . CYS B 1 99 ? -1.715 -14.328 -13.578 1 98.5 99 CYS B O 1
ATOM 2806 N N . PHE B 1 100 ? 0.506 -14.266 -13.969 1 98.62 100 PHE B N 1
ATOM 2807 C CA . PHE B 1 100 ? 0.56 -15.227 -15.07 1 98.62 100 PHE B CA 1
ATOM 2808 C C . PHE B 1 100 ? 1.692 -16.219 -14.852 1 98.62 100 PHE B C 1
ATOM 2810 O O . PHE B 1 100 ? 2.863 -15.891 -15.047 1 98.62 100 PHE B O 1
ATOM 2817 N N . GLY B 1 101 ? 1.332 -17.422 -14.375 1 98.5 101 GLY B N 1
ATOM 2818 C CA . GLY B 1 101 ? 2.305 -18.484 -14.172 1 98.5 101 GLY B CA 1
ATOM 2819 C C . GLY B 1 101 ? 2.17 -19.609 -15.164 1 98.5 101 GLY B C 1
ATOM 2820 O O . GLY B 1 101 ? 1.057 -20.047 -15.477 1 98.5 101 GLY B O 1
ATOM 2821 N N . VAL B 1 102 ? 3.289 -20.078 -15.711 1 98.69 102 VAL B N 1
ATOM 2822 C CA . VAL B 1 102 ? 3.309 -21.172 -16.672 1 98.69 102 VAL B CA 1
ATOM 2823 C C . VAL B 1 102 ? 4.125 -22.328 -16.109 1 98.69 102 VAL B C 1
ATOM 2825 O O . VAL B 1 102 ? 5.262 -22.141 -15.664 1 98.69 102 VAL B O 1
ATOM 2828 N N . PHE B 1 103 ? 3.498 -23.453 -16.156 1 98.25 103 PHE B N 1
ATOM 2829 C CA . PHE B 1 103 ? 4.121 -24.688 -15.672 1 98.25 103 PHE B CA 1
ATOM 2830 C C . PHE B 1 103 ? 4.164 -25.734 -16.766 1 98.25 103 PHE B C 1
ATOM 2832 O O . PHE B 1 103 ? 3.227 -25.859 -17.562 1 98.25 103 PHE B O 1
ATOM 2839 N N . LYS B 1 104 ? 5.223 -26.453 -16.844 1 98.06 104 LYS B N 1
ATOM 2840 C CA . LYS B 1 104 ? 5.367 -27.609 -17.719 1 98.06 104 LYS B CA 1
ATOM 2841 C C . LYS B 1 104 ? 5.473 -28.906 -16.922 1 98.06 104 LYS B C 1
ATOM 2843 O O . LYS B 1 104 ? 6.41 -29.078 -16.141 1 98.06 104 LYS B O 1
ATOM 2848 N N . ASN B 1 105 ? 4.492 -29.828 -17.141 1 96.75 105 ASN B N 1
ATOM 2849 C CA . ASN B 1 105 ? 4.441 -31.047 -16.359 1 96.75 105 ASN B CA 1
ATOM 2850 C C . ASN B 1 105 ? 4.473 -30.766 -14.859 1 96.75 105 ASN B C 1
ATOM 2852 O O . ASN B 1 105 ? 5.254 -31.375 -14.125 1 96.75 105 ASN B O 1
ATOM 2856 N N . ASN B 1 106 ? 3.793 -29.672 -14.469 1 94.06 106 ASN B N 1
ATOM 2857 C CA . ASN B 1 106 ? 3.588 -29.266 -13.086 1 94.06 106 ASN B CA 1
ATOM 2858 C C . ASN B 1 106 ? 4.871 -28.703 -12.469 1 94.06 106 ASN B C 1
ATOM 2860 O O . ASN B 1 106 ? 4.973 -28.578 -11.25 1 94.06 106 ASN B O 1
ATOM 2864 N N . GLU B 1 107 ? 5.836 -28.453 -13.328 1 97 107 GLU B N 1
ATOM 2865 C CA . GLU B 1 107 ? 7.059 -27.781 -12.883 1 97 107 GLU B CA 1
ATOM 2866 C C . GLU B 1 107 ? 7.09 -26.328 -13.344 1 97 107 GLU B C 1
ATOM 2868 O O . GLU B 1 107 ? 6.68 -26.016 -14.469 1 97 107 GLU B O 1
ATOM 2873 N N . PRO B 1 108 ? 7.574 -25.5 -12.477 1 97.81 108 PRO B N 1
ATOM 2874 C CA . PRO B 1 108 ? 7.645 -24.094 -12.859 1 97.81 108 PRO B CA 1
ATOM 2875 C C . PRO B 1 108 ? 8.406 -23.875 -14.172 1 97.81 108 PRO B C 1
ATOM 2877 O O . PRO B 1 108 ? 9.422 -24.531 -14.414 1 97.81 108 PRO B O 1
ATOM 2880 N N . TYR B 1 109 ? 7.906 -22.953 -15.008 1 98.62 109 TYR B N 1
ATOM 2881 C CA . TYR B 1 109 ? 8.555 -22.688 -16.281 1 98.62 109 TYR B CA 1
ATOM 2882 C C . TYR B 1 109 ? 8.734 -21.188 -16.5 1 98.62 109 TYR B C 1
ATOM 2884 O O . TYR B 1 109 ? 9.852 -20.703 -16.719 1 98.62 109 TYR B O 1
ATOM 2892 N N . TYR B 1 110 ? 7.648 -20.406 -16.375 1 98.81 110 TYR B N 1
ATOM 2893 C CA . TYR B 1 110 ? 7.672 -18.969 -16.594 1 98.81 110 TYR B CA 1
ATOM 2894 C C . TYR B 1 110 ? 6.699 -18.266 -15.664 1 98.81 110 TYR B C 1
ATOM 2896 O O . TYR B 1 110 ? 5.59 -18.75 -15.43 1 98.81 110 TYR B O 1
ATOM 2904 N N . GLY B 1 111 ? 7.145 -17.203 -15.07 1 98.88 111 GLY B N 1
ATOM 2905 C CA . GLY B 1 111 ? 6.301 -16.328 -14.266 1 98.88 111 GLY B CA 1
ATOM 2906 C C . GLY B 1 111 ? 6.305 -14.891 -14.742 1 98.88 111 GLY B C 1
ATOM 2907 O O . GLY B 1 111 ? 7.348 -14.359 -15.133 1 98.88 111 GLY B O 1
ATOM 2908 N N . LEU B 1 112 ? 5.105 -14.312 -14.758 1 98.88 112 LEU B N 1
ATOM 2909 C CA . LEU B 1 112 ? 4.926 -12.891 -15.062 1 98.88 112 LEU B CA 1
ATOM 2910 C C . LEU B 1 112 ? 3.918 -12.258 -14.109 1 98.88 112 LEU B C 1
ATOM 2912 O O . LEU B 1 112 ? 2.812 -12.773 -13.93 1 98.88 112 LEU B O 1
ATOM 2916 N N . THR B 1 113 ? 4.309 -11.281 -13.438 1 98.94 113 THR B N 1
ATOM 2917 C CA . THR B 1 113 ? 3.434 -10.414 -12.656 1 98.94 113 THR B CA 1
ATOM 2918 C C . THR B 1 113 ? 3.523 -8.969 -13.141 1 98.94 113 THR B C 1
ATOM 2920 O O . THR B 1 113 ? 4.613 -8.406 -13.211 1 98.94 113 THR B O 1
ATOM 2923 N N . TYR B 1 114 ? 2.404 -8.438 -13.5 1 98.88 114 TYR B N 1
ATOM 2924 C CA . TYR B 1 114 ? 2.371 -7.078 -14.031 1 98.88 114 TYR B CA 1
ATOM 2925 C C . TYR B 1 114 ? 1.68 -6.129 -13.055 1 98.88 114 TYR B C 1
ATOM 2927 O O . TYR B 1 114 ? 0.487 -6.273 -12.781 1 98.88 114 TYR B O 1
ATOM 2935 N N . GLU B 1 115 ? 2.416 -5.234 -12.492 1 98.62 115 GLU B N 1
ATOM 2936 C CA . GLU B 1 115 ? 1.875 -4.188 -11.633 1 98.62 115 GLU B CA 1
ATOM 2937 C C . GLU B 1 115 ? 1.337 -3.02 -12.453 1 98.62 115 GLU B C 1
ATOM 2939 O O . GLU B 1 115 ? 2.109 -2.203 -12.961 1 98.62 115 GLU B O 1
ATOM 2944 N N . PHE B 1 116 ? 0.073 -2.865 -12.539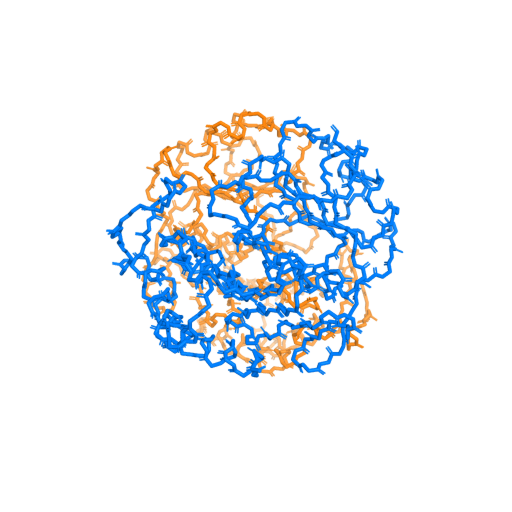 1 97.94 116 PHE B N 1
ATOM 2945 C CA . PHE B 1 116 ? -0.633 -2.053 -13.523 1 97.94 116 PHE B CA 1
ATOM 2946 C C . PHE B 1 116 ? -0.209 -0.592 -13.422 1 97.94 116 PHE B C 1
ATOM 2948 O O . PHE B 1 116 ? 0.198 0.011 -14.414 1 97.94 116 PHE B O 1
ATOM 2955 N N . LEU B 1 117 ? -0.172 -0.046 -12.234 1 96.38 117 LEU B N 1
ATOM 2956 C CA . LEU B 1 117 ? -0.054 1.401 -12.094 1 96.38 117 LEU B CA 1
ATOM 2957 C C . LEU B 1 117 ? 1.389 1.852 -12.297 1 96.38 117 LEU B C 1
ATOM 2959 O O . LEU B 1 117 ? 1.636 2.922 -12.859 1 96.38 117 LEU B O 1
ATOM 2963 N N . THR B 1 118 ? 2.32 1.055 -11.867 1 96.75 118 THR B N 1
ATOM 2964 C CA . THR B 1 118 ? 3.723 1.429 -12.023 1 96.75 118 THR B CA 1
ATOM 2965 C C . THR B 1 118 ? 4.266 0.958 -13.367 1 96.75 118 THR B C 1
ATOM 2967 O O . THR B 1 118 ? 5.387 1.299 -13.75 1 96.75 118 THR B O 1
ATOM 2970 N N . LYS B 1 119 ? 3.447 0.173 -14.062 1 97 119 LYS B N 1
ATOM 2971 C CA . LYS B 1 119 ? 3.836 -0.39 -15.352 1 97 119 LYS B CA 1
ATOM 2972 C C . LYS B 1 119 ? 5.078 -1.268 -15.219 1 97 119 LYS B C 1
ATOM 2974 O O . LYS B 1 119 ? 6 -1.18 -16.031 1 97 119 LYS B O 1
ATOM 2979 N N . SER B 1 120 ? 5.098 -2.027 -14.188 1 98.31 120 SER B N 1
ATOM 2980 C CA . SER B 1 120 ? 6.238 -2.887 -13.898 1 98.31 120 SER B CA 1
ATOM 2981 C C . SER B 1 120 ? 5.973 -4.324 -14.328 1 98.31 120 SER B C 1
ATOM 2983 O O . SER B 1 120 ? 4.992 -4.938 -13.898 1 98.31 120 SER B O 1
ATOM 2985 N N . PHE B 1 121 ? 6.867 -4.848 -15.148 1 98.75 121 PHE B N 1
ATOM 2986 C CA . PHE B 1 121 ? 6.844 -6.254 -15.531 1 98.75 121 PHE B CA 1
ATOM 2987 C C . PHE B 1 121 ? 7.875 -7.047 -14.734 1 98.75 121 PHE B C 1
ATOM 2989 O O . PHE B 1 121 ? 9.078 -6.902 -14.953 1 98.75 121 PHE B O 1
ATOM 2996 N N . TYR B 1 122 ? 7.383 -7.848 -13.844 1 98.94 122 TYR B N 1
ATOM 2997 C CA . TYR B 1 122 ? 8.227 -8.859 -13.219 1 98.94 122 TYR B CA 1
ATOM 2998 C C . TYR B 1 122 ? 8.188 -10.164 -14.008 1 98.94 122 TYR B C 1
ATOM 3000 O O . TYR B 1 122 ? 7.113 -10.688 -14.297 1 98.94 122 TYR B O 1
ATOM 3008 N N . GLU B 1 123 ? 9.352 -10.648 -14.328 1 98.81 123 GLU B N 1
ATOM 3009 C CA . GLU B 1 123 ? 9.391 -11.852 -15.148 1 98.81 123 GLU B CA 1
ATOM 3010 C C . GLU B 1 123 ? 10.531 -12.781 -14.719 1 98.81 123 GLU B C 1
ATOM 3012 O O . GLU B 1 123 ? 11.57 -12.312 -14.25 1 98.81 123 GLU B O 1
ATOM 3017 N N . ALA B 1 124 ? 10.297 -14.047 -14.969 1 98.81 124 ALA B N 1
ATOM 3018 C CA . ALA B 1 124 ? 11.359 -15.023 -14.766 1 98.81 124 ALA B CA 1
ATOM 3019 C C . ALA B 1 124 ? 11.086 -16.312 -15.547 1 98.81 124 ALA B C 1
ATOM 3021 O O . ALA B 1 124 ? 9.961 -16.812 -15.531 1 98.81 124 ALA B O 1
ATOM 3022 N N . TYR B 1 125 ? 12.016 -16.781 -16.266 1 98.62 125 TYR B N 1
ATOM 3023 C CA . TYR B 1 125 ? 12.078 -18.156 -16.734 1 98.62 125 TYR B CA 1
ATOM 3024 C C . TYR B 1 125 ? 12.93 -19.016 -15.797 1 98.62 125 TYR B C 1
ATOM 3026 O O . TYR B 1 125 ? 13.953 -18.547 -15.289 1 98.62 125 TYR B O 1
ATOM 3034 N N . LYS B 1 126 ? 12.461 -20.203 -15.641 1 98.12 126 LYS B N 1
ATOM 3035 C CA . LYS B 1 126 ? 13.242 -21.109 -14.797 1 98.12 126 LYS B CA 1
ATOM 3036 C C . LYS B 1 126 ? 14.703 -21.156 -15.242 1 98.12 126 LYS B C 1
ATOM 3038 O O . LYS B 1 126 ? 14.992 -21.359 -16.422 1 98.12 126 LYS B O 1
ATOM 3043 N N . GLY B 1 127 ? 15.555 -20.891 -14.281 1 98.25 127 GLY B N 1
ATOM 3044 C CA . GLY B 1 127 ? 16.984 -21.016 -14.5 1 98.25 127 GLY B CA 1
ATOM 3045 C C . GLY B 1 127 ? 17.594 -19.812 -15.172 1 98.25 127 GLY B C 1
ATOM 3046 O O . GLY B 1 127 ? 18.797 -19.781 -15.445 1 98.25 127 GLY B O 1
ATOM 3047 N N . LYS B 1 128 ? 16.844 -18.766 -15.383 1 98.25 128 LYS B N 1
ATOM 3048 C CA . LYS B 1 128 ? 17.375 -17.641 -16.156 1 98.25 128 LYS B CA 1
ATOM 3049 C C . LYS B 1 128 ? 17.422 -16.375 -15.312 1 98.25 128 LYS B C 1
ATOM 3051 O O . LYS B 1 128 ? 17.781 -15.305 -15.805 1 98.25 128 LYS B O 1
ATOM 3056 N N . GLY B 1 129 ? 17.062 -16.453 -14.07 1 98.69 129 GLY B N 1
ATOM 3057 C CA . GLY B 1 129 ? 17.016 -15.273 -13.227 1 98.69 129 GLY B CA 1
ATOM 3058 C C . GLY B 1 129 ? 15.695 -14.531 -13.281 1 98.69 129 GLY B C 1
ATOM 3059 O O . GLY B 1 129 ? 14.82 -14.883 -14.07 1 98.69 129 GLY B O 1
ATOM 3060 N N . ALA B 1 130 ? 15.516 -13.609 -12.492 1 98.88 130 ALA B N 1
ATOM 3061 C CA . ALA B 1 130 ? 14.328 -12.766 -12.438 1 98.88 130 ALA B CA 1
ATOM 3062 C C . ALA B 1 130 ? 14.625 -11.367 -12.969 1 98.88 130 ALA B C 1
ATOM 3064 O O . ALA B 1 130 ? 15.734 -10.859 -12.82 1 98.88 130 ALA B O 1
ATOM 3065 N N . TYR B 1 131 ? 13.656 -10.734 -13.562 1 98.88 131 TYR B N 1
ATOM 3066 C CA . TYR B 1 131 ? 13.844 -9.438 -14.203 1 98.88 131 TYR B CA 1
ATOM 3067 C C . TYR B 1 131 ? 12.688 -8.5 -13.898 1 98.88 131 TYR B C 1
ATOM 3069 O O . TYR B 1 131 ? 11.547 -8.938 -13.758 1 98.88 131 TYR B O 1
ATOM 3077 N N . LEU B 1 132 ? 12.992 -7.242 -13.773 1 98.69 132 LEU B N 1
ATOM 3078 C CA . LEU B 1 132 ? 12.039 -6.137 -13.695 1 98.69 132 LEU B CA 1
ATOM 3079 C C . LEU B 1 132 ? 12.234 -5.172 -14.859 1 98.69 132 LEU B C 1
ATOM 3081 O O . LEU B 1 132 ? 13.266 -4.504 -14.953 1 98.69 132 LEU B O 1
ATOM 3085 N N . ASN B 1 133 ? 11.242 -5.172 -15.688 1 98 133 ASN B N 1
ATOM 3086 C CA . ASN B 1 133 ? 11.328 -4.34 -16.875 1 98 133 ASN B CA 1
ATOM 3087 C C . ASN B 1 133 ? 12.633 -4.574 -17.641 1 98 133 ASN B C 1
ATOM 3089 O O . ASN B 1 133 ? 13.312 -3.623 -18.031 1 98 133 ASN B O 1
ATOM 3093 N N . GLY B 1 134 ? 12.984 -5.773 -17.703 1 97.69 134 GLY B N 1
ATOM 3094 C CA . GLY B 1 134 ? 14.133 -6.168 -18.5 1 97.69 134 GLY B CA 1
ATOM 3095 C C . GLY B 1 134 ? 15.445 -6.105 -17.734 1 97.69 134 GLY B C 1
ATOM 3096 O O . GLY B 1 134 ? 16.484 -6.559 -18.234 1 97.69 134 GLY B O 1
ATOM 3097 N N . ARG B 1 135 ? 15.469 -5.625 -16.594 1 97.62 135 ARG B N 1
ATOM 3098 C CA . ARG B 1 135 ? 16.672 -5.559 -15.766 1 97.62 135 ARG B CA 1
ATOM 3099 C C . ARG B 1 135 ? 16.672 -6.66 -14.711 1 97.62 135 ARG B C 1
ATOM 3101 O O . ARG B 1 135 ? 15.656 -6.887 -14.047 1 97.62 135 ARG B O 1
ATOM 3108 N N . LYS B 1 136 ? 17.766 -7.336 -14.531 1 98.56 136 LYS B N 1
ATOM 3109 C CA . LYS B 1 136 ? 17.859 -8.43 -13.57 1 98.56 136 LYS B CA 1
ATOM 3110 C C . LYS B 1 136 ? 17.672 -7.922 -12.141 1 98.56 136 LYS B C 1
ATOM 3112 O O . LYS B 1 136 ? 18.156 -6.848 -11.789 1 98.56 136 LYS B O 1
ATOM 3117 N N . ILE B 1 137 ? 17 -8.688 -11.391 1 98.56 137 ILE B N 1
ATOM 3118 C CA . ILE B 1 137 ? 16.766 -8.336 -10 1 98.56 137 ILE B CA 1
ATOM 3119 C C . ILE B 1 137 ? 17.125 -9.508 -9.094 1 98.56 137 ILE B C 1
ATOM 3121 O O . ILE B 1 137 ? 17.219 -10.648 -9.562 1 98.56 137 ILE B O 1
ATOM 3125 N N . LYS B 1 138 ? 17.328 -9.242 -7.848 1 98.62 138 LYS B N 1
ATOM 3126 C CA . LYS B 1 138 ? 17.578 -10.227 -6.805 1 98.62 138 LYS B CA 1
ATOM 3127 C C . LYS B 1 138 ? 17.109 -9.719 -5.441 1 98.62 138 LYS B C 1
ATOM 3129 O O . LYS B 1 138 ? 16.922 -8.516 -5.258 1 98.62 138 LYS B O 1
ATOM 3134 N N . VAL B 1 139 ? 16.922 -10.609 -4.582 1 98.81 139 VAL B N 1
ATOM 3135 C CA . VAL B 1 139 ? 16.562 -10.242 -3.215 1 98.81 139 VAL B CA 1
ATOM 3136 C C . VAL B 1 139 ? 17.672 -9.414 -2.588 1 98.81 139 VAL B C 1
ATOM 3138 O O . VAL B 1 139 ? 18.844 -9.539 -2.971 1 98.81 139 VAL B O 1
ATOM 3141 N N . LYS B 1 140 ? 17.312 -8.5 -1.705 1 97.62 140 LYS B N 1
ATOM 3142 C CA . LYS B 1 140 ? 18.344 -7.68 -1.061 1 97.62 140 LYS B CA 1
ATOM 3143 C C . LYS B 1 140 ? 19.094 -8.484 -0.011 1 97.62 140 LYS B C 1
ATOM 3145 O O . LYS B 1 140 ? 18.578 -9.453 0.534 1 97.62 140 LYS B O 1
ATOM 3150 N N . ASP B 1 141 ? 20.312 -8.055 0.251 1 97.75 141 ASP B N 1
ATOM 3151 C CA . ASP B 1 141 ? 21.109 -8.695 1.288 1 97.75 141 ASP B CA 1
ATOM 3152 C C . ASP B 1 141 ? 20.516 -8.453 2.672 1 97.75 141 ASP B C 1
ATOM 3154 O O . ASP B 1 141 ? 20.016 -7.367 2.957 1 97.75 141 ASP B O 1
ATOM 3158 N N . PHE B 1 142 ? 20.625 -9.461 3.41 1 97.94 142 PHE B N 1
ATOM 3159 C CA . PHE B 1 142 ? 20.094 -9.375 4.762 1 97.94 142 PHE B CA 1
ATOM 3160 C C . PHE B 1 142 ? 20.828 -8.32 5.57 1 97.94 142 PHE B C 1
ATOM 3162 O O . PHE B 1 142 ? 22.062 -8.258 5.551 1 97.94 142 PHE B O 1
ATOM 3169 N N . ASN B 1 143 ? 20.141 -7.426 6.172 1 97.69 143 ASN B N 1
ATOM 3170 C CA . ASN B 1 143 ? 20.609 -6.41 7.109 1 97.69 143 ASN B CA 1
ATOM 3171 C C . ASN B 1 143 ? 19.703 -6.328 8.344 1 97.69 143 ASN B C 1
ATOM 3173 O O . ASN B 1 143 ? 18.594 -5.809 8.266 1 97.69 143 ASN B O 1
ATOM 3177 N N . PRO B 1 144 ? 20.188 -6.781 9.516 1 96.31 144 PRO B N 1
ATOM 3178 C CA . PRO B 1 144 ? 19.359 -6.844 10.711 1 96.31 144 PRO B CA 1
ATOM 3179 C C . PRO B 1 144 ? 18.906 -5.461 11.188 1 96.31 144 PRO B C 1
ATOM 3181 O O . PRO B 1 144 ? 17.953 -5.355 11.961 1 96.31 144 PRO B O 1
ATOM 3184 N N . ASN B 1 145 ? 19.562 -4.398 10.75 1 95.12 145 ASN B N 1
ATOM 3185 C CA . ASN B 1 145 ? 19.25 -3.057 11.234 1 95.12 145 ASN B CA 1
ATOM 3186 C C . ASN B 1 145 ? 18.219 -2.363 10.344 1 95.12 145 ASN B C 1
ATOM 3188 O O . ASN B 1 145 ? 17.797 -1.241 10.625 1 95.12 145 ASN B O 1
ATOM 3192 N N . ASN B 1 146 ? 17.828 -3.023 9.289 1 95.75 146 ASN B N 1
ATOM 3193 C CA . ASN B 1 146 ? 16.906 -2.396 8.328 1 95.75 146 ASN B CA 1
ATOM 3194 C C . ASN B 1 146 ? 15.969 -3.416 7.707 1 95.75 146 ASN B C 1
ATOM 3196 O O . ASN B 1 146 ? 15.875 -3.518 6.484 1 95.75 146 ASN B O 1
ATOM 3200 N N . ILE B 1 147 ? 15.266 -4.137 8.57 1 98.25 147 ILE B N 1
ATOM 3201 C CA . ILE B 1 147 ? 14.352 -5.18 8.117 1 98.25 147 ILE B CA 1
ATOM 3202 C C . ILE B 1 147 ? 12.984 -4.57 7.805 1 98.25 147 ILE B C 1
ATOM 3204 O O . ILE B 1 147 ? 12.414 -3.855 8.633 1 98.25 147 ILE B O 1
ATOM 3208 N N . VAL B 1 148 ? 12.555 -4.754 6.641 1 98.44 148 VAL B N 1
ATOM 3209 C CA . VAL B 1 148 ? 11.234 -4.332 6.199 1 98.44 148 VAL B CA 1
ATOM 3210 C C . VAL B 1 148 ? 10.43 -5.543 5.73 1 98.44 148 VAL B C 1
ATOM 3212 O O . VAL B 1 148 ? 10.875 -6.281 4.848 1 98.44 148 VAL B O 1
ATOM 3215 N N . ILE B 1 149 ? 9.211 -5.77 6.281 1 98.69 149 ILE B N 1
ATOM 3216 C CA . ILE B 1 149 ? 8.453 -6.957 5.902 1 98.69 149 ILE B CA 1
ATOM 3217 C C . ILE B 1 149 ? 6.996 -6.57 5.641 1 98.69 149 ILE B C 1
ATOM 3219 O O . ILE B 1 149 ? 6.543 -5.508 6.066 1 98.69 149 ILE B O 1
ATOM 3223 N N . SER B 1 150 ? 6.363 -7.316 4.879 1 98.5 150 SER B N 1
ATOM 3224 C CA . SER B 1 150 ? 4.906 -7.391 4.852 1 98.5 150 SER B CA 1
ATOM 3225 C C . SER B 1 150 ? 4.406 -8.664 5.516 1 98.5 150 SER B C 1
ATOM 3227 O O . SER B 1 150 ? 5.059 -9.711 5.438 1 98.5 150 SER B O 1
ATOM 3229 N N . TYR B 1 151 ? 3.322 -8.523 6.238 1 96.44 151 TYR B N 1
ATOM 3230 C CA . TYR B 1 151 ? 2.787 -9.703 6.918 1 96.44 151 TYR B CA 1
ATOM 3231 C C . TYR B 1 151 ? 1.286 -9.562 7.141 1 96.44 151 TYR B C 1
ATOM 3233 O O . TYR B 1 151 ? 0.741 -8.461 7.082 1 96.44 151 TYR B O 1
ATOM 3241 N N . TYR B 1 152 ? 0.666 -10.648 7.316 1 95.25 152 TYR B N 1
ATOM 3242 C CA . TYR B 1 152 ? -0.749 -10.656 7.676 1 95.25 152 TYR B CA 1
ATOM 3243 C C . TYR B 1 152 ? -0.95 -11.172 9.094 1 95.25 152 TYR B C 1
ATOM 3245 O O . TYR B 1 152 ? -0.488 -12.258 9.445 1 95.25 152 TYR B O 1
ATOM 3253 N N . PRO B 1 153 ? -1.587 -10.32 9.898 1 91.44 153 PRO B N 1
ATOM 3254 C CA . PRO B 1 153 ? -1.644 -10.609 11.328 1 91.44 153 PRO B CA 1
ATOM 3255 C C . PRO B 1 153 ? -2.387 -11.906 11.641 1 91.44 153 PRO B C 1
ATOM 3257 O O . PRO B 1 153 ? -3.455 -12.164 11.078 1 91.44 153 PRO B O 1
ATOM 3260 N N . SER B 1 154 ? -1.751 -12.664 12.484 1 89 154 SER B N 1
ATOM 3261 C CA . SER B 1 154 ? -2.295 -13.883 13.07 1 89 154 SER B CA 1
ATOM 3262 C C . SER B 1 154 ? -2.047 -13.93 14.578 1 89 154 SER B C 1
ATOM 3264 O O . SER B 1 154 ? -1.119 -13.289 15.078 1 89 154 SER B O 1
ATOM 3266 N N . LYS B 1 155 ? -2.871 -14.625 15.289 1 85.12 155 LYS B N 1
ATOM 3267 C CA . LYS B 1 155 ? -2.727 -14.75 16.734 1 85.12 155 LYS B CA 1
ATOM 3268 C C . LYS B 1 155 ? -1.386 -15.375 17.109 1 85.12 155 LYS B C 1
ATOM 3270 O O . LYS B 1 155 ? -0.939 -15.273 18.25 1 85.12 155 LYS B O 1
ATOM 3275 N N . LYS B 1 156 ? -0.768 -15.938 16.156 1 85.88 156 LYS B N 1
ATOM 3276 C CA . LYS B 1 156 ? 0.49 -16.641 16.391 1 85.88 156 LYS B CA 1
ATOM 3277 C C . LYS B 1 156 ? 1.658 -15.664 16.484 1 85.88 156 LYS B C 1
ATOM 3279 O O . LYS B 1 156 ? 2.742 -16.016 16.953 1 85.88 156 LYS B O 1
ATOM 3284 N N . ILE B 1 157 ? 1.445 -14.461 16.078 1 90.75 157 ILE B N 1
ATOM 3285 C CA . ILE B 1 157 ? 2.57 -13.547 15.906 1 90.75 157 ILE B CA 1
ATOM 3286 C C . ILE B 1 157 ? 2.852 -12.82 17.219 1 90.75 157 ILE B C 1
ATOM 3288 O O . ILE B 1 157 ? 1.942 -12.25 17.828 1 90.75 157 ILE B O 1
ATOM 3292 N N . ASP B 1 158 ? 4.027 -12.859 17.656 1 91.75 158 ASP B N 1
ATOM 3293 C CA . ASP B 1 158 ? 4.488 -12.102 18.812 1 91.75 158 ASP B CA 1
ATOM 3294 C C . ASP B 1 158 ? 4.781 -10.648 18.438 1 91.75 158 ASP B C 1
ATOM 3296 O O . ASP B 1 158 ? 5.852 -10.344 17.906 1 91.75 158 ASP B O 1
ATOM 3300 N N . LEU B 1 159 ? 3.953 -9.758 18.828 1 90.94 159 LEU B N 1
ATOM 3301 C CA . LEU B 1 159 ? 4.039 -8.359 18.406 1 90.94 159 LEU B CA 1
ATOM 3302 C C . LEU B 1 159 ? 5.238 -7.672 19.062 1 90.94 159 LEU B C 1
ATOM 3304 O O . LEU B 1 159 ? 5.84 -6.777 18.453 1 90.94 159 LEU B O 1
ATOM 3308 N N . GLU B 1 160 ? 5.582 -8.023 20.203 1 91.31 160 GLU B N 1
ATOM 3309 C CA . GLU B 1 160 ? 6.742 -7.438 20.859 1 91.31 160 GLU B CA 1
ATOM 3310 C C . GLU B 1 160 ? 8.031 -7.797 20.141 1 91.31 160 GLU B C 1
ATOM 3312 O O . GLU B 1 160 ? 8.875 -6.934 19.891 1 91.31 160 GLU B O 1
ATOM 3317 N N . LYS B 1 161 ? 8.133 -9.086 19.875 1 92.69 161 LYS B N 1
ATOM 3318 C CA . LYS B 1 161 ? 9.305 -9.531 19.125 1 92.69 161 LYS B CA 1
ATOM 3319 C C . LYS B 1 161 ? 9.344 -8.891 17.734 1 92.69 161 LYS B C 1
ATOM 3321 O O . LYS B 1 161 ? 10.414 -8.5 17.25 1 92.69 161 LYS B O 1
ATOM 3326 N N . LEU B 1 162 ? 8.195 -8.828 17.094 1 93.44 162 LEU B N 1
ATOM 3327 C CA . LEU B 1 162 ? 8.094 -8.195 15.781 1 93.44 162 LEU B CA 1
ATOM 3328 C C . LEU B 1 162 ? 8.633 -6.77 15.812 1 93.44 162 LEU B C 1
ATOM 3330 O O . LEU B 1 162 ? 9.469 -6.398 14.977 1 93.44 162 LEU B O 1
ATOM 3334 N N . ARG B 1 163 ? 8.242 -6.008 16.781 1 90.75 163 ARG B N 1
ATOM 3335 C CA . ARG B 1 163 ? 8.625 -4.605 16.891 1 90.75 163 ARG B CA 1
ATOM 3336 C C . ARG B 1 163 ? 10.125 -4.473 17.156 1 90.75 163 ARG B C 1
ATOM 3338 O O . ARG B 1 163 ? 10.766 -3.539 16.672 1 90.75 163 ARG B O 1
ATOM 3345 N N . ASN B 1 164 ? 10.656 -5.402 17.859 1 93.5 164 ASN B N 1
ATOM 3346 C CA . ASN B 1 164 ? 12.055 -5.336 18.234 1 93.5 164 ASN B CA 1
ATOM 3347 C C . ASN B 1 164 ? 12.977 -5.746 17.094 1 93.5 164 ASN B C 1
ATOM 3349 O O . ASN B 1 164 ? 14.109 -5.27 17 1 93.5 164 ASN B O 1
ATOM 3353 N N . LYS B 1 165 ? 12.438 -6.566 16.234 1 95.44 165 LYS B N 1
ATOM 3354 C CA . LYS B 1 165 ? 13.305 -7.164 15.227 1 95.44 165 LYS B CA 1
ATOM 3355 C C . LYS B 1 165 ? 13.125 -6.48 13.875 1 95.44 165 LYS B C 1
ATOM 3357 O O . LYS B 1 165 ? 14.047 -6.469 13.047 1 95.44 165 LYS B O 1
ATOM 3362 N N . VAL B 1 166 ? 11.977 -5.949 13.656 1 96.81 166 VAL B N 1
ATOM 3363 C CA . VAL B 1 166 ? 11.625 -5.449 12.336 1 96.81 166 VAL B CA 1
ATOM 3364 C C . VAL B 1 166 ? 11.508 -3.926 12.367 1 96.81 166 VAL B C 1
ATOM 3366 O O . VAL B 1 166 ? 10.805 -3.369 13.211 1 96.81 166 VAL B O 1
ATOM 3369 N N . LYS B 1 167 ? 12.18 -3.277 11.453 1 95.94 167 LYS B N 1
ATOM 3370 C CA . LYS B 1 167 ? 12.203 -1.818 11.414 1 95.94 167 LYS B CA 1
ATOM 3371 C C . LYS B 1 167 ? 10.898 -1.263 10.852 1 95.94 167 LYS B C 1
ATOM 3373 O O . LYS B 1 167 ? 10.367 -0.277 11.367 1 95.94 167 LYS B O 1
ATOM 3378 N N . ARG B 1 168 ? 10.406 -1.847 9.75 1 96.81 168 ARG B N 1
ATOM 3379 C CA . ARG B 1 168 ? 9.188 -1.377 9.102 1 96.81 168 ARG B CA 1
ATOM 3380 C C . ARG B 1 168 ? 8.289 -2.545 8.727 1 96.81 168 ARG B C 1
ATOM 3382 O O . ARG B 1 168 ? 8.766 -3.584 8.266 1 96.81 168 ARG B O 1
ATOM 3389 N N . VAL B 1 169 ? 6.992 -2.35 8.922 1 97.25 169 VAL B N 1
ATOM 3390 C CA . VAL B 1 169 ? 6.004 -3.357 8.562 1 97.25 169 VAL B CA 1
ATOM 3391 C C . VAL B 1 169 ? 5.008 -2.768 7.566 1 97.25 169 VAL B C 1
ATOM 3393 O O . VAL B 1 169 ? 4.68 -1.58 7.633 1 97.25 169 VAL B O 1
ATOM 3396 N N . ARG B 1 170 ? 4.598 -3.602 6.676 1 98.56 170 ARG B N 1
ATOM 3397 C CA . ARG B 1 170 ? 3.592 -3.246 5.68 1 98.56 170 ARG B CA 1
ATOM 3398 C C . ARG B 1 170 ? 2.559 -4.355 5.523 1 98.56 170 ARG B C 1
ATOM 3400 O O . ARG B 1 170 ? 2.809 -5.5 5.906 1 98.56 170 ARG B O 1
ATOM 3407 N N . ILE B 1 171 ? 1.421 -4.02 5.055 1 98.44 171 ILE B N 1
ATOM 3408 C CA . ILE B 1 171 ? 0.365 -4.875 4.527 1 98.44 171 ILE B CA 1
ATOM 3409 C C . ILE B 1 171 ? -0.293 -4.203 3.326 1 98.44 171 ILE B C 1
ATOM 3411 O O . ILE B 1 171 ? -1.128 -3.309 3.486 1 98.44 171 ILE B O 1
ATOM 3415 N N . PHE B 1 172 ? 0.052 -4.695 2.178 1 98.5 172 PHE B N 1
ATOM 3416 C CA . PHE B 1 172 ? -0.385 -3.979 0.985 1 98.5 172 PHE B CA 1
ATOM 3417 C C . PHE B 1 172 ? -1.673 -4.578 0.434 1 98.5 172 PHE B C 1
ATOM 3419 O O . PHE B 1 172 ? -2.441 -3.896 -0.246 1 98.5 172 PHE B O 1
ATOM 3426 N N . GLY B 1 173 ? -1.909 -5.848 0.617 1 97.81 173 GLY B N 1
ATOM 3427 C CA . GLY B 1 173 ? -3.219 -6.406 0.317 1 97.81 173 GLY B CA 1
ATOM 3428 C C . GLY B 1 173 ? -3.268 -7.133 -1.013 1 97.81 173 GLY B C 1
ATOM 3429 O O . GLY B 1 173 ? -4.348 -7.379 -1.554 1 97.81 173 GLY B O 1
ATOM 3430 N N . ALA B 1 174 ? -2.125 -7.418 -1.562 1 98.06 174 ALA B N 1
ATOM 3431 C CA . ALA B 1 174 ? -1.96 -8.242 -2.756 1 98.06 174 ALA B CA 1
ATOM 3432 C C . ALA B 1 174 ? -0.722 -9.125 -2.646 1 98.06 174 ALA B C 1
ATOM 3434 O O . ALA B 1 174 ? 0.368 -8.734 -3.072 1 98.06 174 ALA B O 1
ATOM 3435 N N . PHE B 1 175 ? -0.931 -10.289 -2.182 1 97.94 175 PHE B N 1
ATOM 3436 C CA . PHE B 1 175 ? 0.153 -11.133 -1.698 1 97.94 175 PHE B CA 1
ATOM 3437 C C . PHE B 1 175 ? 1.115 -11.484 -2.828 1 97.94 175 PHE B C 1
ATOM 3439 O O . PHE B 1 175 ? 2.334 -11.438 -2.648 1 97.94 175 PHE B O 1
ATOM 3446 N N . GLY B 1 176 ? 0.582 -11.875 -3.975 1 98.25 176 GLY B N 1
ATOM 3447 C CA . GLY B 1 176 ? 1.448 -12.172 -5.102 1 98.25 176 GLY B CA 1
ATOM 3448 C C . GLY B 1 176 ? 2.375 -11.023 -5.465 1 98.25 176 GLY B C 1
ATOM 3449 O O . GLY B 1 176 ? 3.57 -11.234 -5.684 1 98.25 176 GLY B O 1
ATOM 3450 N N . LEU B 1 177 ? 1.803 -9.875 -5.516 1 98.81 177 LEU B N 1
ATOM 3451 C CA . LEU B 1 177 ? 2.605 -8.695 -5.816 1 98.81 177 LEU B CA 1
ATOM 3452 C C . LEU B 1 177 ? 3.6 -8.414 -4.691 1 98.81 177 LEU B C 1
ATOM 3454 O O . LEU B 1 177 ? 4.734 -8 -4.949 1 98.81 177 LEU B O 1
ATOM 3458 N N . GLU B 1 178 ? 3.201 -8.586 -3.48 1 98.88 178 GLU B N 1
ATOM 3459 C CA . GLU B 1 178 ? 4.109 -8.414 -2.35 1 98.88 178 GLU B CA 1
ATOM 3460 C C . GLU B 1 178 ? 5.316 -9.336 -2.461 1 98.88 178 GLU B C 1
ATOM 3462 O O . GLU B 1 178 ? 6.434 -8.953 -2.105 1 98.88 178 GLU B O 1
ATOM 3467 N N . MET B 1 179 ? 5.066 -10.555 -2.955 1 98.88 179 MET B N 1
ATOM 3468 C CA . MET B 1 179 ? 6.176 -11.477 -3.193 1 98.88 179 MET B CA 1
ATOM 3469 C C . MET B 1 179 ? 7.184 -10.867 -4.16 1 98.88 179 MET B C 1
ATOM 3471 O O . MET B 1 179 ? 8.391 -10.977 -3.945 1 98.88 179 MET B O 1
ATOM 3475 N N . CYS B 1 180 ? 6.688 -10.219 -5.188 1 98.94 180 CYS B N 1
ATOM 3476 C CA . CYS B 1 180 ? 7.574 -9.594 -6.164 1 98.94 180 CYS B CA 1
ATOM 3477 C C . CYS B 1 180 ? 8.406 -8.492 -5.52 1 98.94 180 CYS B C 1
ATOM 3479 O O . CYS B 1 180 ? 9.531 -8.227 -5.945 1 98.94 180 CYS B O 1
ATOM 3481 N N . TYR B 1 181 ? 7.898 -7.875 -4.5 1 98.88 181 TYR B N 1
ATOM 3482 C CA . TYR B 1 181 ? 8.633 -6.832 -3.793 1 98.88 181 TYR B CA 1
ATOM 3483 C C . TYR B 1 181 ? 9.781 -7.43 -2.982 1 98.88 181 TYR B C 1
ATOM 3485 O O . TYR B 1 181 ? 10.781 -6.758 -2.723 1 98.88 181 TYR B O 1
ATOM 3493 N N . VAL B 1 182 ? 9.641 -8.664 -2.564 1 98.94 182 VAL B N 1
ATOM 3494 C CA . VAL B 1 182 ? 10.781 -9.367 -1.998 1 98.94 182 VAL B CA 1
ATOM 3495 C C . VAL B 1 182 ? 11.805 -9.664 -3.094 1 98.94 182 VAL B C 1
ATOM 3497 O O . VAL B 1 182 ? 13 -9.43 -2.91 1 98.94 182 VAL B O 1
ATOM 3500 N N . ALA B 1 183 ? 11.273 -10.109 -4.215 1 98.94 183 ALA B N 1
ATOM 3501 C CA . ALA B 1 183 ? 12.133 -10.492 -5.328 1 98.94 183 ALA B CA 1
ATOM 3502 C C . ALA B 1 183 ? 12.984 -9.32 -5.797 1 98.94 183 ALA B C 1
ATOM 3504 O O . ALA B 1 183 ? 14.148 -9.492 -6.168 1 98.94 183 ALA B O 1
ATOM 3505 N N . LYS B 1 184 ? 12.406 -8.117 -5.746 1 98.62 184 LYS B N 1
ATOM 3506 C CA . LYS B 1 184 ? 13.141 -6.965 -6.266 1 98.62 184 LYS B CA 1
ATOM 3507 C C . LYS B 1 184 ? 13.953 -6.285 -5.164 1 98.62 184 LYS B C 1
ATOM 3509 O O . LYS B 1 184 ? 14.562 -5.238 -5.391 1 98.62 184 LYS B O 1
ATOM 3514 N N . GLY B 1 185 ? 13.844 -6.75 -3.99 1 98.44 185 GLY B N 1
ATOM 3515 C CA . GLY B 1 185 ? 14.703 -6.266 -2.922 1 98.44 185 GLY B CA 1
ATOM 3516 C C . GLY B 1 185 ? 14.102 -5.109 -2.146 1 98.44 185 GLY B C 1
ATOM 3517 O O . GLY B 1 185 ? 14.805 -4.422 -1.401 1 98.44 185 GLY B O 1
ATOM 3518 N N . THR B 1 186 ? 12.852 -4.852 -2.318 1 98.25 186 THR B N 1
ATOM 3519 C CA . THR B 1 186 ? 12.172 -3.811 -1.564 1 98.25 186 THR B CA 1
ATOM 3520 C C . THR B 1 186 ? 11.797 -4.309 -0.171 1 98.25 186 THR B C 1
ATOM 3522 O O . THR B 1 186 ? 11.867 -3.555 0.802 1 98.25 186 THR B O 1
ATOM 3525 N N . LEU B 1 187 ? 11.375 -5.512 -0.073 1 98.75 187 LEU B N 1
ATOM 3526 C CA . LEU B 1 187 ? 11.039 -6.156 1.19 1 98.75 187 LEU B CA 1
ATOM 3527 C C . LEU B 1 187 ? 12.031 -7.262 1.52 1 98.75 187 LEU B C 1
ATOM 3529 O O . LEU B 1 187 ? 12.594 -7.891 0.616 1 98.75 187 LEU B O 1
ATOM 3533 N N . ASP B 1 188 ? 12.18 -7.484 2.824 1 98.88 188 ASP B N 1
ATOM 3534 C CA . ASP B 1 188 ? 13 -8.609 3.258 1 98.88 188 ASP B CA 1
ATOM 3535 C C . ASP B 1 188 ? 12.195 -9.906 3.271 1 98.88 188 ASP B C 1
ATOM 3537 O O . ASP B 1 188 ? 12.75 -10.992 3.125 1 98.88 188 ASP B O 1
ATOM 3541 N N . ALA B 1 189 ? 10.898 -9.719 3.492 1 98.88 189 ALA B N 1
ATOM 3542 C CA . ALA B 1 189 ? 10.055 -10.906 3.592 1 98.88 189 ALA B CA 1
ATOM 3543 C C . ALA B 1 189 ? 8.578 -10.539 3.479 1 98.88 189 ALA B C 1
ATOM 3545 O O . ALA B 1 189 ? 8.203 -9.383 3.67 1 98.88 189 ALA B O 1
ATOM 3546 N N . VAL B 1 190 ? 7.828 -11.508 3.158 1 98.75 190 VAL B N 1
ATOM 3547 C CA . VAL B 1 190 ? 6.371 -11.477 3.262 1 98.75 190 VAL B CA 1
ATOM 3548 C C . VAL B 1 190 ? 5.855 -12.836 3.719 1 98.75 190 VAL B C 1
ATOM 3550 O O . VAL B 1 190 ? 6.391 -13.875 3.32 1 98.75 190 VAL B O 1
ATOM 3553 N N . PHE B 1 191 ? 4.836 -12.797 4.609 1 98.19 191 PHE B N 1
ATOM 3554 C CA . PHE B 1 191 ? 4.309 -14.094 5.023 1 98.19 191 PHE B CA 1
ATOM 3555 C C . PHE B 1 191 ? 2.859 -13.969 5.477 1 98.19 191 PHE B C 1
ATOM 3557 O O . PHE B 1 191 ? 2.439 -12.914 5.945 1 98.19 191 PHE B O 1
ATOM 3564 N N . ASP B 1 192 ? 2.133 -14.969 5.23 1 97.12 192 ASP B N 1
ATOM 3565 C CA . ASP B 1 192 ? 0.758 -15.172 5.676 1 97.12 192 ASP B CA 1
ATOM 3566 C C . ASP B 1 192 ? 0.547 -16.594 6.172 1 97.12 192 ASP B C 1
ATOM 3568 O O . ASP B 1 192 ? 0.551 -17.547 5.383 1 97.12 192 ASP B O 1
ATOM 3572 N N . VAL B 1 193 ? 0.283 -16.703 7.465 1 94.12 193 VAL B N 1
ATOM 3573 C CA . VAL B 1 193 ? 0.156 -18.047 8.039 1 94.12 193 VAL B CA 1
ATOM 3574 C C . VAL B 1 193 ? -1.285 -18.281 8.484 1 94.12 193 VAL B C 1
ATOM 3576 O O . VAL B 1 193 ? -1.533 -19.031 9.438 1 94.12 193 VAL B O 1
ATOM 3579 N N . ARG B 1 194 ? -2.406 -17.594 7.926 1 91.06 194 ARG B N 1
ATOM 3580 C CA . ARG B 1 194 ? -3.84 -17.766 8.156 1 91.06 194 ARG B CA 1
ATOM 3581 C C . ARG B 1 194 ? -4.449 -18.703 7.125 1 91.06 194 ARG B C 1
ATOM 3583 O O . ARG B 1 194 ? -5.672 -18.781 6.992 1 91.06 194 ARG B O 1
ATOM 3590 N N . PRO B 1 195 ? -3.932 -19.516 6.469 1 88.06 195 PRO B N 1
ATOM 3591 C CA . PRO B 1 195 ? -4.266 -20.328 5.297 1 88.06 195 PRO B CA 1
ATOM 3592 C C . PRO B 1 195 ? -5.258 -19.641 4.363 1 88.06 195 PRO B C 1
ATOM 3594 O O . PRO B 1 195 ? -6.348 -20.156 4.113 1 88.06 195 PRO B O 1
ATOM 3597 N N . LYS B 1 196 ? -4.922 -18.484 3.836 1 90.25 196 LYS B N 1
ATOM 3598 C CA . LYS B 1 196 ? -5.785 -17.656 2.998 1 90.25 196 LYS B CA 1
ATOM 3599 C C . LYS B 1 196 ? -5.211 -17.516 1.591 1 90.25 196 LYS B C 1
ATOM 3601 O O . LYS B 1 196 ? -5.922 -17.125 0.662 1 90.25 196 LYS B O 1
ATOM 3606 N N . VAL B 1 197 ? -3.984 -17.875 1.459 1 93.12 197 VAL B N 1
ATOM 3607 C CA . VAL B 1 197 ? -3.316 -17.703 0.173 1 93.12 197 VAL B CA 1
ATOM 3608 C C . VAL B 1 197 ? -3.58 -18.922 -0.718 1 93.12 197 VAL B C 1
ATOM 3610 O O . VAL B 1 197 ? -3.439 -20.062 -0.279 1 93.12 197 VAL B O 1
ATOM 3613 N N . ARG B 1 198 ? -3.975 -18.641 -1.979 1 92.88 198 ARG B N 1
ATOM 3614 C CA . ARG B 1 198 ? -4.227 -19.719 -2.936 1 92.88 198 ARG B CA 1
ATOM 3615 C C . ARG B 1 198 ? -3.064 -19.859 -3.91 1 92.88 198 ARG B C 1
ATOM 3617 O O . ARG B 1 198 ? -2.238 -18.969 -4.043 1 92.88 198 ARG B O 1
ATOM 3624 N N . ALA B 1 199 ? -3.113 -20.969 -4.574 1 91 199 ALA B N 1
ATOM 3625 C CA . ALA B 1 199 ? -2.074 -21.203 -5.574 1 91 199 ALA B CA 1
ATOM 3626 C C . ALA B 1 199 ? -2.129 -20.156 -6.688 1 91 199 ALA B C 1
ATOM 3628 O O . ALA B 1 199 ? -1.089 -19.703 -7.16 1 91 199 ALA B O 1
ATOM 3629 N N . VAL B 1 200 ? -3.309 -19.75 -7.066 1 92.75 200 VAL B N 1
ATOM 3630 C CA . VAL B 1 200 ? -3.49 -18.781 -8.156 1 92.75 200 VAL B CA 1
ATOM 3631 C C . VAL B 1 200 ? -2.924 -17.422 -7.75 1 92.75 200 VAL B C 1
ATOM 3633 O O . VAL B 1 200 ? -2.463 -16.656 -8.602 1 92.75 200 VAL B O 1
ATOM 3636 N N . ASP B 1 201 ? -2.785 -17.188 -6.469 1 93.06 201 ASP B N 1
ATOM 3637 C CA . ASP B 1 201 ? -2.283 -15.922 -5.969 1 93.06 201 ASP B CA 1
ATOM 3638 C C . ASP B 1 201 ? -0.762 -15.844 -6.09 1 93.06 201 ASP B C 1
ATOM 3640 O O . ASP B 1 201 ? -0.194 -14.75 -6.156 1 93.06 201 ASP B O 1
ATOM 3644 N N . ILE B 1 202 ? -0.141 -17.016 -6.18 1 96.38 202 ILE B N 1
ATOM 3645 C CA . ILE B 1 202 ? 1.303 -16.953 -5.98 1 96.38 202 ILE B CA 1
ATOM 3646 C C . ILE B 1 202 ? 2.018 -17.641 -7.137 1 96.38 202 ILE B C 1
ATOM 3648 O O . ILE B 1 202 ? 3.246 -17.609 -7.23 1 96.38 202 ILE B O 1
ATOM 3652 N N . ALA B 1 203 ? 1.31 -18.297 -8.031 1 96.5 203 ALA B N 1
ATOM 3653 C CA . ALA B 1 203 ? 1.92 -19.156 -9.039 1 96.5 203 ALA B CA 1
ATOM 3654 C C . ALA B 1 203 ? 3.004 -18.406 -9.82 1 96.5 203 ALA B C 1
ATOM 3656 O O . ALA B 1 203 ? 4.113 -18.922 -9.992 1 96.5 203 ALA B O 1
ATOM 3657 N N . SER B 1 204 ? 2.686 -17.234 -10.281 1 98.06 204 SER B N 1
ATOM 3658 C CA . SER B 1 204 ? 3.648 -16.453 -11.039 1 98.06 204 SER B CA 1
ATOM 3659 C C . SER B 1 204 ? 4.785 -15.953 -10.156 1 98.06 204 SER B C 1
ATOM 3661 O O . SER B 1 204 ? 5.961 -16.156 -10.461 1 98.06 204 SER B O 1
ATOM 3663 N N . SER B 1 205 ? 4.457 -15.422 -9.031 1 98.75 205 SER B N 1
ATOM 3664 C CA . SER B 1 205 ? 5.43 -14.781 -8.148 1 98.75 205 SER B CA 1
ATOM 3665 C C . SER B 1 205 ? 6.344 -15.812 -7.492 1 98.75 205 SER B C 1
ATOM 3667 O O . SER B 1 205 ? 7.48 -15.5 -7.137 1 98.75 205 SER B O 1
ATOM 3669 N N . TYR B 1 206 ? 5.82 -17.047 -7.367 1 98.5 206 TYR B N 1
ATOM 3670 C CA . TYR B 1 206 ? 6.648 -18.141 -6.883 1 98.5 206 TYR B CA 1
ATOM 3671 C C . TYR B 1 206 ? 7.879 -18.328 -7.762 1 98.5 206 TYR B C 1
ATOM 3673 O O . TYR B 1 206 ? 9 -18.422 -7.262 1 98.5 206 TYR B O 1
ATOM 3681 N N . ILE B 1 207 ? 7.68 -18.359 -9.055 1 98.81 207 ILE B N 1
ATOM 3682 C CA . ILE B 1 207 ? 8.766 -18.562 -10.008 1 98.81 207 ILE B CA 1
ATOM 3683 C C . ILE B 1 207 ? 9.711 -17.375 -9.969 1 98.81 207 ILE B C 1
ATOM 3685 O O . ILE B 1 207 ? 10.93 -17.531 -9.914 1 98.81 207 ILE B O 1
ATOM 3689 N N . ILE B 1 208 ? 9.18 -16.188 -9.914 1 98.94 208 ILE B N 1
ATOM 3690 C CA . ILE B 1 208 ? 9.953 -14.953 -9.906 1 98.94 208 ILE B CA 1
ATOM 3691 C C . ILE B 1 208 ? 10.812 -14.883 -8.648 1 98.94 208 ILE B C 1
ATOM 3693 O O . ILE B 1 208 ? 12.008 -14.609 -8.719 1 98.94 208 ILE B O 1
ATOM 3697 N N . CYS B 1 209 ? 10.242 -15.18 -7.535 1 98.88 209 CYS B N 1
ATOM 3698 C CA . CYS B 1 209 ? 10.953 -15.125 -6.258 1 98.88 209 CYS B CA 1
ATOM 3699 C C . CYS B 1 209 ? 12.07 -16.156 -6.207 1 98.88 209 CYS B C 1
ATOM 3701 O O . CYS B 1 209 ? 13.188 -15.844 -5.773 1 98.88 209 CYS B O 1
ATOM 3703 N N . LYS B 1 210 ? 11.742 -17.359 -6.645 1 98.62 210 LYS B N 1
ATOM 3704 C CA . LYS B 1 210 ? 12.766 -18.391 -6.656 1 98.62 210 LYS B CA 1
ATOM 3705 C C . LYS B 1 210 ? 13.961 -17.984 -7.512 1 98.62 210 LYS B C 1
ATOM 3707 O O . LYS B 1 210 ? 15.109 -18.094 -7.082 1 98.62 210 LYS B O 1
ATOM 3712 N N . GLU B 1 211 ? 13.688 -17.469 -8.672 1 98.88 211 GLU B N 1
ATOM 3713 C CA . GLU B 1 211 ? 14.734 -17.062 -9.609 1 98.88 211 GLU B CA 1
ATOM 3714 C C . GLU B 1 211 ? 15.484 -15.844 -9.094 1 98.88 211 GLU B C 1
ATOM 3716 O O . GLU B 1 211 ? 16.641 -15.617 -9.469 1 98.88 211 GLU B O 1
ATOM 3721 N N . ALA B 1 212 ? 14.867 -15.055 -8.227 1 98.88 212 ALA B N 1
ATOM 3722 C CA . ALA B 1 212 ? 15.508 -13.875 -7.637 1 98.88 212 ALA B CA 1
ATOM 3723 C C . ALA B 1 212 ? 16.375 -14.266 -6.438 1 98.88 212 ALA B C 1
ATOM 3725 O O . ALA B 1 212 ? 17.125 -13.438 -5.91 1 98.88 212 ALA B O 1
ATOM 3726 N N . GLY B 1 213 ? 16.188 -15.477 -5.941 1 98.75 213 GLY B N 1
ATOM 3727 C CA . GLY B 1 213 ? 17.016 -15.969 -4.855 1 98.75 213 GLY B CA 1
ATOM 3728 C C . GLY B 1 213 ? 16.297 -16.016 -3.521 1 98.75 213 GLY B C 1
ATOM 3729 O O . GLY B 1 213 ? 16.938 -16.172 -2.475 1 98.75 213 GLY B O 1
ATOM 3730 N N . ALA B 1 214 ? 15.062 -15.898 -3.531 1 98.88 214 ALA B N 1
ATOM 3731 C CA . ALA B 1 214 ? 14.297 -15.93 -2.283 1 98.88 214 ALA B CA 1
ATOM 3732 C C . ALA B 1 214 ? 14.102 -17.359 -1.796 1 98.88 214 ALA B C 1
ATOM 3734 O O . ALA B 1 214 ? 14.117 -18.297 -2.594 1 98.88 214 ALA B O 1
ATOM 3735 N N . LEU B 1 215 ? 13.898 -17.5 -0.48 1 98.75 215 LEU B N 1
ATOM 3736 C CA . LEU B 1 215 ? 13.461 -18.734 0.139 1 98.75 215 LEU B CA 1
ATOM 3737 C C . LEU B 1 215 ? 11.945 -18.766 0.312 1 98.75 215 LEU B C 1
ATOM 3739 O O . LEU B 1 215 ? 11.359 -17.781 0.787 1 98.75 215 LEU B O 1
ATOM 3743 N N . ILE B 1 216 ? 11.359 -19.812 -0.132 1 98.75 216 ILE B N 1
ATOM 3744 C CA . ILE B 1 216 ? 9.906 -19.969 -0.016 1 98.75 216 ILE B CA 1
ATOM 3745 C C . ILE B 1 216 ? 9.578 -21.234 0.768 1 98.75 216 ILE B C 1
ATOM 3747 O O . ILE B 1 216 ? 9.898 -22.344 0.329 1 98.75 216 ILE B O 1
ATOM 3751 N N . THR B 1 217 ? 8.906 -21.062 1.933 1 98.5 217 THR B N 1
ATOM 3752 C CA . THR B 1 217 ? 8.664 -22.188 2.818 1 98.5 217 THR B CA 1
ATOM 3753 C C . THR B 1 217 ? 7.242 -22.141 3.377 1 98.5 217 THR B C 1
ATOM 3755 O O . THR B 1 217 ? 6.527 -21.156 3.188 1 98.5 217 THR B O 1
ATOM 3758 N N . ASP B 1 218 ? 6.852 -23.25 3.965 1 96.75 218 ASP B N 1
ATOM 3759 C CA . ASP B 1 218 ? 5.625 -23.25 4.762 1 96.75 218 ASP B CA 1
ATOM 3760 C C . ASP B 1 218 ? 5.879 -22.672 6.156 1 96.75 218 ASP B C 1
ATOM 3762 O O . ASP B 1 218 ? 6.941 -22.109 6.414 1 96.75 218 ASP B O 1
ATOM 3766 N N . GLU B 1 219 ? 4.898 -22.734 7.023 1 95.44 219 GLU B N 1
ATOM 3767 C CA . GLU B 1 219 ? 4.965 -22.094 8.336 1 95.44 219 GLU B CA 1
ATOM 3768 C C . GLU B 1 219 ? 5.965 -22.797 9.242 1 95.44 219 GLU B C 1
ATOM 3770 O O . GLU B 1 219 ? 6.34 -22.266 10.289 1 95.44 219 GLU B O 1
ATOM 3775 N N . ASN B 1 220 ? 6.402 -24 8.828 1 95.62 220 ASN B N 1
ATOM 3776 C CA . ASN B 1 220 ? 7.363 -24.75 9.625 1 95.62 220 ASN B CA 1
ATOM 3777 C C . ASN B 1 220 ? 8.789 -24.578 9.109 1 95.62 220 ASN B C 1
ATOM 3779 O O . ASN B 1 220 ? 9.734 -25.094 9.695 1 95.62 220 ASN B O 1
ATOM 3783 N N . GLY B 1 221 ? 8.977 -23.891 8.031 1 97.12 221 GLY B N 1
ATOM 3784 C CA . GLY B 1 221 ? 10.289 -23.656 7.453 1 97.12 221 GLY B CA 1
ATOM 3785 C C . GLY B 1 221 ? 10.664 -24.672 6.395 1 97.12 221 GLY B C 1
ATOM 3786 O O . GLY B 1 221 ? 11.766 -24.625 5.844 1 97.12 221 GLY B O 1
ATOM 3787 N N . ASP B 1 222 ? 9.781 -25.516 6.055 1 96.94 222 ASP B N 1
ATOM 3788 C CA . ASP B 1 222 ? 10.023 -26.516 5.023 1 96.94 222 ASP B CA 1
ATOM 3789 C C . ASP B 1 222 ? 9.672 -25.969 3.639 1 96.94 222 ASP B C 1
ATOM 3791 O O . ASP B 1 222 ? 8.836 -25.078 3.508 1 96.94 222 ASP B O 1
ATOM 3795 N N . GLU B 1 223 ? 10.359 -26.531 2.67 1 96.06 223 GLU B N 1
ATOM 3796 C CA . GLU B 1 223 ? 10.086 -26.094 1.301 1 96.06 223 GLU B CA 1
ATOM 3797 C C . GLU B 1 223 ? 8.594 -26.172 0.989 1 96.06 223 GLU B C 1
ATOM 3799 O O . GLU B 1 223 ? 7.926 -27.156 1.313 1 96.06 223 GLU B O 1
ATOM 3804 N N . LEU B 1 224 ? 8.07 -25.172 0.385 1 95.5 224 LEU B N 1
ATOM 3805 C CA . LEU B 1 224 ? 6.641 -25.109 0.083 1 95.5 224 LEU B CA 1
ATOM 3806 C C . LEU B 1 224 ? 6.273 -26.094 -1.019 1 95.5 224 LEU B C 1
ATOM 3808 O O . LEU B 1 224 ? 6.918 -26.125 -2.07 1 95.5 224 LEU B O 1
ATOM 3812 N N . LYS B 1 225 ? 5.34 -26.875 -0.781 1 92 225 LYS B N 1
ATOM 3813 C CA . LYS B 1 225 ? 4.73 -27.75 -1.781 1 92 225 LYS B CA 1
ATOM 3814 C C . LYS B 1 225 ? 3.256 -27.406 -1.982 1 92 225 LYS B C 1
ATOM 3816 O O . LYS B 1 225 ? 2.541 -27.125 -1.018 1 92 225 LYS B O 1
ATOM 3821 N N . PHE B 1 226 ? 2.875 -27.281 -3.26 1 90.69 226 PHE B N 1
ATOM 3822 C CA . PHE B 1 226 ? 1.471 -26.969 -3.51 1 90.69 226 PHE B CA 1
ATOM 3823 C C . PHE B 1 226 ? 1.041 -27.484 -4.879 1 90.69 226 PHE B C 1
ATOM 3825 O O . PHE B 1 226 ? 1.872 -27.656 -5.773 1 90.69 226 PHE B O 1
ATOM 3832 N N . ASP B 1 227 ? -0.215 -27.75 -4.969 1 91.12 227 ASP B N 1
ATOM 3833 C CA . ASP B 1 227 ? -0.815 -28.156 -6.234 1 91.12 227 ASP B CA 1
ATOM 3834 C C . ASP B 1 227 ? -1.388 -26.953 -6.98 1 91.12 227 ASP B C 1
ATOM 3836 O O . ASP B 1 227 ? -1.705 -25.938 -6.371 1 91.12 227 ASP B O 1
ATOM 3840 N N . LEU B 1 228 ? -1.432 -27.203 -8.281 1 92.94 228 LEU B N 1
ATOM 3841 C CA . LEU B 1 228 ? -1.983 -26.141 -9.125 1 92.94 228 LEU B CA 1
ATOM 3842 C C . LEU B 1 228 ? -3.502 -26.25 -9.219 1 92.94 228 LEU B C 1
ATOM 3844 O O . LEU B 1 228 ? -4.027 -26.859 -10.148 1 92.94 228 LEU B O 1
ATOM 3848 N N . ASN B 1 229 ? -4.156 -25.734 -8.297 1 89.56 229 ASN B N 1
ATOM 3849 C CA . ASN B 1 229 ? -5.613 -25.703 -8.312 1 89.56 229 ASN B CA 1
ATOM 3850 C C . ASN B 1 229 ? -6.148 -24.375 -7.789 1 89.56 229 ASN B C 1
ATOM 3852 O O . ASN B 1 229 ? -5.379 -23.531 -7.309 1 89.56 229 ASN B O 1
ATOM 3856 N N . ALA B 1 230 ? -7.465 -24.219 -7.922 1 89.56 230 ALA B N 1
ATOM 3857 C CA . ALA B 1 230 ? -8.039 -22.906 -7.691 1 89.56 230 ALA B CA 1
ATOM 3858 C C . ALA B 1 230 ? -8.562 -22.766 -6.262 1 89.56 230 ALA B C 1
ATOM 3860 O O . ALA B 1 230 ? -8.922 -21.672 -5.82 1 89.56 230 ALA B O 1
ATOM 3861 N N . THR B 1 231 ? -8.422 -23.766 -5.445 1 89.19 231 THR B N 1
ATOM 3862 C CA . THR B 1 231 ? -9.18 -23.734 -4.195 1 89.19 231 THR B CA 1
ATOM 3863 C C . THR B 1 231 ? -8.242 -23.906 -2.998 1 89.19 231 THR B C 1
ATOM 3865 O O . THR B 1 231 ? -8.516 -23.391 -1.916 1 89.19 231 THR B O 1
ATOM 3868 N N . ASP B 1 232 ? -7.176 -24.594 -3.205 1 90.12 232 ASP B N 1
ATOM 3869 C CA . ASP B 1 232 ? -6.309 -24.906 -2.074 1 90.12 232 ASP B CA 1
ATOM 3870 C C . ASP B 1 232 ? -5.691 -23.641 -1.495 1 90.12 232 ASP B C 1
ATOM 3872 O O . ASP B 1 232 ? -5.316 -22.719 -2.238 1 90.12 232 ASP B O 1
ATOM 3876 N N . ARG B 1 233 ? -5.609 -23.641 -0.134 1 92.88 233 ARG B N 1
ATOM 3877 C CA . ARG B 1 233 ? -5.043 -22.5 0.587 1 92.88 233 ARG B CA 1
ATOM 3878 C C . ARG B 1 233 ? -3.721 -22.875 1.248 1 92.88 233 ARG B C 1
ATOM 3880 O O . ARG B 1 233 ? -3.562 -24 1.734 1 92.88 233 ARG B O 1
ATOM 3887 N N . LEU B 1 234 ? -2.906 -21.891 1.354 1 93.25 234 LEU B N 1
ATOM 3888 C CA . LEU B 1 234 ? -1.534 -22.156 1.762 1 93.25 234 LEU B CA 1
ATOM 3889 C C . LEU B 1 234 ? -1.109 -21.25 2.902 1 93.25 234 LEU B C 1
ATOM 3891 O O . LEU B 1 234 ? -1.584 -20.109 3 1 93.25 234 LEU B O 1
ATOM 3895 N N . ASN B 1 235 ? -0.249 -21.812 3.807 1 95.56 235 ASN B N 1
ATOM 3896 C CA . ASN B 1 235 ? 0.624 -21.031 4.672 1 95.56 235 ASN B CA 1
ATOM 3897 C C . ASN B 1 235 ? 1.995 -20.812 4.035 1 95.56 235 ASN B C 1
ATOM 3899 O O . ASN B 1 235 ? 2.699 -21.781 3.73 1 95.56 235 ASN B O 1
ATOM 3903 N N . ILE B 1 236 ? 2.363 -19.594 3.906 1 97.69 236 ILE B N 1
ATOM 3904 C CA . ILE B 1 236 ? 3.545 -19.359 3.08 1 97.69 236 ILE B CA 1
ATOM 3905 C C . ILE B 1 236 ? 4.418 -18.281 3.709 1 97.69 236 ILE B C 1
ATOM 3907 O O . ILE B 1 236 ? 3.908 -17.281 4.211 1 97.69 236 ILE B O 1
ATOM 3911 N N . ILE B 1 237 ? 5.723 -18.531 3.711 1 98.44 237 ILE B N 1
ATOM 3912 C CA . ILE B 1 237 ? 6.762 -17.578 4.098 1 98.44 237 ILE B CA 1
ATOM 3913 C C . ILE B 1 237 ? 7.738 -17.391 2.939 1 98.44 237 ILE B C 1
ATOM 3915 O O . ILE B 1 237 ? 8.25 -18.359 2.377 1 98.44 237 ILE B O 1
ATOM 3919 N N . VAL B 1 238 ? 7.914 -16.188 2.52 1 98.88 238 VAL B N 1
ATOM 3920 C CA . VAL B 1 238 ? 8.93 -15.812 1.542 1 98.88 238 VAL B CA 1
ATOM 3921 C C . VAL B 1 238 ? 9.969 -14.898 2.197 1 98.88 238 VAL B C 1
ATOM 3923 O O . VAL B 1 238 ? 9.617 -13.859 2.754 1 98.88 238 VAL B O 1
ATOM 3926 N N . ALA B 1 239 ? 11.227 -15.289 2.156 1 98.88 239 ALA B N 1
ATOM 3927 C CA . ALA B 1 239 ? 12.289 -14.539 2.818 1 98.88 239 ALA B CA 1
ATOM 3928 C C . ALA B 1 239 ? 13.508 -14.391 1.91 1 98.88 239 ALA B C 1
ATOM 3930 O O . ALA B 1 239 ? 13.766 -15.25 1.063 1 98.88 239 ALA B O 1
ATOM 3931 N N . ASN B 1 240 ? 14.227 -13.328 2.125 1 98.81 240 ASN B N 1
ATOM 3932 C CA . ASN B 1 240 ? 15.367 -13.055 1.261 1 98.81 240 ASN B CA 1
ATOM 3933 C C . ASN B 1 240 ? 16.609 -13.82 1.704 1 98.81 240 ASN B C 1
ATOM 3935 O O . ASN B 1 240 ? 17.625 -13.828 1.005 1 98.81 240 ASN B O 1
ATOM 3939 N N . SER B 1 241 ? 16.531 -14.438 2.924 1 98.69 241 SER B N 1
ATOM 3940 C CA . SER B 1 241 ? 17.703 -15.117 3.477 1 98.69 241 SER B CA 1
ATOM 3941 C C . SER B 1 241 ? 17.297 -16.125 4.547 1 98.69 241 SER B C 1
ATOM 3943 O O . SER B 1 241 ? 16.156 -16.125 5.012 1 98.69 241 SER B O 1
ATOM 3945 N N . LYS B 1 242 ? 18.219 -16.984 4.836 1 98.5 242 LYS B N 1
ATOM 3946 C CA . LYS B 1 242 ? 18 -17.938 5.918 1 98.5 242 LYS B CA 1
ATOM 3947 C C . LYS B 1 242 ? 17.875 -17.234 7.262 1 98.5 242 LYS B C 1
ATOM 3949 O O . LYS B 1 242 ? 17.062 -17.625 8.102 1 98.5 242 LYS B O 1
ATOM 3954 N N . GLU B 1 243 ? 18.641 -16.172 7.465 1 98.56 243 GLU B N 1
ATOM 3955 C CA . GLU B 1 243 ? 18.562 -15.383 8.688 1 98.56 243 GLU B CA 1
ATOM 3956 C C . GLU B 1 243 ? 17.172 -14.781 8.859 1 98.56 243 GLU B C 1
ATOM 3958 O O . GLU B 1 243 ? 16.578 -14.859 9.945 1 98.56 243 GLU B O 1
ATOM 3963 N N . MET B 1 244 ? 16.672 -14.242 7.793 1 98.62 244 MET B N 1
ATOM 3964 C CA . MET B 1 244 ? 15.336 -13.633 7.836 1 98.62 244 MET B CA 1
ATOM 3965 C C . MET B 1 244 ? 14.266 -14.688 8.094 1 98.62 244 MET B C 1
ATOM 3967 O O . MET B 1 244 ? 13.328 -14.453 8.859 1 98.62 244 MET B O 1
ATOM 3971 N N . LEU B 1 245 ? 14.398 -15.828 7.441 1 98.62 245 LEU B N 1
ATOM 3972 C CA . LEU B 1 245 ? 13.469 -16.938 7.668 1 98.62 245 LEU B CA 1
ATOM 3973 C C . LEU B 1 245 ? 13.461 -17.344 9.141 1 98.62 245 LEU B C 1
ATOM 3975 O O . LEU B 1 245 ? 12.398 -17.516 9.734 1 98.62 245 LEU B O 1
ATOM 3979 N N . ASP B 1 246 ? 14.586 -17.438 9.727 1 98.38 246 ASP B N 1
ATOM 3980 C CA . ASP B 1 246 ? 14.703 -17.844 11.125 1 98.38 246 ASP B CA 1
ATOM 3981 C C . ASP B 1 246 ? 14.023 -16.812 12.047 1 98.38 246 ASP B C 1
ATOM 3983 O O . ASP B 1 246 ? 13.375 -17.188 13.016 1 98.38 246 ASP B O 1
ATOM 3987 N N . ILE B 1 247 ? 14.203 -15.602 11.727 1 98.06 247 ILE B N 1
ATOM 3988 C CA . ILE B 1 247 ? 13.562 -14.547 12.5 1 98.06 247 ILE B CA 1
ATOM 3989 C C . ILE B 1 247 ? 12.047 -14.711 12.438 1 98.06 247 ILE B C 1
ATOM 3991 O O . ILE B 1 247 ? 11.359 -14.625 13.469 1 98.06 247 ILE B O 1
ATOM 3995 N N . ILE B 1 248 ? 11.5 -14.977 11.25 1 97.75 248 ILE B N 1
ATOM 3996 C CA . ILE B 1 248 ? 10.055 -15.117 11.078 1 97.75 248 ILE B CA 1
ATOM 3997 C C . ILE B 1 248 ? 9.562 -16.328 11.859 1 97.75 248 ILE B C 1
ATOM 3999 O O . ILE B 1 248 ? 8.531 -16.266 12.539 1 97.75 248 ILE B O 1
ATOM 4003 N N . LEU B 1 249 ? 10.305 -17.422 11.734 1 97.19 249 LEU B N 1
ATOM 4004 C CA . LEU B 1 249 ? 9.906 -18.625 12.445 1 97.19 249 LEU B CA 1
ATOM 4005 C C . LEU B 1 249 ? 9.906 -18.406 13.953 1 97.19 249 LEU B C 1
ATOM 4007 O O . LEU B 1 249 ? 9.07 -18.969 14.664 1 97.19 249 LEU B O 1
ATOM 4011 N N . ASP B 1 250 ? 10.781 -17.516 14.438 1 95.75 250 ASP B N 1
ATOM 4012 C CA . ASP B 1 250 ? 10.836 -17.172 15.852 1 95.75 250 ASP B CA 1
ATOM 4013 C C . ASP B 1 250 ? 9.641 -16.312 16.25 1 95.75 250 ASP B C 1
ATOM 4015 O O . ASP B 1 250 ? 9.242 -16.297 17.422 1 95.75 250 ASP B O 1
ATOM 4019 N N . LEU B 1 251 ? 9.133 -15.578 15.289 1 93.88 251 LEU B N 1
ATOM 4020 C CA . LEU B 1 251 ? 7.98 -14.719 15.547 1 93.88 251 LEU B CA 1
ATOM 4021 C C . LEU B 1 251 ? 6.707 -15.547 15.688 1 93.88 251 LEU B C 1
ATOM 4023 O O . LEU B 1 251 ? 5.738 -15.094 16.297 1 93.88 251 LEU B O 1
ATOM 4027 N N . LEU B 1 252 ? 6.727 -16.672 15.062 1 92.12 252 LEU B N 1
ATOM 4028 C CA . LEU B 1 252 ? 5.531 -17.5 15 1 92.12 252 LEU B CA 1
ATOM 4029 C C . LEU B 1 252 ? 5.492 -18.484 16.172 1 92.12 252 LEU B C 1
ATOM 4031 O O . LEU B 1 252 ? 4.414 -18.828 16.656 1 92.12 252 LEU B O 1
#

Sequence (504 aa):
MKWDEIGKNIAKEIEKEILPYFGRKDKSYVVGTSPSGDETEIFDKISEDIALKYLKSLNVNIVSEELGVIDNSSEWTVVIDPIDGSFNFINGIPFFAFCFGVFKNNEPYYGLTYEFLTKSFYEAYKGKGAYLNGRKIKVKDFNPNNIVISYYPSKKIDLEKLRNKVKRVRIFGAFGLEMCYVAKGTLDAVFDVRPKVRAVDIASSYIICKEAGALITDENGDELKFDLNATDRLNIIVANSKEMLDIILDLLMKWDEIGKNIAKEIEKEILPYFGRKDKSYVVGTSPSGDETEIFDKISEDIALKYLKSLNVNIVSEELGVIDNSSEWTVVIDPIDGSFNFINGIPFFAFCFGVFKNNEPYYGLTYEFLTKSFYEAYKGKGAYLNGRKIKVKDFNPNNIVISYYPSKKIDLEKLRNKVKRVRIFGAFGLEMCYVAKGTLDAVFDVRPKVRAVDIASSYIICKEAGALITDENGDELKFDLNATDRLNIIVANSKEMLDIILDLL